Protein AF-0000000078080137 (afdb_homodimer)

Sequence (384 aa):
MMCIDHISMISELNIIVMGKFDKFDILMQTEPSKAYAYFLELCQSDSCVEEIRYMVDSGINPRQNNDEPLVKSCYGYNVDIVKYFINECGADVNAYDSIGLFNSVDNNTHTITKFLLENGVIVTDKIIYYAIRWFKSESIELFLQYGVDPYRITNILWEYLNDQRPHMFKIMQHLNKNNVDFNQSLDLFTKKMMCIDHISMISELNIIVMGKFDKFDILMQTEPSKAYAYFLELCQSDSCVEEIRYMVDSGINPRQNNDEPLVKSCYGYNVDIVKYFINECGADVNAYDSIGLFNSVDNNTHTITKFLLENGVIVTDKIIYYAIRWFKSESIELFLQYGVDPYRITNILWEYLNDQRPHMFKIMQHLNKNNVDFNQSLDLFTKK

Secondary structure (DSSP, 8-state):
-TTSHHHHHHHHHHTHHHH-HHHHHHHHHH-HHHHHHHHHHHHHTT--HHHHHHHHHTT--TTHHHHHHHHHHTTSS-HHHHHIIIIIT---TTHHHHHHHHHHHHTT-HHHHHHHHHTT----HHHHHHHHHTT-HHHHHHHHHTT--HHHHHHHHHHHHHHH-HHHHHHHHHHHHTT--HHHHHHHHHH-/-TTSHHHHHHHHHHTHHHH-HHHHHHHHHH-HHHHHHHHHHHHHTT--HHHHHHHHHTT--TTHHHHHHHHHHTTSS-HHHHHIIIIIT---TTHHHHHHHHHHHHTT-HHHHHHHHHTT----HHHHHHHHHTT-HHHHHHHHHTT--HHHHHHHHHHHHHHH-HHHHHHHHHHHHTT--HHHHHHHHHH-

Radius of gyration: 32.36 Å; Cα contacts (8 Å, |Δi|>4): 459; chains: 2; bounding box: 47×94×62 Å

Structure (mmCIF, N/CA/C/O backbone):
data_AF-0000000078080137-model_v1
#
loop_
_entity.id
_entity.type
_entity.pdbx_description
1 polymer 'Putative ankyrin repeat protein L25'
#
loop_
_atom_site.group_PDB
_atom_site.id
_atom_site.type_symbol
_atom_site.label_atom_id
_atom_site.label_alt_id
_atom_site.label_comp_id
_atom_site.label_asym_id
_atom_site.label_entity_id
_atom_site.label_seq_id
_atom_site.pdbx_PDB_ins_code
_atom_site.Cartn_x
_atom_site.Cartn_y
_atom_site.Cartn_z
_atom_site.occupancy
_atom_site.B_iso_or_equiv
_atom_site.auth_seq_id
_atom_site.auth_comp_id
_atom_site.auth_asym_id
_atom_site.auth_atom_id
_atom_site.pdbx_PDB_model_num
ATOM 1 N N . MET A 1 1 ? 24.688 -7.797 -29.562 1 20.28 1 MET A N 1
ATOM 2 C CA . MET A 1 1 ? 25.078 -8.969 -30.344 1 20.28 1 MET A CA 1
ATOM 3 C C . MET A 1 1 ? 24.188 -10.164 -30.016 1 20.28 1 MET A C 1
ATOM 5 O O . MET A 1 1 ? 24.172 -11.148 -30.75 1 20.28 1 MET A O 1
ATOM 9 N N . MET A 1 2 ? 23.547 -10.18 -28.766 1 22.62 2 MET A N 1
ATOM 10 C CA . MET A 1 2 ? 22.844 -11.32 -28.188 1 22.62 2 MET A CA 1
ATOM 11 C C . MET A 1 2 ? 21.453 -11.469 -28.797 1 22.62 2 MET A C 1
ATOM 13 O O . MET A 1 2 ? 20.656 -12.297 -28.359 1 22.62 2 MET A O 1
ATOM 17 N N . CYS A 1 3 ? 20.938 -10.477 -29.531 1 27.23 3 CYS A N 1
ATOM 18 C CA . CYS A 1 3 ? 19.625 -10.391 -30.141 1 27.23 3 CYS A CA 1
ATOM 19 C C . CYS A 1 3 ? 19.484 -11.414 -31.281 1 27.23 3 CYS A C 1
ATOM 21 O O . CYS A 1 3 ? 18.375 -11.609 -31.797 1 27.23 3 CYS A O 1
ATOM 23 N N . ILE A 1 4 ? 20.547 -11.656 -32 1 32.41 4 ILE A N 1
ATOM 24 C CA . ILE A 1 4 ? 20.547 -12.398 -33.25 1 32.41 4 ILE A CA 1
ATOM 25 C C . ILE A 1 4 ? 20.219 -13.859 -33 1 32.41 4 ILE A C 1
ATOM 27 O O . ILE A 1 4 ? 19.547 -14.508 -33.812 1 32.41 4 ILE A O 1
ATOM 31 N N . ASP A 1 5 ? 20.656 -14.391 -31.812 1 32.38 5 ASP A N 1
ATOM 32 C CA . ASP A 1 5 ? 20.609 -15.844 -31.641 1 32.38 5 ASP A CA 1
ATOM 33 C C . ASP A 1 5 ? 19.172 -16.312 -31.406 1 32.38 5 ASP A C 1
ATOM 35 O O . ASP A 1 5 ? 18.891 -17.516 -31.5 1 32.38 5 ASP A O 1
ATOM 39 N N . HIS A 1 6 ? 18.281 -15.469 -31.016 1 36.22 6 HIS A N 1
ATOM 40 C CA . HIS A 1 6 ? 16.891 -15.859 -30.844 1 36.22 6 HIS A CA 1
ATOM 41 C C . HIS A 1 6 ? 16.188 -16.016 -32.188 1 36.22 6 HIS A C 1
ATOM 43 O O . HIS A 1 6 ? 15.211 -16.766 -32.281 1 36.22 6 HIS A O 1
ATOM 49 N N . ILE A 1 7 ? 16.5 -15.141 -33.125 1 38.81 7 ILE A N 1
ATOM 50 C CA . ILE A 1 7 ? 15.891 -15.172 -34.438 1 38.81 7 ILE A CA 1
ATOM 51 C C . ILE A 1 7 ? 16.297 -16.453 -35.156 1 38.81 7 ILE A C 1
ATOM 53 O O . ILE A 1 7 ? 15.477 -17.094 -35.812 1 38.81 7 ILE A O 1
ATOM 57 N N . SER A 1 8 ? 17.609 -16.766 -35.031 1 38.09 8 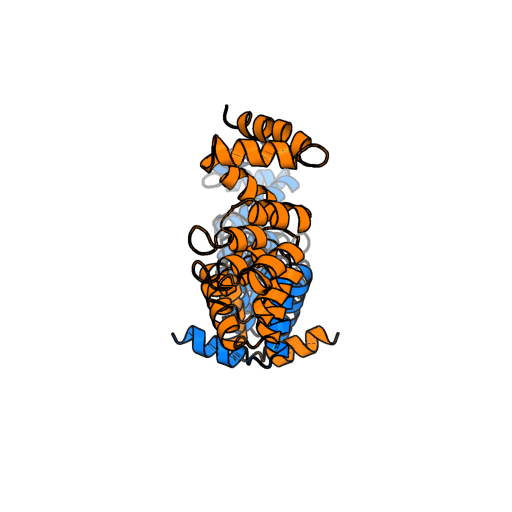SER A N 1
ATOM 58 C CA . SER A 1 8 ? 18.078 -17.953 -35.75 1 38.09 8 SER A CA 1
ATOM 59 C C . SER A 1 8 ? 17.391 -19.203 -35.219 1 38.09 8 SER A C 1
ATOM 61 O O . SER A 1 8 ? 17.094 -20.125 -36 1 38.09 8 SER A O 1
ATOM 63 N N . MET A 1 9 ? 17.125 -19.188 -33.906 1 40.62 9 MET A N 1
ATOM 64 C CA . MET A 1 9 ? 16.406 -20.328 -33.344 1 40.62 9 MET A CA 1
ATOM 65 C C . MET A 1 9 ? 14.945 -20.328 -33.781 1 40.62 9 MET A C 1
ATOM 67 O O . MET A 1 9 ? 14.383 -21.375 -34.094 1 40.62 9 MET A O 1
ATOM 71 N N . ILE A 1 10 ? 14.352 -19.094 -33.875 1 44.28 10 ILE A N 1
ATOM 72 C CA . ILE A 1 10 ? 12.961 -18.969 -34.312 1 44.28 10 ILE A CA 1
ATOM 73 C C . ILE A 1 10 ? 12.852 -19.328 -35.781 1 44.28 10 ILE A C 1
ATOM 75 O O . ILE A 1 10 ? 11.922 -20.031 -36.188 1 44.28 10 ILE A O 1
ATOM 79 N N . SER A 1 11 ? 13.797 -18.844 -36.562 1 42.16 11 SER A N 1
ATOM 80 C CA . SER A 1 11 ? 13.742 -19.172 -37.969 1 42.16 11 SER A CA 1
ATOM 81 C C . SER A 1 11 ? 13.781 -20.688 -38.188 1 42.16 11 SER A C 1
ATOM 83 O O . SER A 1 11 ? 13.023 -21.219 -39 1 42.16 11 SER A O 1
ATOM 85 N N . GLU A 1 12 ? 14.664 -21.359 -37.594 1 44.31 12 GLU A N 1
ATOM 86 C CA . GLU A 1 12 ? 14.758 -22.812 -37.688 1 44.31 12 GLU A CA 1
ATOM 87 C C . GLU A 1 12 ? 13.562 -23.484 -37.031 1 44.31 12 GLU A C 1
ATOM 89 O O . GLU A 1 12 ? 13.086 -24.531 -37.5 1 44.31 12 GLU A O 1
ATOM 94 N N . LEU A 1 13 ? 12.859 -22.812 -36.094 1 43.88 13 LEU A N 1
ATOM 95 C CA . LEU A 1 13 ? 11.695 -23.312 -35.344 1 43.88 13 LEU A CA 1
ATOM 96 C C . LEU A 1 13 ? 10.445 -23.281 -36.219 1 43.88 13 LEU A C 1
ATOM 98 O O . LEU A 1 13 ? 9.594 -24.156 -36.156 1 43.88 13 LEU A O 1
ATOM 102 N N . ASN A 1 14 ? 10.211 -22.297 -37.062 1 45.84 14 ASN A N 1
ATOM 103 C CA . ASN A 1 14 ? 9.07 -22.312 -37.969 1 45.84 14 ASN A CA 1
ATOM 104 C C . ASN A 1 14 ? 9.07 -23.562 -38.844 1 45.84 14 ASN A C 1
ATOM 106 O O . ASN A 1 14 ? 8.023 -23.984 -39.312 1 45.84 14 ASN A O 1
ATOM 110 N N . ILE A 1 15 ? 10.211 -24 -39.219 1 44.31 15 ILE A N 1
ATOM 111 C CA . ILE A 1 15 ? 10.32 -25.172 -40.094 1 44.31 15 ILE A CA 1
ATOM 112 C C . ILE A 1 15 ? 9.773 -26.406 -39.375 1 44.31 15 ILE A C 1
ATOM 114 O O . ILE A 1 15 ? 9.375 -27.375 -40.031 1 44.31 15 ILE A O 1
ATOM 118 N N . ILE A 1 16 ? 9.75 -26.516 -38.062 1 44.66 16 ILE A N 1
ATOM 119 C CA . ILE A 1 16 ? 9.469 -27.766 -37.344 1 44.66 16 ILE A CA 1
ATOM 120 C C . ILE A 1 16 ? 7.98 -28.094 -37.438 1 44.66 16 ILE A C 1
ATOM 122 O O . ILE A 1 16 ? 7.582 -29.25 -37.312 1 44.66 16 ILE A O 1
ATOM 126 N N . VAL A 1 17 ? 7.07 -27.203 -37.531 1 44.38 17 VAL A N 1
ATOM 127 C CA . VAL A 1 17 ? 5.707 -27.688 -37.312 1 44.38 17 VAL A CA 1
ATOM 128 C C . VAL A 1 17 ? 5.316 -28.672 -38.406 1 44.38 17 VAL A C 1
ATOM 130 O O . VAL A 1 17 ? 4.812 -29.766 -38.125 1 44.38 17 VAL A O 1
ATOM 133 N N . MET A 1 18 ? 5.043 -28.391 -39.531 1 44.75 18 MET A N 1
ATOM 134 C CA . MET A 1 18 ? 4.5 -29.328 -40.5 1 44.75 18 MET A CA 1
ATOM 135 C C . MET A 1 18 ? 5.516 -30.422 -40.812 1 44.75 18 MET A C 1
ATOM 137 O O . MET A 1 18 ? 5.18 -31.609 -40.812 1 44.75 18 MET A O 1
ATOM 141 N N . GLY A 1 19 ? 6.594 -30.234 -41.531 1 48.62 19 GLY A N 1
ATOM 142 C CA . GLY A 1 19 ? 7.699 -30.984 -42.125 1 48.62 19 GLY A CA 1
ATOM 143 C C . GLY A 1 19 ? 8.773 -31.359 -41.125 1 48.62 19 GLY A C 1
ATOM 144 O O . GLY A 1 19 ? 9.789 -31.938 -41.5 1 48.62 19 GLY A O 1
ATOM 145 N N . LYS A 1 20 ? 8.711 -31.078 -39.594 1 56.16 20 LYS A N 1
ATOM 146 C CA . LYS A 1 20 ? 9.477 -30.703 -38.406 1 56.16 20 LYS A CA 1
ATOM 147 C C . LYS A 1 20 ? 9.891 -31.938 -37.594 1 56.16 20 LYS A C 1
ATOM 149 O O . LYS A 1 20 ? 11.008 -32 -37.094 1 56.16 20 LYS A O 1
ATOM 154 N N . PHE A 1 21 ? 9.055 -32.906 -37.5 1 63.72 21 PHE A N 1
ATOM 155 C CA . PHE A 1 21 ? 9.406 -34.031 -36.656 1 63.72 21 PHE A CA 1
ATOM 156 C C . PHE A 1 21 ? 10.688 -34.688 -37.125 1 63.72 21 PHE A C 1
ATOM 158 O O . PHE A 1 21 ? 11.539 -35.094 -36.312 1 63.72 21 PHE A O 1
ATOM 165 N N . ASP A 1 22 ? 10.719 -34.688 -38.469 1 65.94 22 ASP A N 1
ATOM 166 C CA . ASP A 1 22 ? 11.922 -35.312 -39 1 65.94 22 ASP A CA 1
ATOM 167 C C . ASP A 1 22 ? 13.172 -34.531 -38.594 1 65.94 22 ASP A C 1
ATOM 169 O O . ASP A 1 22 ? 14.195 -35.125 -38.25 1 65.94 22 ASP A O 1
ATOM 173 N N . LYS A 1 23 ? 13.062 -33.281 -38.625 1 75.12 23 LYS A N 1
ATOM 174 C CA . LYS A 1 23 ? 14.203 -32.438 -38.281 1 75.12 23 LYS A CA 1
ATOM 175 C C . LYS A 1 23 ? 14.539 -32.531 -36.781 1 75.12 23 LYS A C 1
ATOM 177 O O . LYS A 1 23 ? 15.711 -32.531 -36.406 1 75.12 23 LYS A O 1
ATOM 182 N N . PHE A 1 24 ? 13.578 -32.75 -35.969 1 82.06 24 PHE A N 1
ATOM 183 C CA . PHE A 1 24 ? 13.844 -32.875 -34.562 1 82.06 24 PHE A CA 1
ATOM 184 C C . PHE A 1 24 ? 14.586 -34.156 -34.25 1 82.06 24 PHE A C 1
ATOM 186 O O . PHE A 1 24 ? 15.492 -34.188 -33.406 1 82.06 24 PHE A O 1
ATOM 193 N N . ASP A 1 25 ? 14.195 -35.125 -35.062 1 82.56 25 ASP A N 1
ATOM 194 C CA . ASP A 1 25 ? 14.852 -36.438 -34.875 1 82.56 25 ASP A CA 1
ATOM 195 C C . ASP A 1 25 ? 16.344 -36.344 -35.188 1 82.56 25 ASP A C 1
ATOM 197 O O . ASP A 1 25 ? 17.172 -36.906 -34.469 1 82.56 25 ASP A O 1
ATOM 201 N N . ILE A 1 26 ? 16.547 -35.625 -36.188 1 83.5 26 ILE A N 1
ATOM 202 C CA . ILE A 1 26 ? 17.938 -35.438 -36.594 1 83.5 26 ILE A CA 1
ATOM 203 C C . ILE A 1 26 ? 18.672 -34.656 -35.5 1 83.5 26 ILE A C 1
ATOM 205 O O . ILE A 1 26 ? 19.797 -35 -35.125 1 83.5 26 ILE A O 1
ATOM 209 N N . LEU A 1 27 ? 18.016 -33.625 -35.062 1 86.31 27 LEU A N 1
ATOM 210 C CA . LEU A 1 27 ? 18.609 -32.781 -34.031 1 86.31 27 LEU A CA 1
ATOM 211 C C . LEU A 1 27 ? 18.891 -33.562 -32.781 1 86.31 27 LEU A C 1
ATOM 213 O O . LEU A 1 27 ? 19.938 -33.406 -32.156 1 86.31 27 LEU A O 1
ATOM 217 N N . MET A 1 28 ? 17.969 -34.469 -32.406 1 87 28 MET A N 1
ATOM 218 C CA . MET A 1 28 ? 18.109 -35.281 -31.219 1 87 28 MET A CA 1
ATOM 219 C C . MET A 1 28 ? 19.328 -36.188 -31.297 1 87 28 MET A C 1
ATOM 221 O O . MET A 1 28 ? 20 -36.438 -30.297 1 87 28 MET A O 1
ATOM 225 N N . GLN A 1 29 ? 19.594 -36.594 -32.531 1 86.81 29 GLN A N 1
ATOM 226 C CA . GLN A 1 29 ? 20.703 -37.5 -32.719 1 86.81 29 GLN A CA 1
ATOM 227 C C . GLN A 1 29 ? 22.031 -36.781 -32.812 1 86.81 29 GLN A C 1
ATOM 229 O O . GLN A 1 29 ? 23.047 -37.25 -32.312 1 86.81 29 GLN A O 1
ATOM 234 N N . THR A 1 30 ? 22.031 -35.562 -33.375 1 89.5 30 THR A N 1
ATOM 235 C CA . THR A 1 30 ? 23.281 -34.875 -33.688 1 89.5 30 THR A CA 1
ATOM 236 C C . THR A 1 30 ? 23.656 -33.906 -32.562 1 89.5 30 THR A C 1
ATOM 238 O O . THR A 1 30 ? 24.828 -33.75 -32.25 1 89.5 30 THR A O 1
ATOM 241 N N . GLU A 1 31 ? 22.719 -33.25 -32.031 1 92.31 31 GLU A N 1
ATOM 242 C CA . GLU A 1 31 ? 22.922 -32.219 -30.984 1 92.31 31 GLU A CA 1
ATOM 243 C C . GLU A 1 31 ? 21.891 -32.344 -29.875 1 92.31 31 GLU A C 1
ATOM 245 O O . GLU A 1 31 ? 21 -31.5 -29.75 1 92.31 31 GLU A O 1
ATOM 250 N N . PRO A 1 32 ? 22.062 -33.281 -29.031 1 89.44 32 PRO A N 1
ATOM 251 C CA . PRO A 1 32 ? 21.047 -33.562 -28 1 89.44 32 PRO A CA 1
ATOM 252 C C . PRO A 1 32 ? 20.828 -32.375 -27.062 1 89.44 32 PRO A C 1
ATOM 254 O O . PRO A 1 32 ? 19.703 -32.125 -26.609 1 89.44 32 PRO A O 1
ATOM 257 N N . SER A 1 33 ? 21.891 -31.688 -26.781 1 93.06 33 SER A N 1
ATOM 258 C CA . SER A 1 33 ? 21.75 -30.547 -25.875 1 93.06 33 SER A CA 1
ATOM 259 C C . SER A 1 33 ? 20.906 -29.438 -26.5 1 93.06 33 SER A C 1
ATOM 261 O O . SER A 1 33 ? 20.062 -28.844 -25.828 1 93.06 33 SER A O 1
ATOM 263 N N . LYS A 1 34 ? 21.094 -29.188 -27.703 1 91.31 34 LYS A N 1
ATOM 264 C CA . LYS A 1 34 ? 20.297 -28.188 -28.422 1 91.31 34 LYS A CA 1
ATOM 265 C C . LYS A 1 34 ? 18.844 -28.625 -28.562 1 91.31 34 LYS A C 1
ATOM 267 O O . LYS A 1 34 ? 17.938 -27.812 -28.484 1 91.31 34 LYS A O 1
ATOM 272 N N . ALA A 1 35 ? 18.703 -29.906 -28.797 1 90.38 35 ALA A N 1
ATOM 273 C CA . ALA A 1 35 ? 17.344 -30.453 -28.906 1 90.38 35 ALA A CA 1
ATOM 274 C C . ALA A 1 35 ? 16.562 -30.266 -27.609 1 90.38 35 ALA A C 1
ATOM 276 O O . ALA A 1 35 ? 15.398 -29.875 -27.625 1 90.38 35 ALA A O 1
ATOM 277 N N . TYR A 1 36 ? 17.266 -30.469 -26.531 1 94 36 TYR A N 1
ATOM 278 C CA . TYR A 1 36 ? 16.625 -30.328 -25.234 1 94 36 TYR A CA 1
ATOM 279 C C . TYR A 1 36 ? 16.266 -28.875 -24.953 1 94 36 TYR A C 1
ATOM 281 O O . TYR A 1 36 ? 15.195 -28.562 -24.438 1 94 36 TYR A O 1
ATOM 289 N N . ALA A 1 37 ? 17.172 -28.016 -25.297 1 94 37 ALA A N 1
ATOM 290 C CA . ALA A 1 37 ? 16.906 -26.594 -25.125 1 94 37 ALA A CA 1
ATOM 291 C C . ALA A 1 37 ? 15.672 -26.172 -25.922 1 94 37 ALA A C 1
ATOM 293 O O . ALA A 1 37 ? 14.844 -25.391 -25.438 1 94 37 ALA A O 1
ATOM 294 N N . TYR A 1 38 ? 15.625 -26.656 -27.078 1 90.25 38 TYR A N 1
ATOM 295 C CA . TYR A 1 38 ? 14.477 -26.375 -27.938 1 90.25 38 TYR A CA 1
ATOM 296 C C . TYR A 1 38 ? 13.195 -26.938 -27.328 1 90.25 38 TYR A C 1
ATOM 298 O O . TYR A 1 38 ? 12.156 -26.281 -27.344 1 90.25 38 TYR A O 1
ATOM 306 N N . PHE A 1 39 ? 13.289 -28.156 -26.828 1 92.81 39 PHE A N 1
ATOM 307 C CA . PHE A 1 39 ? 12.172 -28.797 -26.141 1 92.81 39 PHE A CA 1
ATOM 308 C C . PHE A 1 39 ? 11.672 -27.953 -24.984 1 92.81 39 PHE A C 1
ATOM 310 O O . PHE A 1 39 ? 10.469 -27.703 -24.875 1 92.81 39 PHE A O 1
ATOM 317 N N . LEU A 1 40 ? 12.562 -27.406 -24.203 1 95.75 40 LEU A N 1
ATOM 318 C CA . LEU A 1 40 ? 12.195 -26.578 -23.062 1 95.75 40 LEU A CA 1
ATOM 319 C C . LEU A 1 40 ? 11.508 -25.297 -23.516 1 95.75 40 LEU A C 1
ATOM 321 O O . LEU A 1 40 ? 1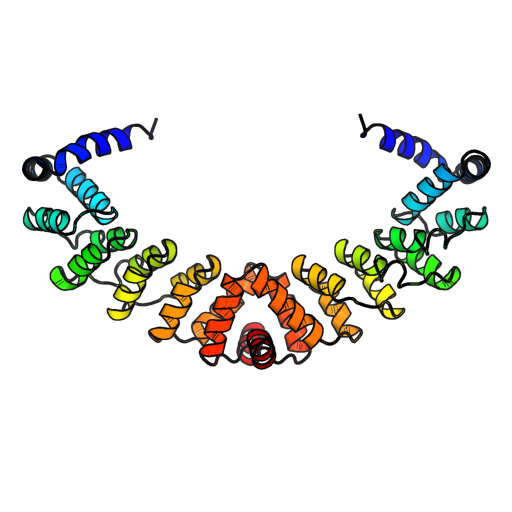0.578 -24.828 -22.875 1 95.75 40 LEU A O 1
ATOM 325 N N . GLU A 1 41 ? 11.977 -24.719 -24.562 1 93.88 41 GLU A N 1
ATOM 326 C CA . GLU A 1 41 ? 11.359 -23.531 -25.125 1 93.88 41 GLU A CA 1
ATOM 327 C C . GLU A 1 41 ? 9.914 -23.797 -25.547 1 93.88 41 GLU A C 1
ATOM 329 O O . GLU A 1 41 ? 9.031 -22.969 -25.312 1 93.88 41 GLU A O 1
ATOM 334 N N . LEU A 1 42 ? 9.711 -24.922 -26.141 1 91.75 42 LEU A N 1
ATOM 335 C CA . LEU A 1 42 ? 8.375 -25.297 -26.594 1 91.75 42 LEU A CA 1
ATOM 336 C C . LEU A 1 42 ? 7.449 -25.531 -25.391 1 91.75 42 LEU A C 1
ATOM 338 O O . LEU A 1 42 ? 6.258 -25.219 -25.453 1 91.75 42 LEU A O 1
ATOM 342 N N . CYS A 1 43 ? 7.992 -26.094 -24.328 1 95 43 CYS A N 1
ATOM 343 C CA . CYS A 1 43 ? 7.219 -26.328 -23.109 1 95 43 CYS A CA 1
ATOM 344 C C . CYS A 1 43 ? 6.656 -25.016 -22.578 1 95 43 CYS A C 1
ATOM 346 O O . CYS A 1 43 ? 5.555 -24.984 -22.016 1 95 43 CYS A O 1
ATOM 348 N N . GLN A 1 44 ? 7.375 -23.984 -22.719 1 94.62 44 GLN A N 1
ATOM 349 C CA . GLN A 1 44 ? 7 -22.688 -22.156 1 94.62 44 GLN A CA 1
ATOM 350 C C . GLN A 1 44 ? 6.137 -21.891 -23.125 1 94.62 44 GLN A C 1
ATOM 352 O O . GLN A 1 44 ? 5.445 -20.953 -22.734 1 94.62 44 GLN A O 1
ATOM 357 N N . SER A 1 45 ? 6.164 -22.328 -24.328 1 88.38 45 SER A N 1
ATOM 358 C CA . SER A 1 45 ? 5.457 -21.609 -25.375 1 88.38 45 SER A CA 1
ATOM 359 C C . SER A 1 45 ? 4.016 -22.078 -25.5 1 88.38 45 SER A C 1
ATOM 361 O O . SER A 1 45 ? 3.564 -22.938 -24.734 1 88.38 45 SER A O 1
ATOM 363 N N . ASP A 1 46 ? 3.238 -21.391 -26.328 1 82.31 46 ASP A N 1
ATOM 364 C CA . ASP A 1 46 ? 1.863 -21.797 -26.594 1 82.31 46 ASP A CA 1
ATOM 365 C C . ASP A 1 46 ? 1.815 -22.922 -27.625 1 82.31 46 ASP A C 1
ATOM 367 O O . ASP A 1 46 ? 0.987 -22.906 -28.547 1 82.31 46 ASP A O 1
ATOM 371 N N . SER A 1 47 ? 2.697 -23.891 -27.406 1 79.31 47 SER A N 1
ATOM 372 C CA . SER A 1 47 ? 2.766 -25.031 -28.328 1 79.31 47 SER A CA 1
ATOM 373 C C . SER A 1 47 ? 1.674 -26.047 -28.031 1 79.31 47 SER A C 1
ATOM 375 O O . SER A 1 47 ? 1.054 -26.016 -26.953 1 79.31 47 SER A O 1
ATOM 377 N N . CYS A 1 48 ? 1.425 -26.828 -29.062 1 85.44 48 CYS A N 1
ATOM 378 C CA . CYS A 1 48 ? 0.461 -27.906 -28.922 1 85.44 48 CYS A CA 1
ATOM 379 C C . CYS A 1 48 ? 1.054 -29.062 -28.125 1 85.44 48 CYS A C 1
ATOM 381 O O . CYS A 1 48 ? 2.225 -29.406 -28.297 1 85.44 48 CYS A O 1
ATOM 383 N N . VAL A 1 49 ? 0.206 -29.625 -27.219 1 94.19 49 VAL A N 1
ATOM 384 C CA . VAL A 1 49 ? 0.658 -30.703 -26.344 1 94.19 49 VAL A CA 1
ATOM 385 C C . VAL A 1 49 ? 1.115 -31.891 -27.188 1 94.19 49 VAL A C 1
ATOM 387 O O . VAL A 1 49 ? 2.029 -32.625 -26.797 1 94.19 49 VAL A O 1
ATOM 390 N N . GLU A 1 50 ? 0.575 -31.984 -28.406 1 91.75 50 GLU A N 1
ATOM 391 C CA . GLU A 1 50 ? 0.935 -33.094 -29.281 1 91.75 50 GLU A CA 1
ATOM 392 C C . GLU A 1 50 ? 2.385 -33 -29.734 1 91.75 50 GLU A C 1
ATOM 394 O O . GLU A 1 50 ? 3.059 -34 -29.922 1 91.75 50 GLU A O 1
ATOM 399 N N . GLU A 1 51 ? 2.848 -31.828 -29.875 1 89.5 51 GLU A N 1
ATOM 400 C CA . GLU A 1 51 ? 4.254 -31.625 -30.219 1 89.5 51 GLU A CA 1
ATOM 401 C C . GLU A 1 51 ? 5.172 -32.062 -29.094 1 89.5 51 GLU A C 1
ATOM 403 O O . GLU A 1 51 ? 6.199 -32.688 -29.312 1 89.5 51 GLU A O 1
ATOM 408 N N . ILE A 1 52 ? 4.801 -31.812 -27.938 1 94.69 52 ILE A N 1
ATOM 409 C CA . ILE A 1 52 ? 5.555 -32.188 -26.75 1 94.69 52 ILE A CA 1
ATOM 410 C C . ILE A 1 52 ? 5.582 -33.719 -26.625 1 94.69 52 ILE A C 1
ATOM 412 O O . ILE A 1 52 ? 6.645 -34.312 -26.422 1 94.69 52 ILE A O 1
ATOM 416 N N . ARG A 1 53 ? 4.398 -34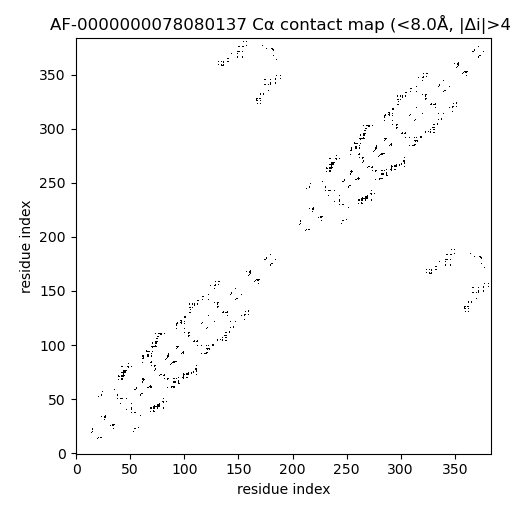.281 -26.859 1 94.81 53 ARG A N 1
ATOM 417 C CA . ARG A 1 53 ? 4.281 -35.719 -26.797 1 94.81 53 ARG A CA 1
ATOM 418 C C . ARG A 1 53 ? 5.195 -36.406 -27.812 1 94.81 53 ARG A C 1
ATOM 420 O O . ARG A 1 53 ? 5.852 -37.375 -27.516 1 94.81 53 ARG A O 1
ATOM 427 N N . TYR A 1 54 ? 5.156 -35.844 -28.906 1 89.94 54 TYR A N 1
ATOM 428 C CA . TYR A 1 54 ? 5.988 -36.375 -29.969 1 89.94 54 TYR A CA 1
ATOM 429 C C . TYR A 1 54 ? 7.461 -36.375 -29.578 1 89.94 54 TYR A C 1
ATOM 431 O O . TYR A 1 54 ? 8.164 -37.375 -29.781 1 89.94 54 TYR A O 1
ATOM 439 N N . MET A 1 55 ? 7.895 -35.312 -29.031 1 92.44 55 MET A N 1
ATOM 440 C CA . MET A 1 55 ? 9.297 -35.188 -28.672 1 92.44 55 MET A CA 1
ATOM 441 C C . MET A 1 55 ? 9.672 -36.125 -27.547 1 92.44 55 MET A C 1
ATOM 443 O O . MET A 1 55 ? 10.758 -36.719 -27.547 1 92.44 55 MET A O 1
ATOM 447 N N . VAL A 1 56 ? 8.758 -36.375 -26.656 1 95.19 56 VAL A N 1
ATOM 448 C CA . VAL A 1 56 ? 8.969 -37.312 -25.578 1 95.19 56 VAL A CA 1
ATOM 449 C C . VAL A 1 56 ? 9.016 -38.75 -26.156 1 95.19 56 VAL A C 1
ATOM 451 O O . VAL A 1 56 ? 9.898 -39.531 -25.812 1 95.19 56 VAL A O 1
ATOM 454 N N . ASP A 1 57 ? 8.109 -38.969 -27.109 1 92.25 57 ASP A N 1
ATOM 455 C CA . ASP A 1 57 ? 8.055 -40.281 -27.734 1 92.25 57 ASP A CA 1
ATOM 456 C C . ASP A 1 57 ? 9.312 -40.562 -28.562 1 92.25 57 ASP A C 1
ATOM 458 O O . ASP A 1 57 ? 9.719 -41.719 -28.734 1 92.25 57 ASP A O 1
ATOM 462 N N . SER A 1 58 ? 9.914 -39.469 -28.953 1 88.19 58 SER A N 1
ATOM 463 C CA . SER A 1 58 ? 11.117 -39.562 -29.781 1 88.19 58 SER A CA 1
ATOM 464 C C . SER A 1 58 ? 12.359 -39.75 -28.922 1 88.19 58 SER A C 1
ATOM 466 O O . SER A 1 58 ? 13.461 -39.938 -29.453 1 88.19 58 SER A O 1
ATOM 468 N N . GLY A 1 59 ? 12.18 -39.594 -27.625 1 91.69 59 GLY A N 1
ATOM 469 C CA . GLY A 1 59 ? 13.305 -40 -26.797 1 91.69 59 GLY A CA 1
ATOM 470 C C . GLY A 1 59 ? 13.664 -39 -25.719 1 91.69 59 GLY A C 1
ATOM 471 O O . GLY A 1 59 ? 14.531 -39.25 -24.891 1 91.69 59 GLY A O 1
ATOM 472 N N . ILE A 1 60 ? 13.039 -37.875 -25.734 1 94.94 60 ILE A N 1
ATOM 473 C CA . ILE A 1 60 ? 13.336 -36.875 -24.703 1 94.94 60 ILE A CA 1
ATOM 474 C C . ILE A 1 60 ? 12.789 -37.375 -23.359 1 94.94 60 ILE A C 1
ATOM 476 O O . ILE A 1 60 ? 11.656 -37.844 -23.281 1 94.94 60 ILE A O 1
ATOM 480 N N . ASN A 1 61 ? 13.664 -37.281 -22.312 1 96.19 61 ASN A N 1
ATOM 481 C CA . ASN A 1 61 ? 13.211 -37.594 -20.969 1 96.19 61 ASN A CA 1
ATOM 482 C C . ASN A 1 61 ? 12.359 -36.438 -20.391 1 96.19 61 ASN A C 1
ATOM 484 O O . ASN A 1 61 ? 12.875 -35.375 -20.109 1 96.19 61 ASN A O 1
ATOM 488 N N . PRO A 1 62 ? 11.117 -36.625 -20.172 1 97.62 62 PRO A N 1
ATOM 489 C CA . PRO A 1 62 ? 10.242 -35.531 -19.734 1 97.62 62 PRO A CA 1
ATOM 490 C C . PRO A 1 62 ? 10.477 -35.156 -18.281 1 97.62 62 PRO A C 1
ATOM 492 O O . PRO A 1 62 ? 9.984 -34.125 -17.828 1 97.62 62 PRO A O 1
ATOM 495 N N . ARG A 1 63 ? 11.25 -35.938 -17.531 1 98.31 63 ARG A N 1
ATOM 496 C CA . ARG A 1 63 ? 11.5 -35.656 -16.109 1 98.31 63 ARG A CA 1
ATOM 497 C C . ARG A 1 63 ? 12.961 -35.312 -15.875 1 98.31 63 ARG A C 1
ATOM 499 O O . ARG A 1 63 ? 13.461 -35.438 -14.758 1 98.31 63 ARG A O 1
ATOM 506 N N . GLN A 1 64 ? 13.586 -34.906 -16.922 1 96.5 64 GLN A N 1
ATOM 507 C CA . GLN A 1 64 ? 15 -34.594 -16.859 1 96.5 64 GLN A CA 1
ATOM 508 C C . GLN A 1 64 ? 15.25 -33.406 -15.938 1 96.5 64 GLN A C 1
ATOM 510 O O . GLN A 1 64 ? 14.398 -32.5 -15.828 1 96.5 64 GLN A O 1
ATOM 515 N N . ASN A 1 65 ? 16.453 -33.375 -15.195 1 97.44 65 ASN A N 1
ATOM 516 C CA . ASN A 1 65 ? 16.906 -32.25 -14.375 1 97.44 65 ASN A CA 1
ATOM 517 C C . ASN A 1 65 ? 15.859 -31.875 -13.32 1 97.44 65 ASN A C 1
ATOM 519 O O . ASN A 1 65 ? 15.477 -30.703 -13.219 1 97.44 65 ASN A O 1
ATOM 523 N N . ASN A 1 66 ? 15.406 -32.906 -12.625 1 97.94 66 ASN A N 1
ATOM 524 C CA . ASN A 1 66 ? 14.469 -32.688 -11.523 1 97.94 66 ASN A CA 1
ATOM 525 C C . ASN A 1 66 ? 13.164 -32.062 -12.008 1 97.94 66 ASN A C 1
ATOM 527 O O . ASN A 1 66 ? 12.734 -31.047 -11.484 1 97.94 66 ASN A O 1
ATOM 531 N N . ASP A 1 67 ? 12.602 -32.656 -13.148 1 98.44 67 ASP A N 1
ATOM 532 C CA . ASP A 1 67 ? 11.312 -32.281 -13.711 1 98.44 67 ASP A CA 1
ATOM 533 C C . ASP A 1 67 ? 11.352 -30.844 -14.258 1 98.44 67 ASP A C 1
ATOM 535 O O . ASP A 1 67 ? 10.367 -30.109 -14.156 1 98.44 67 ASP A O 1
ATOM 539 N N . GLU A 1 68 ? 12.43 -30.375 -14.789 1 98.19 68 GLU A N 1
ATOM 540 C CA . GLU A 1 68 ? 12.617 -29.062 -15.383 1 98.19 68 GLU A CA 1
ATOM 541 C C . GLU A 1 68 ? 11.562 -28.781 -16.453 1 98.19 68 GLU A C 1
ATOM 543 O O . GLU A 1 68 ? 11.078 -27.656 -16.578 1 98.19 68 GLU A O 1
ATOM 548 N N . PRO A 1 69 ? 11.195 -29.75 -17.297 1 97.81 69 PRO A N 1
ATOM 549 C CA . PRO A 1 69 ? 10.164 -29.484 -18.297 1 97.81 69 PRO A CA 1
ATOM 550 C C . PRO A 1 69 ? 8.836 -29.047 -17.688 1 97.81 69 PRO A C 1
ATOM 552 O O . PRO A 1 69 ? 8.195 -28.109 -18.203 1 97.81 69 PRO A O 1
ATOM 555 N N . LEU A 1 70 ? 8.461 -29.672 -16.594 1 98.5 70 LEU A N 1
ATOM 556 C CA . LEU A 1 70 ? 7.25 -29.234 -15.898 1 98.5 70 LEU A CA 1
ATOM 557 C C . LEU A 1 70 ? 7.383 -27.797 -15.422 1 98.5 70 LEU A C 1
ATOM 559 O O . LEU A 1 70 ? 6.477 -26.984 -15.633 1 98.5 70 LEU A O 1
ATOM 563 N N . VAL A 1 71 ? 8.531 -27.516 -14.82 1 98.38 71 VAL A N 1
ATOM 564 C CA . VAL A 1 71 ? 8.781 -26.188 -14.273 1 98.38 71 VAL A CA 1
ATOM 565 C C . VAL A 1 71 ? 8.672 -25.141 -15.375 1 98.38 71 VAL A C 1
ATOM 567 O O . VAL A 1 71 ? 8 -24.125 -15.211 1 98.38 71 VAL A O 1
ATOM 570 N N . LYS A 1 72 ? 9.266 -25.375 -16.484 1 97.12 72 LYS A N 1
ATOM 571 C CA . LYS A 1 72 ? 9.227 -24.484 -17.641 1 97.12 72 LYS A CA 1
ATOM 572 C C . LYS A 1 72 ? 7.805 -24.328 -18.172 1 97.12 72 LYS A C 1
ATOM 574 O O . LYS A 1 72 ? 7.383 -23.234 -18.531 1 97.12 72 LYS A O 1
ATOM 579 N N . SER A 1 73 ? 7.102 -25.406 -18.219 1 97.81 73 SER A N 1
ATOM 580 C CA . SER A 1 73 ? 5.734 -25.375 -18.719 1 97.81 73 SER A CA 1
ATOM 581 C C . SER A 1 73 ? 4.836 -24.516 -17.844 1 97.81 73 SER A C 1
ATOM 583 O O . SER A 1 73 ? 3.902 -23.875 -18.328 1 97.81 73 SER A O 1
ATOM 585 N N . CYS A 1 74 ? 5.176 -24.406 -16.562 1 98.25 74 CYS A N 1
ATOM 586 C CA . CYS A 1 74 ? 4.379 -23.625 -15.617 1 98.25 74 CYS A CA 1
ATOM 587 C C . CYS A 1 74 ? 4.574 -22.125 -15.852 1 98.25 74 CYS A C 1
ATOM 589 O O . CYS A 1 74 ? 3.783 -21.312 -15.375 1 98.25 74 CYS A O 1
ATOM 591 N N . TYR A 1 75 ? 5.555 -21.75 -16.594 1 95.38 75 TYR A N 1
ATOM 592 C CA . TYR A 1 75 ? 5.766 -20.359 -16.984 1 95.38 75 TYR A CA 1
ATOM 593 C C . TYR A 1 75 ? 4.926 -20 -18.203 1 95.38 75 TYR A C 1
ATOM 595 O O . TYR A 1 75 ? 4.723 -18.828 -18.516 1 95.38 75 TYR A O 1
ATOM 603 N N . GLY A 1 76 ? 4.508 -21.047 -18.859 1 92.69 76 GLY A N 1
ATOM 604 C CA . GLY A 1 76 ? 3.697 -20.844 -20.047 1 92.69 76 GLY A CA 1
ATOM 605 C C . GLY A 1 76 ? 2.219 -20.688 -19.734 1 92.69 76 GLY A C 1
ATOM 606 O O . GLY A 1 76 ? 1.839 -20.438 -18.594 1 92.69 76 GLY A O 1
ATOM 607 N N . TYR A 1 77 ? 1.414 -20.828 -20.828 1 93.94 77 TYR A N 1
ATOM 608 C CA . TYR A 1 77 ? -0.015 -20.562 -20.688 1 93.94 77 TYR A CA 1
ATOM 609 C C . TYR A 1 77 ? -0.829 -21.812 -21.031 1 93.94 77 TYR A C 1
ATOM 611 O O . TYR A 1 77 ? -2.051 -21.828 -20.859 1 93.94 77 TYR A O 1
ATOM 619 N N . ASN A 1 78 ? -0.124 -22.781 -21.438 1 95.31 78 ASN A N 1
ATOM 620 C CA . ASN A 1 78 ? -0.836 -23.984 -21.891 1 95.31 78 ASN A CA 1
ATOM 621 C C . ASN A 1 78 ? -0.958 -25 -20.766 1 95.31 78 ASN A C 1
ATOM 623 O O . ASN A 1 78 ? -0.036 -25.797 -20.531 1 95.31 78 ASN A O 1
ATOM 627 N N . VAL A 1 79 ? -2.129 -25.141 -20.188 1 97.5 79 VAL A N 1
ATOM 628 C CA . VAL A 1 79 ? -2.342 -26 -19.047 1 97.5 79 VAL A CA 1
ATOM 629 C C . VAL A 1 79 ? -2.291 -27.469 -19.484 1 97.5 79 VAL A C 1
ATOM 631 O O . VAL A 1 79 ? -1.971 -28.344 -18.688 1 97.5 79 VAL A O 1
ATOM 634 N N . ASP A 1 80 ? -2.523 -27.734 -20.75 1 97.62 80 ASP A N 1
ATOM 635 C CA . ASP A 1 80 ? -2.527 -29.109 -21.234 1 97.62 80 ASP A CA 1
ATOM 636 C C . ASP A 1 80 ? -1.127 -29.719 -21.188 1 97.62 80 ASP A C 1
ATOM 638 O O . ASP A 1 80 ? -0.972 -30.906 -20.938 1 97.62 80 ASP A O 1
ATOM 642 N N . ILE A 1 81 ? -0.172 -28.906 -21.406 1 97.75 81 ILE A N 1
ATOM 643 C CA . ILE A 1 81 ? 1.204 -29.375 -21.328 1 97.75 81 ILE A CA 1
ATOM 644 C C . ILE A 1 81 ? 1.544 -29.703 -19.875 1 97.75 81 ILE A C 1
ATOM 646 O O . ILE A 1 81 ? 2.15 -30.734 -19.594 1 97.75 81 ILE A O 1
ATOM 650 N N . VAL A 1 82 ? 1.132 -28.906 -18.953 1 98.56 82 VAL A N 1
ATOM 651 C CA . VAL A 1 82 ? 1.35 -29.141 -17.531 1 98.56 82 VAL A CA 1
ATOM 652 C C . VAL A 1 82 ? 0.652 -30.438 -17.094 1 98.56 82 VAL A C 1
ATOM 654 O O . VAL A 1 82 ? 1.254 -31.281 -16.438 1 98.56 82 VAL A O 1
ATOM 657 N N . LYS A 1 83 ? -0.558 -30.594 -17.562 1 98.56 83 LYS A N 1
ATOM 658 C CA . LYS A 1 83 ? -1.317 -31.797 -17.266 1 98.56 83 LYS A CA 1
ATOM 659 C C . LYS A 1 83 ? -0.595 -33.031 -17.781 1 98.56 83 LYS A C 1
ATOM 661 O O . LYS A 1 83 ? -0.544 -34.062 -17.109 1 98.56 83 LYS A O 1
ATOM 666 N N . TYR A 1 84 ? -0.092 -32.938 -18.922 1 98.12 84 TYR A N 1
ATOM 667 C CA . TYR A 1 84 ? 0.628 -34.062 -19.531 1 98.12 84 TYR A CA 1
ATOM 668 C C . TYR A 1 84 ? 1.798 -34.5 -18.656 1 98.12 84 TYR A C 1
ATOM 670 O O . TYR A 1 84 ? 1.946 -35.688 -18.344 1 98.12 84 TYR A O 1
ATOM 678 N N . PHE A 1 85 ? 2.557 -33.531 -18.188 1 98.44 85 PHE A N 1
ATOM 679 C CA . PHE A 1 85 ? 3.754 -33.844 -17.422 1 98.44 85 PHE A CA 1
ATOM 680 C C . PHE A 1 85 ? 3.383 -34.469 -16.078 1 98.44 85 PHE A C 1
ATOM 682 O O . PHE A 1 85 ? 4.023 -35.406 -15.609 1 98.44 85 PHE A O 1
ATOM 689 N N . ILE A 1 86 ? 2.266 -34 -15.477 1 98.69 86 ILE A N 1
ATOM 690 C CA . ILE A 1 86 ? 1.896 -34.469 -14.141 1 98.69 86 ILE A CA 1
ATOM 691 C C . ILE A 1 86 ? 1.13 -35.781 -14.242 1 98.69 86 ILE A C 1
ATOM 693 O O . ILE A 1 86 ? 1.497 -36.75 -13.609 1 98.69 86 ILE A O 1
ATOM 697 N N . ASN A 1 87 ? 0.179 -35.75 -15.164 1 98.38 87 ASN A N 1
ATOM 698 C CA . ASN A 1 87 ? -0.755 -36.875 -15.203 1 98.38 87 ASN A CA 1
ATOM 699 C C . ASN A 1 87 ? -0.172 -38.062 -15.953 1 98.38 87 ASN A C 1
ATOM 701 O O . ASN A 1 87 ? -0.446 -39.219 -15.617 1 98.38 87 ASN A O 1
ATOM 705 N N . GLU A 1 88 ? 0.54 -37.812 -16.953 1 98.12 88 GLU A N 1
ATOM 706 C CA . GLU A 1 88 ? 0.97 -38.906 -17.828 1 98.12 88 GLU A CA 1
ATOM 707 C C . GLU A 1 88 ? 2.447 -39.219 -17.625 1 98.12 88 GLU A C 1
ATOM 709 O O . GLU A 1 88 ? 2.859 -40.375 -17.734 1 98.12 88 GLU A O 1
ATOM 714 N N . CYS A 1 89 ? 3.275 -38.25 -17.25 1 98.31 89 CYS A N 1
ATOM 715 C CA . CYS A 1 89 ? 4.711 -38.5 -17.172 1 98.31 89 CYS A CA 1
ATOM 716 C C . CYS A 1 89 ? 5.152 -38.688 -15.727 1 98.31 89 CYS A C 1
ATOM 718 O O . CYS A 1 89 ? 6.297 -39.062 -15.469 1 98.31 89 CYS A O 1
ATOM 720 N N . GLY A 1 90 ? 4.309 -38.344 -14.781 1 98.38 90 GLY A N 1
ATOM 721 C CA . GLY A 1 90 ? 4.598 -38.562 -13.375 1 98.38 90 GLY A CA 1
ATOM 722 C C . GLY A 1 90 ? 5.488 -37.5 -12.758 1 98.38 90 GLY A C 1
ATOM 723 O O . GLY A 1 90 ? 6.215 -37.781 -11.797 1 98.38 90 GLY A O 1
ATOM 724 N N . ALA A 1 91 ? 5.496 -36.344 -13.281 1 98.56 91 ALA A N 1
ATOM 725 C CA . ALA A 1 91 ? 6.336 -35.25 -12.773 1 98.56 91 ALA A CA 1
ATOM 726 C C . ALA A 1 91 ? 5.926 -34.875 -11.359 1 98.56 91 ALA A C 1
ATOM 728 O O . ALA A 1 91 ? 4.75 -34.969 -10.992 1 98.56 91 ALA A O 1
ATOM 729 N N . ASP A 1 92 ? 6.902 -34.438 -10.555 1 98.69 92 ASP A N 1
ATOM 730 C CA . ASP A 1 92 ? 6.68 -33.969 -9.188 1 98.69 92 ASP A CA 1
ATOM 731 C C . ASP A 1 92 ? 6.258 -32.5 -9.18 1 98.69 92 ASP A C 1
ATOM 733 O O . ASP A 1 92 ? 7.055 -31.609 -9.5 1 98.69 92 ASP A O 1
ATOM 737 N N . VAL A 1 93 ? 5.078 -32.25 -8.766 1 98.62 93 VAL A N 1
ATOM 738 C CA . VAL A 1 93 ? 4.535 -30.891 -8.781 1 98.62 93 VAL A CA 1
ATOM 739 C C . VAL A 1 93 ? 5.352 -29.984 -7.848 1 98.62 93 VAL A C 1
ATOM 741 O O . VAL A 1 93 ? 5.305 -28.766 -7.953 1 98.62 93 VAL A O 1
ATOM 744 N N . ASN A 1 94 ? 6.18 -30.547 -6.922 1 98.75 94 ASN A N 1
ATOM 745 C CA . ASN A 1 94 ? 6.941 -29.781 -5.938 1 98.75 94 ASN A CA 1
ATOM 746 C C . ASN A 1 94 ? 8.422 -29.703 -6.309 1 98.75 94 ASN A C 1
ATOM 748 O O . ASN A 1 94 ? 9.258 -29.391 -5.465 1 98.75 94 ASN A O 1
ATOM 752 N N . ALA A 1 95 ? 8.68 -30.031 -7.59 1 98.25 95 ALA A N 1
ATOM 753 C CA . ALA A 1 95 ? 10.062 -29.922 -8.047 1 98.25 95 ALA A CA 1
ATOM 754 C C . ALA A 1 95 ? 10.633 -28.531 -7.75 1 98.25 95 ALA A C 1
ATOM 756 O O . ALA A 1 95 ? 9.938 -27.516 -7.895 1 98.25 95 ALA A O 1
ATOM 757 N N . TYR A 1 96 ? 11.914 -28.438 -7.289 1 97.75 96 TYR A N 1
ATOM 758 C CA . TYR A 1 96 ? 12.625 -27.203 -6.957 1 97.75 96 TYR A CA 1
ATOM 759 C C . TYR A 1 96 ? 11.82 -26.359 -5.977 1 97.75 96 TYR A C 1
ATOM 761 O O . TYR A 1 96 ? 11.602 -25.172 -6.207 1 97.75 96 TYR A O 1
ATOM 769 N N . ASP A 1 97 ? 11.297 -26.984 -4.984 1 97.94 97 ASP A N 1
ATOM 770 C CA . ASP A 1 97 ? 10.578 -26.281 -3.924 1 97.94 97 ASP A CA 1
ATOM 771 C C . ASP A 1 97 ? 9.359 -25.547 -4.477 1 97.94 97 ASP A C 1
ATOM 773 O O . ASP A 1 97 ? 9.195 -24.344 -4.246 1 97.94 97 ASP A O 1
ATOM 777 N N . SER A 1 98 ? 8.602 -26.234 -5.398 1 98.56 98 SER A N 1
ATOM 778 C CA . SER A 1 98 ? 7.328 -25.781 -5.941 1 98.56 98 SER A CA 1
ATOM 779 C C . SER A 1 98 ? 7.512 -24.578 -6.844 1 98.56 98 SER A C 1
ATOM 781 O O . SER A 1 98 ? 6.633 -23.719 -6.922 1 98.56 98 SER A O 1
ATOM 783 N N . ILE A 1 99 ? 8.617 -24.453 -7.508 1 98.31 99 ILE A N 1
ATOM 784 C CA . ILE A 1 99 ? 8.914 -23.281 -8.328 1 98.31 99 ILE A CA 1
ATOM 785 C C . ILE A 1 99 ? 7.902 -23.188 -9.469 1 98.31 99 ILE A C 1
ATOM 787 O O . ILE A 1 99 ? 7.621 -22.094 -9.961 1 98.31 99 ILE A O 1
ATOM 791 N N . GLY A 1 100 ? 7.352 -24.328 -9.938 1 98.56 100 GLY A N 1
ATOM 792 C CA . GLY A 1 100 ? 6.277 -24.281 -10.914 1 98.56 100 GLY A CA 1
ATOM 793 C C . GLY A 1 100 ? 5.102 -23.422 -10.477 1 98.56 100 GLY A C 1
ATOM 794 O O . GLY A 1 100 ? 4.547 -22.672 -11.273 1 98.56 100 GLY A O 1
ATOM 795 N N . LEU A 1 101 ? 4.758 -23.469 -9.203 1 98.88 101 LEU A N 1
ATOM 796 C CA . LEU A 1 101 ? 3.699 -22.625 -8.672 1 98.88 101 LEU A CA 1
ATOM 797 C C . LEU A 1 101 ? 4.117 -21.156 -8.688 1 98.88 101 LEU A C 1
ATOM 799 O O . LEU A 1 101 ? 3.332 -20.281 -9.07 1 98.88 101 LEU A O 1
ATOM 803 N N . PHE A 1 102 ? 5.309 -20.922 -8.25 1 98.75 102 PHE A N 1
ATOM 804 C CA . PHE A 1 102 ? 5.836 -19.562 -8.289 1 98.75 102 PHE A CA 1
ATOM 805 C C . PHE A 1 102 ? 5.695 -18.984 -9.688 1 98.75 102 PHE A C 1
ATOM 807 O O . PHE A 1 102 ? 5.223 -17.844 -9.844 1 98.75 102 PHE A O 1
ATOM 814 N N . ASN A 1 103 ? 6.078 -19.75 -10.68 1 98.38 103 ASN A N 1
ATOM 815 C CA . ASN A 1 103 ? 6.035 -19.297 -12.07 1 98.38 103 ASN A CA 1
ATOM 816 C C . ASN A 1 103 ? 4.609 -18.984 -12.508 1 98.38 103 ASN A C 1
ATOM 818 O O . ASN A 1 103 ? 4.363 -17.969 -13.148 1 98.38 103 ASN A O 1
ATOM 822 N N . SER A 1 104 ? 3.715 -19.891 -12.195 1 98.5 104 SER A N 1
ATOM 823 C CA . SER A 1 104 ? 2.33 -19.703 -12.609 1 98.5 104 SER A CA 1
ATOM 824 C C . SER A 1 104 ? 1.718 -18.484 -11.93 1 98.5 104 SER A C 1
ATOM 826 O O . SER A 1 104 ? 0.954 -17.734 -12.547 1 98.5 104 SER A O 1
ATOM 828 N N . VAL A 1 105 ? 2.033 -18.188 -10.648 1 98.69 105 VAL A N 1
ATOM 829 C CA . VAL A 1 105 ? 1.561 -17.016 -9.906 1 98.69 105 VAL A CA 1
ATOM 830 C C . VAL A 1 105 ? 2.129 -15.742 -10.523 1 98.69 105 VAL A C 1
ATOM 832 O O . VAL A 1 105 ? 1.395 -14.781 -10.758 1 98.69 105 VAL A O 1
ATOM 835 N N . ASP A 1 106 ? 3.375 -15.797 -10.812 1 97.75 106 ASP A N 1
ATOM 836 C CA . ASP A 1 106 ? 4.051 -14.648 -11.398 1 97.75 106 ASP A CA 1
ATOM 837 C C . ASP A 1 106 ? 3.416 -14.266 -12.734 1 97.75 106 ASP A C 1
ATOM 839 O O . ASP A 1 106 ? 3.174 -13.086 -13 1 97.75 106 ASP A O 1
ATOM 843 N N . ASN A 1 107 ? 3.049 -15.281 -13.477 1 95.69 107 ASN A N 1
ATOM 844 C CA . ASN A 1 107 ? 2.547 -15.047 -14.82 1 95.69 107 ASN A CA 1
ATOM 845 C C . ASN A 1 107 ? 1.032 -14.867 -14.836 1 95.69 107 ASN A C 1
ATOM 847 O O . ASN A 1 107 ? 0.432 -14.688 -15.898 1 95.69 107 ASN A O 1
ATOM 851 N N . ASN A 1 108 ? 0.399 -15.039 -13.766 1 97.25 108 ASN A N 1
ATOM 852 C CA . ASN A 1 108 ? -1.046 -14.883 -13.633 1 97.25 108 ASN A CA 1
ATOM 853 C C . ASN A 1 108 ? -1.799 -15.922 -14.461 1 97.25 108 ASN A C 1
ATOM 855 O O . ASN A 1 108 ? -2.805 -15.602 -15.102 1 97.25 108 ASN A O 1
ATOM 859 N N . THR A 1 109 ? -1.199 -17.094 -14.602 1 97 109 THR A N 1
ATOM 860 C CA . THR A 1 109 ? -1.922 -18.188 -15.242 1 97 109 THR A CA 1
ATOM 861 C C . THR A 1 109 ? -2.732 -18.969 -14.211 1 97 109 THR A C 1
ATOM 863 O O . THR A 1 109 ? -2.318 -20.047 -13.773 1 97 109 THR A O 1
ATOM 866 N N . HIS A 1 110 ? -3.896 -18.547 -13.984 1 98.31 110 HIS A N 1
ATOM 867 C CA . HIS A 1 110 ? -4.703 -19.031 -12.867 1 98.31 110 HIS A CA 1
ATOM 868 C C . HIS A 1 110 ? -5.152 -20.469 -13.094 1 98.31 110 HIS A C 1
ATOM 870 O O . HIS A 1 110 ? -5.281 -21.25 -12.141 1 98.31 110 HIS A O 1
ATOM 876 N N . THR A 1 111 ? -5.324 -20.828 -14.328 1 98.25 111 THR A N 1
ATOM 877 C CA . THR A 1 111 ? -5.715 -22.203 -14.633 1 98.25 111 THR A CA 1
ATOM 878 C C . THR A 1 111 ? -4.617 -23.172 -14.234 1 98.25 111 THR A C 1
ATOM 880 O O . THR A 1 111 ? -4.895 -24.234 -13.664 1 98.25 111 THR A O 1
ATOM 883 N N . ILE A 1 112 ? -3.398 -22.812 -14.508 1 98.56 112 ILE A N 1
ATOM 884 C CA . ILE A 1 112 ? -2.271 -23.656 -14.133 1 98.56 112 ILE A CA 1
ATOM 885 C C . ILE A 1 112 ? -2.105 -23.656 -12.617 1 98.56 112 ILE A C 1
ATOM 887 O O . ILE A 1 112 ? -1.921 -24.703 -12 1 98.56 112 ILE A O 1
ATOM 891 N N . THR A 1 113 ? -2.197 -22.438 -11.992 1 98.88 113 THR A N 1
ATOM 892 C CA . THR A 1 113 ? -2.119 -22.328 -10.547 1 98.88 113 THR A CA 1
ATOM 893 C C . THR A 1 113 ? -3.145 -23.234 -9.875 1 98.88 113 THR A C 1
ATOM 895 O O . THR A 1 113 ? -2.801 -24.031 -8.984 1 98.88 113 THR A O 1
ATOM 898 N N . LYS A 1 114 ? -4.34 -23.188 -10.352 1 98.81 114 LYS A N 1
ATOM 899 C CA . LYS A 1 114 ? -5.422 -24 -9.805 1 98.81 114 LYS A CA 1
ATOM 900 C C . LYS A 1 114 ? -5.113 -25.484 -9.953 1 98.81 114 LYS A C 1
ATOM 902 O O . LYS A 1 114 ? -5.281 -26.266 -9.008 1 98.81 114 LYS A O 1
ATOM 907 N N . PHE A 1 115 ? -4.688 -25.891 -11.094 1 98.81 115 PHE A N 1
ATOM 908 C CA . PHE A 1 115 ? -4.395 -27.297 -11.352 1 98.81 115 PHE A CA 1
ATOM 909 C C . PHE A 1 115 ? -3.293 -27.812 -10.43 1 98.81 115 PHE A C 1
ATOM 911 O O . PHE A 1 115 ? -3.379 -28.922 -9.906 1 98.81 115 PHE A O 1
ATOM 918 N N . LEU A 1 116 ? -2.221 -26.984 -10.258 1 98.88 116 LEU A N 1
ATOM 919 C CA . LEU A 1 116 ? -1.136 -27.359 -9.359 1 98.88 116 LEU A CA 1
ATOM 920 C C . LEU A 1 116 ? -1.648 -27.531 -7.93 1 98.88 116 LEU A C 1
ATOM 922 O O . LEU A 1 116 ? -1.278 -28.484 -7.246 1 98.88 116 LEU A O 1
ATOM 926 N N . LEU A 1 117 ? -2.496 -26.688 -7.508 1 98.88 117 LEU A N 1
ATOM 927 C CA . LEU A 1 117 ? -3.082 -26.766 -6.176 1 98.88 117 LEU A CA 1
ATOM 928 C C . LEU A 1 117 ? -3.92 -28.031 -6.035 1 98.88 117 LEU A C 1
ATOM 930 O O . LEU A 1 117 ? -3.832 -28.734 -5.023 1 98.88 117 LEU A O 1
ATOM 934 N N . GLU A 1 118 ? -4.711 -28.344 -7.055 1 98.5 118 GLU A N 1
ATOM 935 C CA . GLU A 1 118 ? -5.527 -29.547 -7.066 1 98.5 118 GLU A CA 1
ATOM 936 C C . GLU A 1 118 ? -4.668 -30.797 -6.941 1 98.5 118 GLU A C 1
ATOM 938 O O . GLU A 1 118 ? -5.133 -31.828 -6.461 1 98.5 118 GLU A O 1
ATOM 943 N N . ASN A 1 119 ? -3.443 -30.672 -7.352 1 98.31 119 ASN A N 1
ATOM 944 C CA . ASN A 1 119 ? -2.549 -31.812 -7.348 1 98.31 119 ASN A CA 1
ATOM 945 C C . ASN A 1 119 ? -1.581 -31.781 -6.172 1 98.31 119 ASN A C 1
ATOM 947 O O . ASN A 1 119 ? -0.548 -32.438 -6.184 1 98.31 119 ASN A O 1
ATOM 951 N N . GLY A 1 120 ? -1.794 -30.922 -5.223 1 98.06 120 GLY A N 1
ATOM 952 C CA . GLY A 1 120 ? -1.142 -31 -3.926 1 98.06 120 GLY A CA 1
ATOM 953 C C . GLY A 1 120 ? 0.17 -30.234 -3.875 1 98.06 120 GLY A C 1
ATOM 954 O O . GLY A 1 120 ? 1.049 -30.562 -3.07 1 98.06 120 GLY A O 1
ATOM 955 N N . VAL A 1 121 ? 0.309 -29.312 -4.781 1 98.81 121 VAL A N 1
ATOM 956 C CA . VAL A 1 121 ? 1.526 -28.5 -4.719 1 98.81 121 VAL A CA 1
ATOM 957 C C . VAL A 1 121 ? 1.616 -27.797 -3.365 1 98.81 121 VAL A C 1
ATOM 959 O O . VAL A 1 121 ? 0.603 -27.359 -2.82 1 98.81 121 VAL A O 1
ATOM 962 N N . ILE A 1 122 ? 2.82 -27.703 -2.84 1 98.75 122 ILE A N 1
ATOM 963 C CA . ILE A 1 122 ? 3.057 -27.047 -1.56 1 98.75 122 ILE A CA 1
ATOM 964 C C . ILE A 1 122 ? 3.201 -25.547 -1.772 1 98.75 122 ILE A C 1
ATOM 966 O O . ILE A 1 122 ? 4.008 -25.094 -2.596 1 98.75 122 ILE A O 1
ATOM 970 N N . VAL A 1 123 ? 2.369 -24.766 -1.096 1 98.88 123 VAL A N 1
ATOM 971 C CA . VAL A 1 123 ? 2.457 -23.297 -1.133 1 98.88 123 VAL A CA 1
ATOM 972 C C . VAL A 1 123 ? 3.428 -22.812 -0.06 1 98.88 123 VAL A C 1
ATOM 974 O O . VAL A 1 123 ? 3.088 -22.781 1.125 1 98.88 123 VAL A O 1
ATOM 977 N N . THR A 1 124 ? 4.594 -22.344 -0.44 1 98.69 124 THR A N 1
ATOM 978 C CA . THR A 1 124 ? 5.609 -21.922 0.523 1 98.69 124 THR A CA 1
ATOM 979 C C . THR A 1 124 ? 5.395 -20.469 0.949 1 98.69 124 THR A C 1
ATOM 981 O O . THR A 1 124 ? 4.676 -19.734 0.282 1 98.69 124 THR A O 1
ATOM 984 N N . ASP A 1 125 ? 6.059 -20.094 2.061 1 98.62 125 ASP A N 1
ATOM 985 C CA . ASP A 1 125 ? 5.977 -18.703 2.52 1 98.62 125 ASP A CA 1
ATOM 986 C C . ASP A 1 125 ? 6.547 -17.75 1.478 1 98.62 125 ASP A C 1
ATOM 988 O O . ASP A 1 125 ? 6.035 -16.641 1.304 1 98.62 125 ASP A O 1
ATOM 992 N N . LYS A 1 126 ? 7.562 -18.25 0.858 1 98.5 126 LYS A N 1
ATOM 993 C CA . LYS A 1 126 ? 8.18 -17.438 -0.192 1 98.5 126 LYS A CA 1
ATOM 994 C C . LYS A 1 126 ? 7.18 -17.141 -1.308 1 98.5 126 LYS A C 1
ATOM 996 O O . LYS A 1 126 ? 7.098 -16 -1.782 1 98.5 126 LYS A O 1
ATOM 1001 N N . ILE A 1 127 ? 6.43 -18.109 -1.74 1 98.88 127 ILE A N 1
ATOM 1002 C CA . ILE A 1 127 ? 5.445 -17.953 -2.805 1 98.88 127 ILE A CA 1
ATOM 1003 C C . ILE A 1 127 ? 4.34 -17 -2.346 1 98.88 127 ILE A C 1
ATOM 1005 O O . ILE A 1 127 ? 3.922 -16.109 -3.094 1 98.88 127 ILE A O 1
ATOM 1009 N N . ILE A 1 128 ? 3.912 -17.094 -1.086 1 98.88 128 ILE A N 1
ATOM 1010 C CA . ILE A 1 128 ? 2.891 -16.219 -0.531 1 98.88 128 ILE A CA 1
ATOM 1011 C C . ILE A 1 128 ? 3.41 -14.781 -0.498 1 98.88 128 ILE A C 1
ATOM 1013 O O . ILE A 1 128 ? 2.703 -13.852 -0.886 1 98.88 128 ILE A O 1
ATOM 1017 N N . TYR A 1 129 ? 4.652 -14.578 -0.037 1 98.81 129 TYR A N 1
ATOM 1018 C CA . TYR A 1 129 ? 5.254 -13.25 0.048 1 98.81 129 TYR A CA 1
ATOM 1019 C C . TYR A 1 129 ? 5.238 -12.562 -1.309 1 98.81 129 TYR A C 1
ATOM 1021 O O . TYR A 1 129 ? 4.801 -11.414 -1.421 1 98.81 129 TYR A O 1
ATOM 1029 N N . TYR A 1 130 ? 5.629 -13.297 -2.32 1 98.56 130 TYR A N 1
ATOM 1030 C CA . TYR A 1 130 ? 5.707 -12.68 -3.641 1 98.56 130 TYR A CA 1
ATOM 1031 C C . TYR A 1 130 ? 4.316 -12.461 -4.223 1 98.56 130 TYR A C 1
ATOM 1033 O O . TYR A 1 130 ? 4.082 -11.492 -4.945 1 98.56 130 TYR A O 1
ATOM 1041 N N . ALA A 1 131 ? 3.383 -13.406 -3.928 1 98.81 131 ALA A N 1
ATOM 1042 C CA . ALA A 1 131 ? 2.002 -13.195 -4.348 1 98.81 131 ALA A CA 1
ATOM 1043 C C . ALA A 1 131 ? 1.446 -11.898 -3.771 1 98.81 131 ALA A C 1
ATOM 1045 O O . ALA A 1 131 ? 0.753 -11.148 -4.465 1 98.81 131 ALA A O 1
ATOM 1046 N N . ILE A 1 132 ? 1.792 -11.555 -2.504 1 98.75 132 ILE A N 1
ATOM 1047 C CA . ILE A 1 132 ? 1.362 -10.32 -1.85 1 98.75 132 ILE A CA 1
ATOM 1048 C C . ILE A 1 132 ? 2.096 -9.133 -2.461 1 98.75 132 ILE A C 1
ATOM 1050 O O . ILE A 1 132 ? 1.468 -8.148 -2.873 1 98.75 132 ILE A O 1
ATOM 1054 N N . ARG A 1 133 ? 3.398 -9.281 -2.557 1 97.88 133 ARG A N 1
ATOM 1055 C CA . ARG A 1 133 ? 4.258 -8.211 -3.051 1 97.88 133 ARG A CA 1
ATOM 1056 C C . ARG A 1 133 ? 3.852 -7.793 -4.461 1 97.88 133 ARG A C 1
ATOM 1058 O O . ARG A 1 133 ? 3.877 -6.609 -4.793 1 97.88 133 ARG A O 1
ATOM 1065 N N . TRP A 1 134 ? 3.426 -8.766 -5.242 1 97.38 134 TRP A N 1
ATOM 1066 C CA . TRP A 1 134 ? 3.109 -8.508 -6.645 1 97.38 134 TRP A CA 1
ATOM 1067 C C . TRP A 1 134 ? 1.608 -8.312 -6.836 1 97.38 134 TRP A C 1
ATOM 1069 O O . TRP A 1 134 ? 1.122 -8.266 -7.969 1 97.38 134 TRP A O 1
ATOM 1079 N N . PHE A 1 135 ? 0.839 -8.305 -5.785 1 96.31 135 PHE A N 1
ATOM 1080 C CA . PHE A 1 135 ? -0.578 -7.957 -5.789 1 96.31 135 PHE A CA 1
ATOM 1081 C C . PHE A 1 135 ? -1.386 -8.992 -6.562 1 96.31 135 PHE A C 1
ATOM 1083 O O . PHE A 1 135 ? -2.238 -8.641 -7.379 1 96.31 135 PHE A O 1
ATOM 1090 N N . LYS A 1 136 ? -1.019 -10.234 -6.359 1 98.19 136 LYS A N 1
ATOM 1091 C CA . LYS A 1 136 ? -1.703 -11.344 -7.023 1 98.19 136 LYS A CA 1
ATOM 1092 C C . LYS A 1 136 ? -2.928 -11.781 -6.23 1 98.19 136 LYS A C 1
ATOM 1094 O O . LYS A 1 136 ? -2.973 -12.906 -5.723 1 98.19 136 LYS A O 1
ATOM 1099 N N . SER A 1 137 ? -3.934 -10.977 -6.215 1 98.38 137 SER A N 1
ATOM 1100 C CA . SER A 1 137 ? -5.098 -11.203 -5.363 1 98.38 137 SER A CA 1
ATOM 1101 C C . SER A 1 137 ? -5.844 -12.469 -5.77 1 98.38 137 SER A C 1
ATOM 1103 O O . SER A 1 137 ? -6.367 -13.188 -4.914 1 98.38 137 SER A O 1
ATOM 1105 N N . GLU A 1 138 ? -5.914 -12.797 -7.043 1 98.5 138 GLU A N 1
ATOM 1106 C CA . GLU A 1 138 ? -6.586 -14.008 -7.5 1 98.5 138 GLU A CA 1
ATOM 1107 C C . GLU A 1 138 ? -5.859 -15.258 -7.016 1 98.5 138 GLU A C 1
ATOM 1109 O O . GLU A 1 138 ? -6.496 -16.234 -6.621 1 98.5 138 GLU A O 1
ATOM 1114 N N . SER A 1 139 ? -4.559 -15.203 -7.121 1 98.81 139 SER A N 1
ATOM 1115 C CA . SER A 1 139 ? -3.781 -16.328 -6.621 1 98.81 139 SER A CA 1
ATOM 1116 C C . SER A 1 139 ? -3.994 -16.531 -5.125 1 98.81 139 SER A C 1
ATOM 1118 O O . SER A 1 139 ? -4.129 -17.672 -4.656 1 98.81 139 SER A O 1
ATOM 1120 N N . ILE A 1 140 ? -4.043 -15.414 -4.336 1 98.88 140 ILE A N 1
ATOM 1121 C CA . ILE A 1 140 ? -4.285 -15.492 -2.898 1 98.88 140 ILE A CA 1
ATOM 1122 C C . ILE A 1 140 ? -5.652 -16.125 -2.639 1 98.88 140 ILE A C 1
ATOM 1124 O O . ILE A 1 140 ? -5.793 -16.969 -1.755 1 98.88 140 ILE A O 1
ATOM 1128 N N . GLU A 1 141 ? -6.586 -15.727 -3.4 1 98.81 141 GLU A N 1
ATOM 1129 C CA . GLU A 1 141 ? -7.91 -16.328 -3.277 1 98.81 141 GLU A CA 1
ATOM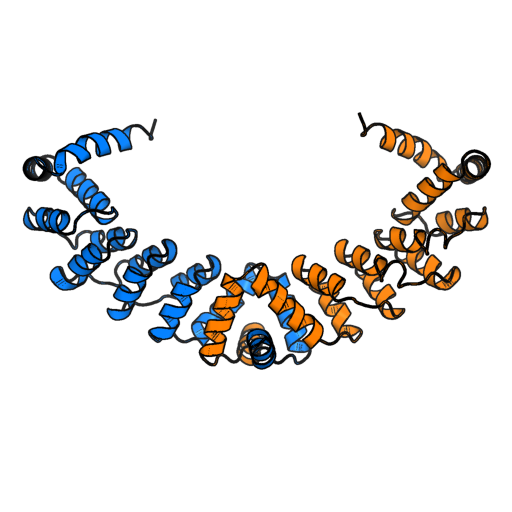 1130 C C . GLU A 1 141 ? -7.859 -17.828 -3.514 1 98.81 141 GLU A C 1
ATOM 1132 O O . GLU A 1 141 ? -8.469 -18.609 -2.766 1 98.81 141 GLU A O 1
ATOM 1137 N N . LEU A 1 142 ? -7.168 -18.266 -4.543 1 98.88 142 LEU A N 1
ATOM 1138 C CA . LEU A 1 142 ? -7.023 -19.688 -4.844 1 98.88 142 LEU A CA 1
ATOM 1139 C C . LEU A 1 142 ? -6.336 -20.406 -3.695 1 98.88 142 LEU A C 1
ATOM 1141 O O . LEU A 1 142 ? -6.75 -21.516 -3.312 1 98.88 142 LEU A O 1
ATOM 1145 N N . PHE A 1 143 ? -5.211 -19.781 -3.139 1 98.94 143 PHE A N 1
ATOM 1146 C CA . PHE A 1 143 ? -4.535 -20.391 -1.993 1 98.94 143 PHE A CA 1
ATOM 1147 C C . PHE A 1 143 ? -5.523 -20.672 -0.871 1 98.94 143 PHE A C 1
ATOM 1149 O O . PHE A 1 143 ? -5.531 -21.766 -0.313 1 98.94 143 PHE A O 1
ATOM 1156 N N . LEU A 1 144 ? -6.383 -19.734 -0.604 1 98.88 144 LEU A N 1
ATOM 1157 C CA . LEU A 1 144 ? -7.359 -19.859 0.469 1 98.88 144 LEU A CA 1
ATOM 1158 C C . LEU A 1 144 ? -8.383 -20.953 0.146 1 98.88 144 LEU A C 1
ATOM 1160 O O . LEU A 1 144 ? -8.703 -21.781 0.999 1 98.88 144 LEU A O 1
ATOM 1164 N N . GLN A 1 145 ? -8.859 -20.984 -1.047 1 98.5 145 GLN A N 1
ATOM 1165 C CA . GLN A 1 145 ? -9.844 -21.953 -1.489 1 98.5 145 GLN A CA 1
ATOM 1166 C C . GLN A 1 145 ? -9.297 -23.375 -1.356 1 98.5 145 GLN A C 1
ATOM 1168 O O . GLN A 1 145 ? -10.062 -24.312 -1.118 1 98.5 145 GLN A O 1
ATOM 1173 N N . TYR A 1 146 ? -8.008 -23.516 -1.468 1 98.31 146 TYR A N 1
ATOM 1174 C CA . TYR A 1 146 ? -7.426 -24.859 -1.466 1 98.31 146 TYR A CA 1
ATOM 1175 C C . TYR A 1 146 ? -6.711 -25.141 -0.149 1 98.31 146 TYR A C 1
ATOM 1177 O O . TYR A 1 146 ? -5.797 -25.969 -0.098 1 98.31 146 TYR A O 1
ATOM 1185 N N . GLY A 1 147 ? -6.988 -24.391 0.876 1 98.12 147 GLY A N 1
ATOM 1186 C CA . GLY A 1 147 ? -6.746 -24.844 2.234 1 98.12 147 GLY A CA 1
ATOM 1187 C C . GLY A 1 147 ? -5.555 -24.172 2.889 1 98.12 147 GLY A C 1
ATOM 1188 O O . GLY A 1 147 ? -5.164 -24.531 4 1 98.12 147 GLY A O 1
ATOM 1189 N N . VAL A 1 148 ? -4.922 -23.266 2.217 1 98.81 148 VAL A N 1
ATOM 1190 C CA . VAL A 1 148 ? -3.846 -22.547 2.891 1 98.81 148 VAL A CA 1
ATOM 1191 C C . VAL A 1 148 ? -4.406 -21.797 4.094 1 98.81 148 VAL A C 1
ATOM 1193 O O . VAL A 1 148 ? -5.461 -21.156 4 1 98.81 148 VAL A O 1
ATOM 1196 N N . ASP A 1 149 ? -3.709 -21.797 5.215 1 98.75 149 ASP A N 1
ATOM 1197 C CA . ASP A 1 149 ? -4.113 -21.125 6.449 1 98.75 149 ASP A CA 1
ATOM 1198 C C . ASP A 1 149 ? -4.164 -19.609 6.262 1 98.75 149 ASP A C 1
ATOM 1200 O O . ASP A 1 149 ? -3.141 -18.969 5.98 1 98.75 149 ASP A O 1
ATOM 1204 N N . PRO A 1 150 ? -5.355 -19.062 6.422 1 98.81 150 PRO A N 1
ATOM 1205 C CA . PRO A 1 150 ? -5.453 -17.609 6.211 1 98.81 150 PRO A CA 1
ATOM 1206 C C . PRO A 1 150 ? -4.559 -16.812 7.156 1 98.81 150 PRO A C 1
ATOM 1208 O O . PRO A 1 150 ? -4.066 -15.742 6.793 1 98.81 150 PRO A O 1
ATOM 1211 N N . TYR A 1 151 ? -4.285 -17.266 8.336 1 98.88 151 TYR A N 1
ATOM 1212 C CA . TYR A 1 151 ? -3.436 -16.547 9.281 1 98.88 151 TYR A CA 1
ATOM 1213 C C . TYR A 1 151 ? -1.973 -16.609 8.852 1 98.88 151 TYR A C 1
ATOM 1215 O O . TYR A 1 151 ? -1.199 -15.688 9.133 1 98.88 151 TYR A O 1
ATOM 1223 N N . ARG A 1 152 ? -1.626 -17.734 8.195 1 98.75 152 ARG A N 1
ATOM 1224 C CA . ARG A 1 152 ? -0.292 -17.797 7.605 1 98.75 152 ARG A CA 1
ATOM 1225 C C . ARG A 1 152 ? -0.104 -16.688 6.57 1 98.75 152 ARG A C 1
ATOM 1227 O O . ARG A 1 152 ? 0.898 -15.977 6.598 1 98.75 152 ARG A O 1
ATOM 1234 N N . ILE A 1 153 ? -1.093 -16.5 5.695 1 98.94 153 ILE A N 1
ATOM 1235 C CA . ILE A 1 153 ? -1.062 -15.453 4.676 1 98.94 153 ILE A CA 1
ATOM 1236 C C . ILE A 1 153 ? -1.076 -14.086 5.34 1 98.94 153 ILE A C 1
ATOM 1238 O O . ILE A 1 153 ? -0.317 -13.188 4.957 1 98.94 153 ILE A O 1
ATOM 1242 N N . THR A 1 154 ? -1.871 -13.914 6.379 1 98.88 154 THR A N 1
ATOM 1243 C CA . THR A 1 154 ? -2.016 -12.633 7.066 1 98.88 154 THR A CA 1
ATOM 1244 C C . THR A 1 154 ? -0.706 -12.234 7.742 1 98.88 154 THR A C 1
ATOM 1246 O O . THR A 1 154 ? -0.314 -11.062 7.699 1 98.88 154 THR A O 1
ATOM 1249 N N . ASN A 1 155 ? -0.053 -13.172 8.406 1 98.81 155 ASN A N 1
ATOM 1250 C CA . ASN A 1 155 ? 1.234 -12.883 9.031 1 98.81 155 ASN A CA 1
ATOM 1251 C C . ASN A 1 155 ? 2.254 -12.391 8.008 1 98.81 155 ASN A C 1
ATOM 1253 O O . ASN A 1 155 ? 3.002 -11.445 8.281 1 98.81 155 ASN A O 1
ATOM 1257 N N . ILE A 1 156 ? 2.26 -12.992 6.871 1 98.88 156 ILE A N 1
ATOM 1258 C CA . ILE A 1 156 ? 3.189 -12.594 5.82 1 98.88 156 ILE A CA 1
ATOM 1259 C C . ILE A 1 156 ? 2.785 -11.227 5.262 1 98.88 156 ILE A C 1
ATOM 1261 O O . ILE A 1 156 ? 3.645 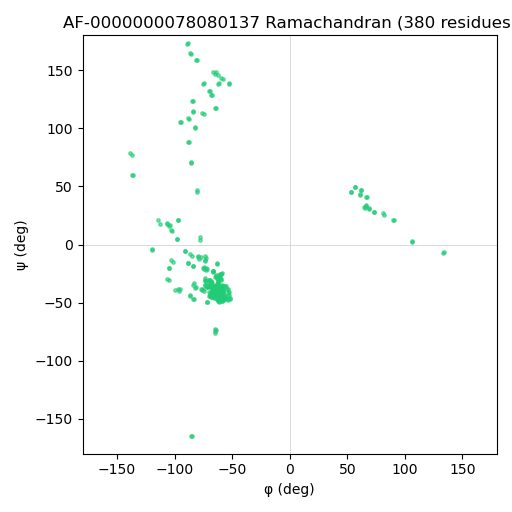-10.406 4.926 1 98.88 156 ILE A O 1
ATOM 1265 N N . LEU A 1 157 ? 1.473 -10.922 5.156 1 98.81 157 LEU A N 1
ATOM 1266 C CA . LEU A 1 157 ? 0.984 -9.609 4.758 1 98.81 157 LEU A CA 1
ATOM 1267 C C . LEU A 1 157 ? 1.502 -8.531 5.703 1 98.81 157 LEU A C 1
ATOM 1269 O O . LEU A 1 157 ? 1.998 -7.492 5.258 1 98.81 157 LEU A O 1
ATOM 1273 N N . TRP A 1 158 ? 1.396 -8.781 7.047 1 98.62 158 TRP A N 1
ATOM 1274 C CA . TRP A 1 158 ? 1.895 -7.816 8.023 1 98.62 158 TRP A CA 1
ATOM 1275 C C . TRP A 1 158 ? 3.396 -7.613 7.867 1 98.62 158 TRP A C 1
ATOM 1277 O O . TRP A 1 158 ? 3.889 -6.484 7.965 1 98.62 158 TRP A O 1
ATOM 1287 N N . GLU A 1 159 ? 4.105 -8.727 7.641 1 98.5 159 GLU A N 1
ATOM 1288 C CA . GLU A 1 159 ? 5.543 -8.625 7.406 1 98.5 159 GLU A CA 1
ATOM 1289 C C . GLU A 1 159 ? 5.848 -7.746 6.199 1 98.5 159 GLU A C 1
ATOM 1291 O O . GLU A 1 159 ? 6.727 -6.883 6.262 1 98.5 159 GLU A O 1
ATOM 1296 N N . TYR A 1 160 ? 5.152 -7.953 5.16 1 98.56 160 TYR A N 1
ATOM 1297 C CA . TYR A 1 160 ? 5.34 -7.168 3.945 1 98.56 160 TYR A CA 1
ATOM 1298 C C . TYR A 1 160 ? 5.059 -5.691 4.199 1 98.56 160 TYR A C 1
ATOM 1300 O O . TYR A 1 160 ? 5.855 -4.828 3.832 1 98.56 160 TYR A O 1
ATOM 1308 N N . LEU A 1 161 ? 3.924 -5.379 4.832 1 98 161 LEU A N 1
ATOM 1309 C CA . LEU A 1 161 ? 3.553 -3.994 5.105 1 98 161 LEU A CA 1
ATOM 1310 C C . LEU A 1 161 ? 4.578 -3.326 6.016 1 98 161 LEU A C 1
ATOM 1312 O O . LEU A 1 161 ? 5.004 -2.197 5.758 1 98 161 LEU A O 1
ATOM 1316 N N . ASN A 1 162 ? 4.996 -4.027 7.078 1 98.12 162 ASN A N 1
ATOM 1317 C CA . ASN A 1 162 ? 5.973 -3.488 8.023 1 98.12 162 ASN A CA 1
ATOM 1318 C C . ASN A 1 162 ? 7.297 -3.162 7.336 1 98.12 162 ASN A C 1
ATOM 1320 O O . ASN A 1 162 ? 7.93 -2.152 7.648 1 98.12 162 ASN A O 1
ATOM 1324 N N . ASP A 1 163 ? 7.672 -4.012 6.41 1 97.75 163 ASP A N 1
ATOM 1325 C CA . ASP A 1 163 ? 8.984 -3.893 5.793 1 97.75 163 ASP A CA 1
ATOM 1326 C C . ASP A 1 163 ? 8.953 -2.938 4.602 1 97.75 163 ASP A C 1
ATOM 1328 O O . ASP A 1 163 ? 9.875 -2.145 4.402 1 97.75 163 ASP A O 1
ATOM 1332 N N . GLN A 1 164 ? 7.926 -3.061 3.762 1 97.06 164 GLN A N 1
ATOM 1333 C CA . GLN A 1 164 ? 7.945 -2.406 2.457 1 97.06 164 GLN A CA 1
ATOM 1334 C C . GLN A 1 164 ? 7.035 -1.183 2.441 1 97.06 164 GLN A C 1
ATOM 1336 O O . GLN A 1 164 ? 7.172 -0.311 1.581 1 97.06 164 GLN A O 1
ATOM 1341 N N . ARG A 1 165 ? 6.133 -1.117 3.338 1 96.25 165 ARG A N 1
ATOM 1342 C CA . ARG A 1 165 ? 5.191 -0.007 3.457 1 96.25 165 ARG A CA 1
ATOM 1343 C C . ARG A 1 165 ? 5.02 0.411 4.914 1 96.25 165 ARG A C 1
ATOM 1345 O O . ARG A 1 165 ? 3.9 0.431 5.43 1 96.25 165 ARG A O 1
ATOM 1352 N N . PRO A 1 166 ? 6.098 0.798 5.5 1 97.25 166 PRO A N 1
ATOM 1353 C CA . PRO A 1 166 ? 6.082 0.982 6.953 1 97.25 166 PRO A CA 1
ATOM 1354 C C . PRO A 1 166 ? 5.109 2.068 7.398 1 97.25 166 PRO A C 1
ATOM 1356 O O . PRO A 1 166 ? 4.531 1.979 8.484 1 97.25 166 PRO A O 1
ATOM 1359 N N . HIS A 1 167 ? 4.867 3.109 6.629 1 96.75 167 HIS A N 1
ATOM 1360 C CA . HIS A 1 167 ? 3.953 4.168 7.043 1 96.75 167 HIS A CA 1
ATOM 1361 C C . HIS A 1 167 ? 2.504 3.695 7 1 96.75 167 HIS A C 1
ATOM 1363 O O . HIS A 1 167 ? 1.693 4.09 7.844 1 96.75 167 HIS A O 1
ATOM 1369 N N . MET A 1 168 ? 2.211 2.871 6.016 1 96.94 168 MET A N 1
ATOM 1370 C CA . MET A 1 168 ? 0.883 2.266 5.988 1 96.94 168 MET A CA 1
ATOM 1371 C C . MET A 1 168 ? 0.679 1.352 7.191 1 96.94 168 MET A C 1
ATOM 1373 O O . MET A 1 168 ? -0.376 1.383 7.828 1 96.94 168 MET A O 1
ATOM 1377 N N . PHE A 1 169 ? 1.721 0.612 7.445 1 98.56 169 PHE A N 1
ATOM 1378 C CA . PHE A 1 169 ? 1.689 -0.267 8.609 1 98.56 169 PHE A CA 1
ATOM 1379 C C . PHE A 1 169 ? 1.472 0.533 9.883 1 98.56 169 PHE A C 1
ATOM 1381 O O . PHE A 1 169 ? 0.655 0.156 10.727 1 98.56 169 PHE A O 1
ATOM 1388 N N . LYS A 1 170 ? 2.117 1.623 10.07 1 98.56 170 LYS A N 1
ATOM 1389 C CA . LYS A 1 170 ? 2.004 2.482 11.242 1 98.56 170 LYS A CA 1
ATOM 1390 C C . LYS A 1 170 ? 0.606 3.084 11.352 1 98.56 170 LYS A C 1
ATOM 1392 O O . LYS A 1 170 ? 0.056 3.193 12.453 1 98.56 170 LYS A O 1
ATOM 1397 N N . ILE A 1 171 ? 0.056 3.539 10.211 1 98.62 171 ILE A N 1
ATOM 1398 C CA . ILE A 1 171 ? -1.301 4.074 10.227 1 98.62 171 ILE A CA 1
ATOM 1399 C C . ILE A 1 171 ? -2.266 3.02 10.766 1 98.62 171 ILE A C 1
ATOM 1401 O O . ILE A 1 171 ? -3.084 3.307 11.641 1 98.62 171 ILE A O 1
ATOM 1405 N N . MET A 1 172 ? -2.15 1.754 10.32 1 98.62 172 MET A N 1
ATOM 1406 C CA . MET A 1 172 ? -3.016 0.676 10.789 1 98.62 172 MET A CA 1
ATOM 1407 C C . MET A 1 172 ? -2.795 0.41 12.273 1 98.62 172 MET A C 1
ATOM 1409 O O . MET A 1 172 ? -3.75 0.164 13.016 1 98.62 172 MET A O 1
ATOM 1413 N N . GLN A 1 173 ? -1.563 0.489 12.656 1 98.69 173 GLN A N 1
ATOM 1414 C CA . GLN A 1 173 ? -1.261 0.306 14.07 1 98.69 173 GLN A CA 1
ATOM 1415 C C . GLN A 1 173 ? -1.927 1.386 14.914 1 98.69 173 GLN A C 1
ATOM 1417 O O . GLN A 1 173 ? -2.488 1.094 15.977 1 98.69 173 GLN A O 1
ATOM 1422 N N . HIS A 1 174 ? -1.826 2.668 14.469 1 98.69 174 HIS A N 1
ATOM 1423 C CA . HIS A 1 174 ? -2.455 3.768 15.188 1 98.69 174 HIS A CA 1
ATOM 1424 C C . HIS A 1 174 ? -3.961 3.562 15.305 1 98.69 174 HIS A C 1
ATOM 1426 O O . HIS A 1 174 ? -4.543 3.781 16.375 1 98.69 174 HIS A O 1
ATOM 1432 N N . LEU A 1 175 ? -4.566 3.145 14.242 1 98.81 175 LEU A N 1
ATOM 1433 C CA . LEU A 1 175 ? -6.008 2.92 14.242 1 98.81 175 LEU A CA 1
ATOM 1434 C C . LEU A 1 175 ? -6.379 1.775 15.18 1 98.81 175 LEU A C 1
ATOM 1436 O O . LEU A 1 175 ? -7.359 1.867 15.922 1 98.81 175 LEU A O 1
ATOM 1440 N N . ASN A 1 176 ? -5.566 0.694 15.125 1 98.81 176 ASN A N 1
ATOM 1441 C CA . ASN A 1 176 ? -5.781 -0.435 16.016 1 98.81 176 ASN A CA 1
ATOM 1442 C C . ASN A 1 176 ? -5.668 -0.016 17.484 1 98.81 176 ASN A C 1
ATOM 1444 O O . ASN A 1 176 ? -6.496 -0.403 18.312 1 98.81 176 ASN A O 1
ATOM 1448 N N . LYS A 1 177 ? -4.676 0.757 17.797 1 98.19 177 LYS A N 1
ATOM 1449 C CA . LYS A 1 177 ? -4.449 1.25 19.141 1 98.19 177 LYS A CA 1
ATOM 1450 C C . LYS A 1 177 ? -5.617 2.109 19.625 1 98.19 177 LYS A C 1
ATOM 1452 O O . LYS A 1 177 ? -5.84 2.26 20.828 1 98.19 177 LYS A O 1
ATOM 1457 N N . ASN A 1 178 ? -6.309 2.703 18.672 1 98.62 178 ASN A N 1
ATOM 1458 C CA . ASN A 1 178 ? -7.473 3.523 19 1 98.62 178 ASN A CA 1
ATOM 1459 C C . ASN A 1 178 ? -8.773 2.732 18.859 1 98.62 178 ASN A C 1
ATOM 1461 O O . ASN A 1 178 ? -9.828 3.309 18.578 1 98.62 178 ASN A O 1
ATOM 1465 N N . ASN A 1 179 ? -8.742 1.396 18.891 1 98.12 179 ASN A N 1
ATOM 1466 C CA . ASN A 1 179 ? -9.828 0.444 19.094 1 98.12 179 ASN A CA 1
ATOM 1467 C C . ASN A 1 179 ? -10.734 0.344 17.875 1 98.12 179 ASN A C 1
ATOM 1469 O O . ASN A 1 179 ? -11.945 0.152 18 1 98.12 179 ASN A O 1
ATOM 1473 N N . VAL A 1 180 ? -10.18 0.6 16.734 1 98.81 180 VAL A N 1
ATOM 1474 C CA . VAL A 1 180 ? -10.93 0.331 15.508 1 98.81 180 VAL A CA 1
ATOM 1475 C C . VAL A 1 180 ? -11.109 -1.175 15.336 1 98.81 180 VAL A C 1
ATOM 1477 O O . VAL A 1 180 ? -10.156 -1.94 15.469 1 98.81 180 VAL A O 1
ATOM 1480 N N . ASP A 1 181 ? -12.297 -1.641 15.117 1 98.88 181 ASP A N 1
ATOM 1481 C CA . ASP A 1 181 ? -12.586 -2.99 14.641 1 98.88 181 ASP A CA 1
ATOM 1482 C C . ASP A 1 181 ? -12.438 -3.082 13.125 1 98.88 181 ASP A C 1
ATOM 1484 O O . ASP A 1 181 ? -13.344 -2.682 12.383 1 98.88 181 ASP A O 1
ATOM 1488 N N . PHE A 1 182 ? -11.352 -3.6 12.672 1 98.81 182 PHE A N 1
ATOM 1489 C CA . PHE A 1 182 ? -11.055 -3.594 11.242 1 98.81 182 PHE A CA 1
ATOM 1490 C C . PHE A 1 182 ? -12.047 -4.473 10.484 1 98.81 182 PHE A C 1
ATOM 1492 O O . PHE A 1 182 ? -12.43 -4.148 9.359 1 98.81 182 PHE A O 1
ATOM 1499 N N . ASN A 1 183 ? -12.438 -5.633 11.016 1 98.81 183 ASN A N 1
ATOM 1500 C CA . ASN A 1 183 ? -13.367 -6.531 10.344 1 98.81 183 ASN A CA 1
ATOM 1501 C C . ASN A 1 183 ? -14.734 -5.879 10.141 1 98.81 183 ASN A C 1
ATOM 1503 O O . ASN A 1 183 ? -15.258 -5.867 9.023 1 98.81 183 ASN A O 1
ATOM 1507 N N . GLN A 1 184 ? -15.203 -5.309 11.227 1 98.44 184 GLN A N 1
ATOM 1508 C CA . GLN A 1 184 ? -16.5 -4.637 11.133 1 98.44 184 GLN A CA 1
ATOM 1509 C C . GLN A 1 184 ? -16.438 -3.461 10.164 1 98.44 184 GLN A C 1
ATOM 1511 O O . GLN A 1 184 ? -17.344 -3.262 9.359 1 98.44 184 GLN A O 1
ATOM 1516 N N . SER A 1 185 ? -15.406 -2.615 10.281 1 98.62 185 SER A N 1
ATOM 1517 C CA . SER A 1 185 ? -15.273 -1.442 9.422 1 98.62 185 SER A CA 1
ATOM 1518 C C . SER A 1 185 ? -15.172 -1.842 7.957 1 98.62 185 SER A C 1
ATOM 1520 O O . SER A 1 185 ? -15.758 -1.189 7.09 1 98.62 185 SER A O 1
ATOM 1522 N N . LEU A 1 186 ? -14.406 -2.941 7.645 1 98.62 186 LEU A N 1
ATOM 1523 C CA . LEU A 1 186 ? -14.258 -3.426 6.277 1 98.62 186 LEU A CA 1
ATOM 1524 C C . LEU A 1 186 ? -15.586 -3.959 5.742 1 98.62 186 LEU A C 1
ATOM 1526 O O . LEU A 1 186 ? -15.953 -3.688 4.594 1 98.62 186 LEU A O 1
ATOM 1530 N N . ASP A 1 187 ? -16.328 -4.719 6.52 1 98.38 187 ASP A N 1
ATOM 1531 C CA . ASP A 1 187 ? -17.625 -5.238 6.129 1 98.38 187 ASP A CA 1
ATOM 1532 C C . ASP A 1 187 ? -18.594 -4.102 5.805 1 98.38 187 ASP A C 1
ATOM 1534 O O . ASP A 1 187 ? -19.312 -4.16 4.805 1 98.38 187 ASP A O 1
ATOM 1538 N N . LEU A 1 188 ? -18.625 -3.119 6.684 1 97.81 188 LEU A N 1
ATOM 1539 C CA . LEU A 1 188 ? -19.5 -1.978 6.484 1 97.81 188 LEU A CA 1
ATOM 1540 C C . LEU A 1 188 ? -19.141 -1.227 5.207 1 97.81 188 LEU A C 1
ATOM 1542 O O . LEU A 1 188 ? -20.031 -0.795 4.465 1 97.81 188 LEU A O 1
ATOM 1546 N N . PHE A 1 189 ? -17.844 -1.072 4.941 1 98.19 189 PHE A N 1
ATOM 1547 C CA . PHE A 1 189 ? -17.391 -0.371 3.748 1 98.19 189 PHE A CA 1
ATOM 1548 C C . PHE A 1 189 ? -17.781 -1.138 2.49 1 98.19 189 PHE A C 1
ATOM 1550 O O . PHE A 1 189 ? -18.188 -0.538 1.49 1 98.19 189 PHE A O 1
ATOM 1557 N N . THR A 1 190 ? -17.641 -2.438 2.516 1 95.88 190 THR A N 1
ATOM 1558 C CA . THR A 1 190 ? -17.844 -3.271 1.338 1 95.88 190 THR A CA 1
ATOM 1559 C C . THR A 1 190 ? -19.344 -3.426 1.044 1 95.88 190 THR A C 1
ATOM 1561 O O . THR A 1 190 ? -19.719 -3.748 -0.082 1 95.88 190 THR A O 1
ATOM 1564 N N . LYS A 1 191 ? -20.281 -3.201 2.031 1 90.94 191 LYS A N 1
ATOM 1565 C CA . LYS A 1 191 ? -21.719 -3.301 1.834 1 90.94 191 LYS A CA 1
ATOM 1566 C C . LYS A 1 191 ? -22.266 -2.049 1.156 1 90.94 191 LYS A C 1
ATOM 1568 O O . LYS A 1 191 ? -23.375 -2.066 0.616 1 90.94 191 LYS A O 1
ATOM 1573 N N . LYS A 1 192 ? -21.484 -1.091 1.052 1 74.44 192 LYS A N 1
ATOM 1574 C CA . LYS A 1 192 ? -21.953 0.138 0.42 1 74.44 192 LYS A CA 1
ATOM 1575 C C . LYS A 1 192 ? -21.875 0.04 -1.102 1 74.44 192 LYS A C 1
ATOM 1577 O O . LYS A 1 192 ? -20.984 -0.624 -1.64 1 74.44 192 LYS A O 1
ATOM 1582 N N . MET B 1 1 ? 13.125 31.453 -19.203 1 20.02 1 MET B N 1
ATOM 1583 C CA . MET B 1 1 ? 13.25 32.875 -18.953 1 20.02 1 MET B CA 1
ATOM 1584 C C . MET B 1 1 ? 12.797 33.219 -17.547 1 20.02 1 MET B C 1
ATOM 1586 O O . MET B 1 1 ? 13.055 34.344 -17.062 1 20.02 1 MET B O 1
ATOM 1590 N N . MET B 1 2 ? 11.875 32.406 -16.891 1 21.97 2 MET B N 1
ATOM 1591 C CA . MET B 1 2 ? 11.141 32.688 -15.656 1 21.97 2 MET B CA 1
ATOM 1592 C C . MET B 1 2 ? 12.031 32.5 -14.438 1 21.97 2 MET B C 1
ATOM 1594 O O . MET B 1 2 ? 11.555 32.531 -13.297 1 21.97 2 MET B O 1
ATOM 1598 N N . CYS B 1 3 ? 13.219 31.938 -14.555 1 27.19 3 CYS B N 1
ATOM 1599 C CA . CYS B 1 3 ? 14.188 31.625 -13.5 1 27.19 3 CYS B CA 1
ATOM 1600 C C . CYS B 1 3 ? 14.766 32.906 -12.906 1 27.19 3 CYS B C 1
ATOM 1602 O O . CYS B 1 3 ? 15.523 32.844 -11.938 1 27.19 3 CYS B O 1
ATOM 1604 N N . ILE B 1 4 ? 14.898 33.938 -13.688 1 32.53 4 ILE B N 1
ATOM 1605 C CA . ILE B 1 4 ? 15.664 35.156 -13.383 1 32.53 4 ILE B CA 1
ATOM 1606 C C . ILE B 1 4 ? 14.977 35.938 -12.266 1 32.53 4 ILE B C 1
ATOM 1608 O O . ILE B 1 4 ? 15.641 36.531 -11.422 1 32.53 4 ILE B O 1
ATOM 1612 N N . ASP B 1 5 ? 13.602 35.938 -12.242 1 32.16 5 ASP B N 1
ATOM 1613 C CA . ASP B 1 5 ? 12.898 36.875 -11.391 1 32.16 5 ASP B CA 1
ATOM 1614 C C . ASP B 1 5 ? 13 36.5 -9.922 1 32.16 5 ASP B C 1
ATOM 1616 O O . ASP B 1 5 ? 12.656 37.281 -9.039 1 32.16 5 ASP B O 1
ATOM 1620 N N . HIS B 1 6 ? 13.312 35.281 -9.609 1 36.28 6 HIS B N 1
ATOM 1621 C CA . HIS B 1 6 ? 13.477 34.875 -8.219 1 36.28 6 HIS B CA 1
ATOM 1622 C C . HIS B 1 6 ? 14.789 35.406 -7.641 1 36.28 6 HIS B C 1
ATOM 1624 O O . HIS B 1 6 ? 14.914 35.562 -6.426 1 36.28 6 HIS B O 1
ATOM 1630 N N . ILE B 1 7 ? 15.82 35.375 -8.422 1 38.81 7 ILE B N 1
ATOM 1631 C CA . ILE B 1 7 ? 17.141 35.875 -8 1 38.81 7 ILE B CA 1
ATOM 1632 C C . ILE B 1 7 ? 17.062 37.344 -7.688 1 38.81 7 ILE B C 1
ATOM 1634 O O . ILE B 1 7 ? 17.625 37.812 -6.688 1 38.81 7 ILE B O 1
ATOM 1638 N N . SER B 1 8 ? 16.375 38.094 -8.602 1 38.47 8 SER B N 1
ATOM 1639 C CA . SER B 1 8 ? 16.312 39.531 -8.383 1 38.47 8 SER B CA 1
ATOM 1640 C C . SER B 1 8 ? 15.594 39.844 -7.082 1 38.47 8 SER B C 1
ATOM 1642 O O . SER B 1 8 ? 15.969 40.781 -6.379 1 38.47 8 SER B O 1
ATOM 1644 N N . MET B 1 9 ? 14.578 39 -6.781 1 40.84 9 MET B N 1
ATOM 1645 C CA . MET B 1 9 ? 13.875 39.219 -5.52 1 40.84 9 MET B CA 1
ATOM 1646 C C . MET B 1 9 ? 14.75 38.812 -4.336 1 40.84 9 MET B C 1
ATOM 1648 O O . MET B 1 9 ? 14.781 39.5 -3.318 1 40.84 9 MET B O 1
ATOM 1652 N N . ILE B 1 10 ? 15.547 37.75 -4.504 1 44.34 10 ILE B N 1
ATOM 1653 C CA . ILE B 1 10 ? 16.453 37.281 -3.461 1 44.34 10 ILE B CA 1
ATOM 1654 C C . ILE B 1 10 ? 17.578 38.281 -3.271 1 44.34 10 ILE B C 1
ATOM 1656 O O . ILE B 1 10 ? 17.953 38.625 -2.141 1 44.34 10 ILE B O 1
ATOM 1660 N N . SER B 1 11 ? 18.125 38.781 -4.367 1 42.41 11 SER B N 1
ATOM 1661 C CA . SER B 1 11 ? 19.188 39.75 -4.219 1 42.41 11 SER B CA 1
ATOM 1662 C C . SER B 1 11 ? 18.719 40.969 -3.424 1 42.41 11 SER B C 1
ATOM 1664 O O . SER B 1 11 ? 19.438 41.469 -2.543 1 42.41 11 SER B O 1
ATOM 1666 N N . GLU B 1 12 ? 17.625 41.531 -3.748 1 43.88 12 GLU B N 1
ATOM 1667 C CA . GLU B 1 12 ? 17.062 42.656 -3.018 1 43.88 12 GLU B CA 1
ATOM 1668 C C . GLU B 1 12 ? 16.625 42.25 -1.613 1 43.88 12 GLU B C 1
ATOM 1670 O O . GLU B 1 12 ? 16.75 43.031 -0.667 1 43.88 12 GLU B O 1
ATOM 1675 N N . LEU B 1 13 ? 16.344 40.969 -1.335 1 43.75 13 LEU B N 1
ATOM 1676 C CA . LEU B 1 13 ? 15.93 40.406 -0.049 1 43.75 13 LEU B CA 1
ATOM 1677 C C . LEU B 1 13 ? 17.109 40.281 0.898 1 43.75 13 LEU B C 1
ATOM 1679 O O . LEU B 1 13 ? 16.984 40.5 2.104 1 43.75 13 LEU B O 1
ATOM 1683 N N . ASN B 1 14 ? 18.297 39.906 0.503 1 45.97 14 ASN B N 1
ATOM 1684 C CA . ASN B 1 14 ? 19.469 39.906 1.383 1 45.97 14 ASN B CA 1
ATOM 1685 C C . ASN B 1 14 ? 19.703 41.281 2.002 1 45.97 14 ASN B C 1
ATOM 1687 O O . ASN B 1 14 ? 20.266 41.406 3.086 1 45.97 14 ASN B O 1
ATOM 1691 N N . ILE B 1 15 ? 19.438 42.312 1.287 1 44.22 15 ILE B N 1
ATOM 1692 C CA . ILE B 1 15 ? 19.672 43.656 1.777 1 44.22 15 ILE B CA 1
ATOM 1693 C C . ILE B 1 15 ? 18.75 43.938 2.961 1 44.22 15 ILE B C 1
ATOM 1695 O O . ILE B 1 15 ? 19.047 44.812 3.797 1 44.22 15 ILE B O 1
ATOM 1699 N N . ILE B 1 16 ? 17.562 43.344 3.121 1 45.12 16 ILE B N 1
ATOM 1700 C CA . ILE B 1 16 ? 16.578 43.781 4.109 1 45.12 16 ILE B CA 1
ATOM 1701 C C . ILE B 1 16 ? 17.031 43.375 5.508 1 45.12 16 ILE B C 1
ATOM 1703 O O . ILE B 1 16 ? 16.594 43.969 6.504 1 45.12 16 ILE B O 1
ATOM 1707 N N . VAL B 1 17 ? 17.75 42.375 5.77 1 44.72 17 VAL B N 1
ATOM 1708 C CA . VAL B 1 17 ? 17.875 41.969 7.172 1 44.72 17 VAL B CA 1
ATOM 1709 C C . VAL B 1 17 ? 18.578 43.094 7.961 1 44.72 17 VAL B C 1
ATOM 1711 O O . VAL B 1 17 ? 18.109 43.469 9.031 1 44.72 17 VAL B O 1
ATOM 1714 N N . MET B 1 18 ? 19.734 43.375 7.918 1 44.22 18 MET B N 1
ATOM 1715 C CA . MET B 1 18 ? 20.406 44.281 8.836 1 44.22 18 MET B CA 1
ATOM 1716 C C . MET B 1 18 ? 19.875 45.688 8.688 1 44.22 18 MET B C 1
ATOM 1718 O O . MET B 1 18 ? 19.547 46.344 9.688 1 44.22 18 MET B O 1
ATOM 1722 N N . GLY B 1 19 ? 20.172 46.531 7.703 1 48.59 19 GLY B N 1
ATOM 1723 C CA . GLY B 1 19 ? 20 47.906 7.254 1 48.59 19 GLY B CA 1
ATOM 1724 C C . GLY B 1 19 ? 18.625 48.156 6.668 1 48.59 19 GLY B C 1
ATOM 1725 O O . GLY B 1 19 ? 18.344 49.25 6.156 1 48.59 19 GLY B O 1
ATOM 1726 N N . LYS B 1 20 ? 17.438 47.156 6.652 1 56 20 LYS B N 1
ATOM 1727 C CA . LYS B 1 20 ? 16.344 46.594 5.848 1 56 20 LYS B CA 1
ATOM 1728 C C . LYS B 1 20 ? 15.016 47.25 6.195 1 56 20 LYS B C 1
ATOM 1730 O O . LYS B 1 20 ? 14.195 47.5 5.312 1 56 20 LYS B O 1
ATOM 1735 N N . PHE B 1 21 ? 14.758 47.531 7.395 1 63.94 21 PHE B N 1
ATOM 1736 C CA . PHE B 1 21 ? 13.438 48.031 7.746 1 63.94 21 PHE B CA 1
ATOM 1737 C C . PHE B 1 21 ? 13.133 49.312 6.992 1 63.94 21 PHE B C 1
ATOM 1739 O O . PHE B 1 21 ? 12 49.531 6.535 1 63.94 21 PHE B O 1
ATOM 1746 N N . ASP B 1 22 ? 14.227 50.031 6.871 1 65.75 22 ASP B N 1
ATOM 1747 C CA . ASP B 1 22 ? 14 51.281 6.16 1 65.75 22 ASP B CA 1
ATOM 1748 C C . ASP B 1 22 ? 13.578 51.031 4.715 1 65.75 22 ASP B C 1
ATOM 1750 O O . ASP B 1 22 ? 12.688 51.688 4.191 1 65.75 22 ASP B O 1
ATOM 1754 N N . LYS B 1 23 ? 14.148 50.062 4.121 1 75.25 23 LYS B N 1
ATOM 1755 C CA . LYS B 1 23 ? 13.852 49.75 2.729 1 75.25 23 LYS B CA 1
ATOM 1756 C C . LYS B 1 23 ? 12.445 49.188 2.586 1 75.25 23 LYS B C 1
ATOM 1758 O O . LYS B 1 23 ? 11.742 49.469 1.619 1 75.25 23 LYS B O 1
ATOM 1763 N N . PHE B 1 24 ? 11.969 48.469 3.551 1 82.06 24 PHE B N 1
ATOM 1764 C CA . PHE B 1 24 ? 10.625 47.906 3.48 1 82.06 24 PHE B CA 1
ATOM 1765 C C . PHE B 1 24 ? 9.578 49.031 3.568 1 82.06 24 PHE B C 1
ATOM 1767 O O . PHE B 1 24 ? 8.562 48.969 2.871 1 82.06 24 PHE B O 1
ATOM 1774 N N . ASP B 1 25 ? 9.977 50 4.367 1 82.44 25 ASP B N 1
ATOM 1775 C CA . ASP B 1 25 ? 9.039 51.125 4.516 1 82.44 25 ASP B CA 1
ATOM 1776 C C . ASP B 1 25 ? 8.859 51.844 3.195 1 82.44 25 ASP B C 1
ATOM 1778 O O . ASP B 1 25 ? 7.742 52.25 2.844 1 82.44 25 ASP B O 1
ATOM 1782 N N . ILE B 1 26 ? 9.93 51.969 2.582 1 83.38 26 ILE B N 1
ATOM 1783 C CA . ILE B 1 26 ? 9.883 52.625 1.282 1 83.38 26 ILE B CA 1
ATOM 1784 C C . ILE B 1 26 ? 9.078 51.75 0.302 1 83.38 26 ILE B C 1
ATOM 1786 O O . ILE B 1 26 ? 8.234 52.281 -0.431 1 83.38 26 ILE B O 1
ATOM 1790 N N . LEU B 1 27 ? 9.359 50.531 0.342 1 86.12 27 LEU B N 1
ATOM 1791 C CA . LEU B 1 27 ? 8.664 49.594 -0.542 1 86.12 27 LEU B CA 1
ATOM 1792 C C . LEU B 1 27 ? 7.16 49.625 -0.276 1 86.12 27 LEU B C 1
ATOM 1794 O O . LEU B 1 27 ? 6.359 49.594 -1.214 1 86.12 27 LEU B O 1
ATOM 1798 N N . MET B 1 28 ? 6.773 49.688 0.979 1 86.69 28 MET B N 1
ATOM 1799 C CA . MET B 1 28 ? 5.371 49.688 1.382 1 86.69 28 MET B CA 1
ATOM 1800 C C . MET B 1 28 ? 4.652 50.906 0.821 1 86.69 28 MET B C 1
ATOM 1802 O O . MET B 1 28 ? 3.48 50.812 0.451 1 86.69 28 MET B O 1
ATOM 1806 N N . GLN B 1 29 ? 5.43 51.938 0.741 1 86.38 29 GLN B N 1
ATOM 1807 C CA . GLN B 1 29 ? 4.84 53.219 0.285 1 86.38 29 GLN B CA 1
ATOM 1808 C C . GLN B 1 29 ? 4.801 53.281 -1.239 1 86.38 29 GLN B C 1
ATOM 1810 O O . GLN B 1 29 ? 3.84 53.781 -1.818 1 86.38 29 GLN B O 1
ATOM 1815 N N . THR B 1 30 ? 5.781 52.719 -1.918 1 89 30 THR B N 1
ATOM 1816 C CA . THR B 1 30 ? 5.93 52.906 -3.357 1 89 30 THR B CA 1
ATOM 1817 C C . THR B 1 30 ? 5.277 51.75 -4.121 1 89 30 THR B C 1
ATOM 1819 O O . THR B 1 30 ? 4.672 51.969 -5.176 1 89 30 THR B O 1
ATOM 1822 N N . GLU B 1 31 ? 5.387 50.562 -3.637 1 91.94 31 GLU B N 1
ATOM 1823 C CA . GLU B 1 31 ? 4.871 49.375 -4.289 1 91.94 31 GLU B CA 1
ATOM 1824 C C . GLU B 1 31 ? 4.223 48.438 -3.279 1 91.94 31 GLU B C 1
ATOM 1826 O O . GLU B 1 31 ? 4.766 47.344 -2.986 1 91.94 31 GLU B O 1
ATOM 1831 N N . PRO B 1 32 ? 3.064 48.719 -2.879 1 89.25 32 PRO B N 1
ATOM 1832 C CA . PRO B 1 32 ? 2.428 47.938 -1.811 1 89.25 32 PRO B CA 1
ATOM 1833 C C . PRO B 1 32 ? 2.193 46.5 -2.197 1 89.25 32 PRO B C 1
ATOM 1835 O O . PRO B 1 32 ? 2.297 45.594 -1.352 1 89.25 32 PRO B O 1
ATOM 1838 N N . SER B 1 33 ? 1.895 46.281 -3.445 1 92.69 33 SER B N 1
ATOM 1839 C CA . SER B 1 33 ? 1.664 44.906 -3.885 1 92.69 33 SER B CA 1
ATOM 1840 C C . SER B 1 33 ? 2.939 44.062 -3.793 1 92.69 33 SER B C 1
ATOM 1842 O O . SER B 1 33 ? 2.902 42.906 -3.373 1 92.69 33 SER B O 1
ATOM 1844 N N . LYS B 1 34 ? 4.004 44.625 -4.176 1 91.38 34 LYS B N 1
ATOM 1845 C CA . LYS B 1 34 ? 5.293 43.938 -4.094 1 91.38 34 LYS B CA 1
ATOM 1846 C C . LYS B 1 34 ? 5.711 43.719 -2.641 1 91.38 34 LYS B C 1
ATOM 1848 O O . LYS B 1 34 ? 6.293 42.688 -2.301 1 91.38 34 LYS B O 1
ATOM 1853 N N . ALA B 1 35 ? 5.43 44.688 -1.843 1 90 35 ALA B N 1
ATOM 1854 C CA . ALA B 1 35 ? 5.746 44.594 -0.421 1 90 35 ALA B CA 1
ATOM 1855 C C . ALA B 1 35 ? 4.992 43.438 0.22 1 90 35 ALA B C 1
ATOM 1857 O O . ALA B 1 35 ? 5.57 42.656 0.989 1 90 35 ALA B O 1
ATOM 1858 N N . TYR B 1 36 ? 3.75 43.312 -0.189 1 93.75 36 TYR B N 1
ATOM 1859 C CA . TYR B 1 36 ? 2.934 42.219 0.36 1 93.75 36 TYR B CA 1
ATOM 1860 C C . TYR B 1 36 ? 3.438 40.875 -0.106 1 93.75 36 TYR B C 1
ATOM 1862 O O . TYR B 1 36 ?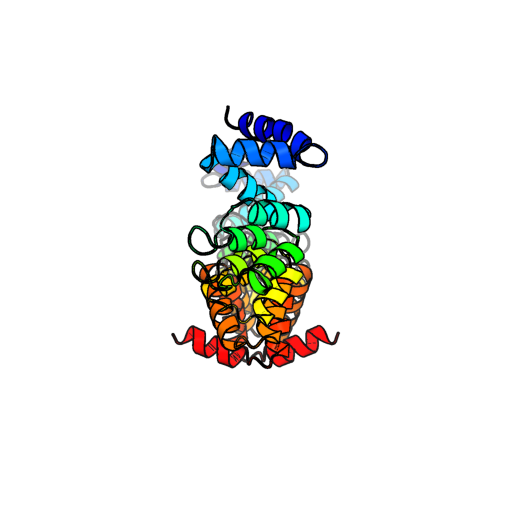 3.484 39.906 0.675 1 93.75 36 TYR B O 1
ATOM 1870 N N . ALA B 1 37 ? 3.777 40.812 -1.328 1 93.94 37 ALA B N 1
ATOM 1871 C CA . ALA B 1 37 ? 4.328 39.562 -1.851 1 93.94 37 ALA B CA 1
ATOM 1872 C C . ALA B 1 37 ? 5.59 39.156 -1.094 1 93.94 37 ALA B C 1
ATOM 1874 O O . ALA B 1 37 ? 5.789 37.969 -0.79 1 93.94 37 ALA B O 1
ATOM 1875 N N . TYR B 1 38 ? 6.371 40.125 -0.874 1 90.12 38 TYR B N 1
ATOM 1876 C CA . TYR B 1 38 ? 7.594 39.875 -0.112 1 90.12 38 TYR B CA 1
ATOM 1877 C C . TYR B 1 38 ? 7.27 39.406 1.305 1 90.12 38 TYR B C 1
ATOM 1879 O O . TYR B 1 38 ? 7.906 38.5 1.826 1 90.12 38 TYR B O 1
ATOM 1887 N N . PHE B 1 39 ? 6.293 40.062 1.902 1 92.75 39 PHE B N 1
ATOM 1888 C CA . PHE B 1 39 ? 5.824 39.719 3.234 1 92.75 39 PHE B CA 1
ATOM 1889 C C . PHE B 1 39 ? 5.379 38.25 3.273 1 92.75 39 PHE B C 1
ATOM 1891 O O . PHE B 1 39 ? 5.781 37.5 4.16 1 92.75 39 PHE B O 1
ATOM 1898 N N . LEU B 1 40 ? 4.641 37.812 2.295 1 95.69 40 LEU B N 1
ATOM 1899 C CA . LEU B 1 40 ? 4.152 36.438 2.236 1 95.69 40 LEU B CA 1
ATOM 1900 C C . LEU B 1 40 ? 5.312 35.469 2.098 1 95.69 40 LEU B C 1
ATOM 1902 O O . LEU B 1 40 ? 5.277 34.375 2.672 1 95.69 40 LEU B O 1
ATOM 1906 N N . GLU B 1 41 ? 6.289 35.781 1.329 1 93.88 41 GLU B N 1
ATOM 1907 C CA . GLU B 1 41 ? 7.473 34.938 1.178 1 93.88 41 GLU B CA 1
ATOM 1908 C C . GLU B 1 41 ? 8.188 34.781 2.512 1 93.88 41 GLU B C 1
ATOM 1910 O O . GLU B 1 41 ? 8.641 33.656 2.832 1 93.88 41 GLU B O 1
ATOM 1915 N N . LEU B 1 42 ? 8.281 35.844 3.242 1 91.75 42 LEU B N 1
ATOM 1916 C CA . LEU B 1 42 ? 8.945 35.781 4.539 1 91.75 42 LEU B CA 1
ATOM 1917 C C . LEU B 1 42 ? 8.156 34.906 5.516 1 91.75 42 LEU B C 1
ATOM 1919 O O . LEU B 1 42 ? 8.734 34.219 6.352 1 91.75 42 LEU B O 1
ATOM 1923 N N . CYS B 1 43 ? 6.832 34.969 5.43 1 94.94 43 CYS B N 1
ATOM 1924 C CA . CYS B 1 43 ? 5.969 34.156 6.281 1 94.94 43 CYS B CA 1
ATOM 1925 C C . CYS B 1 43 ? 6.258 32.688 6.09 1 94.94 43 CYS B C 1
ATOM 1927 O O . CYS B 1 43 ? 6.176 31.906 7.039 1 94.94 43 CYS B O 1
ATOM 1929 N N . GLN B 1 44 ? 6.574 32.312 4.93 1 94.62 44 GLN B N 1
ATOM 1930 C CA . GLN B 1 44 ? 6.777 30.906 4.59 1 94.62 44 GLN B CA 1
ATOM 1931 C C . GLN B 1 44 ? 8.227 30.484 4.832 1 94.62 44 GLN B C 1
ATOM 1933 O O . GLN B 1 44 ? 8.523 29.297 4.941 1 94.62 44 GLN B O 1
ATOM 1938 N N . SER B 1 45 ? 9.031 31.453 4.957 1 88.31 45 SER B N 1
ATOM 1939 C CA . SER B 1 45 ? 10.453 31.188 5.094 1 88.31 45 SER B CA 1
ATOM 1940 C C . SER B 1 45 ? 10.844 31 6.559 1 88.31 45 SER B C 1
ATOM 1942 O O . SER B 1 45 ? 9.984 31.031 7.441 1 88.31 45 SER B O 1
ATOM 1944 N N . ASP B 1 46 ? 12.094 30.594 6.781 1 82.19 46 ASP B N 1
ATOM 1945 C CA . ASP B 1 46 ? 12.602 30.453 8.141 1 82.19 46 ASP B CA 1
ATOM 1946 C C . ASP B 1 46 ? 13.016 31.812 8.711 1 82.19 46 ASP B C 1
ATOM 1948 O O . ASP B 1 46 ? 14.086 31.922 9.32 1 82.19 46 ASP B O 1
ATOM 1952 N N . SER B 1 47 ? 12.125 32.781 8.516 1 78.94 47 SER B N 1
ATOM 1953 C CA . SER B 1 47 ? 12.391 34.125 9 1 78.94 47 SER B CA 1
ATOM 1954 C C . SER B 1 47 ? 12.07 34.25 10.484 1 78.94 47 SER B C 1
ATOM 1956 O O . SER B 1 47 ? 11.398 33.406 11.055 1 78.94 47 SER B O 1
ATOM 1958 N N . CYS B 1 48 ? 12.703 35.281 11.047 1 85.38 48 CYS B N 1
ATOM 1959 C CA . CYS B 1 48 ? 12.445 35.594 12.445 1 85.38 48 CYS B CA 1
ATOM 1960 C C . CYS B 1 48 ? 11.086 36.25 12.617 1 85.38 48 CYS B C 1
ATOM 1962 O O . CYS B 1 48 ? 10.695 37.094 11.805 1 85.38 48 CYS B O 1
ATOM 1964 N N . VAL B 1 49 ? 10.375 35.844 13.672 1 94.06 49 VAL B N 1
ATOM 1965 C CA . VAL B 1 49 ? 9.031 36.344 13.922 1 94.06 49 VAL B CA 1
ATOM 1966 C C . VAL B 1 49 ? 9.078 37.844 14.117 1 94.06 49 VAL B C 1
ATOM 1968 O O . VAL B 1 49 ? 8.133 38.562 13.766 1 94.06 49 VAL B O 1
ATOM 1971 N N . GLU B 1 50 ? 10.258 38.344 14.547 1 91.69 50 GLU B N 1
ATOM 1972 C CA . GLU B 1 50 ? 10.398 39.781 14.781 1 91.69 50 GLU B CA 1
ATOM 1973 C C . GLU B 1 50 ? 10.344 40.562 13.477 1 91.69 50 GLU B C 1
ATOM 1975 O O . GLU B 1 50 ? 9.844 41.688 13.438 1 91.69 50 GLU B O 1
ATOM 1980 N N . GLU B 1 51 ? 10.805 39.969 12.461 1 89.44 51 GLU B N 1
ATOM 1981 C CA . GLU B 1 51 ? 10.711 40.625 11.148 1 89.44 51 GLU B CA 1
ATOM 1982 C C . GLU B 1 51 ? 9.266 40.719 10.688 1 89.44 51 GLU B C 1
ATOM 1984 O O . GLU B 1 51 ? 8.844 41.75 10.141 1 89.44 51 GLU B O 1
ATOM 1989 N N . ILE B 1 52 ? 8.523 39.75 10.93 1 94.56 52 ILE B N 1
ATOM 1990 C CA . ILE B 1 52 ? 7.105 39.719 10.578 1 94.56 52 ILE B CA 1
ATOM 1991 C C . ILE B 1 52 ? 6.348 40.781 11.375 1 94.56 52 ILE B C 1
ATOM 1993 O O . ILE B 1 52 ? 5.574 41.531 10.812 1 94.56 52 ILE B O 1
ATOM 1997 N N . ARG B 1 53 ? 6.707 40.812 12.656 1 94.75 53 ARG B N 1
ATOM 1998 C CA . ARG B 1 53 ? 6.078 41.781 13.539 1 94.75 53 ARG B CA 1
ATOM 1999 C C . ARG B 1 53 ? 6.348 43.219 13.062 1 94.75 53 ARG B C 1
ATOM 2001 O O . ARG B 1 53 ? 5.449 44.062 13.062 1 94.75 53 ARG B O 1
ATOM 2008 N N . TYR B 1 54 ? 7.52 43.375 12.711 1 89.94 54 TYR B N 1
ATOM 2009 C CA . TYR B 1 54 ? 7.91 44.688 12.234 1 89.94 54 TYR B CA 1
ATOM 2010 C C . TYR B 1 54 ? 7.086 45.094 11.023 1 89.94 54 TYR B C 1
ATOM 2012 O O . TYR B 1 54 ? 6.598 46.219 10.945 1 89.94 54 TYR B O 1
ATOM 2020 N N . MET B 1 55 ? 6.922 44.219 10.133 1 92.44 55 MET B N 1
ATOM 2021 C CA . MET B 1 55 ? 6.207 44.5 8.898 1 92.44 55 MET B CA 1
ATOM 2022 C C . MET B 1 55 ? 4.73 44.75 9.172 1 92.44 55 MET B C 1
ATOM 2024 O O . MET B 1 55 ? 4.125 45.656 8.57 1 92.44 55 MET B O 1
ATOM 2028 N N . VAL B 1 56 ? 4.188 44.062 10.109 1 95.12 56 VAL B N 1
ATOM 2029 C CA . VAL B 1 56 ? 2.805 44.281 10.516 1 95.12 56 VAL B CA 1
ATOM 2030 C C . VAL B 1 56 ? 2.67 45.656 11.203 1 95.12 56 VAL B C 1
ATOM 2032 O O . VAL B 1 56 ? 1.76 46.406 10.891 1 95.12 56 VAL B O 1
ATOM 2035 N N . ASP B 1 57 ? 3.668 45.969 12.039 1 92.25 57 ASP B N 1
ATOM 2036 C CA . ASP B 1 57 ? 3.66 47.219 12.742 1 92.25 57 ASP B CA 1
ATOM 2037 C C . ASP B 1 57 ? 3.83 48.406 11.773 1 92.25 57 ASP B C 1
ATOM 2039 O O . ASP B 1 57 ? 3.357 49.5 12.031 1 92.25 57 ASP B O 1
ATOM 2043 N N . SER B 1 58 ? 4.41 48.062 10.656 1 88.25 58 SER B N 1
ATOM 2044 C CA . SER B 1 58 ? 4.664 49.094 9.648 1 88.25 58 SER B CA 1
ATOM 2045 C C . SER B 1 58 ? 3.447 49.281 8.75 1 88.25 58 SER B C 1
ATOM 2047 O O . SER B 1 58 ? 3.453 50.156 7.875 1 88.25 58 SER B O 1
ATOM 2049 N N . GLY B 1 59 ? 2.477 48.406 8.914 1 91.81 59 GLY B N 1
ATOM 2050 C CA . GLY B 1 59 ? 1.237 48.75 8.234 1 91.81 59 GLY B CA 1
ATOM 2051 C C . GLY B 1 59 ? 0.64 47.562 7.461 1 91.81 59 GLY B C 1
ATOM 2052 O O . GLY B 1 59 ? -0.467 47.688 6.93 1 91.81 59 GLY B O 1
ATOM 2053 N N . ILE B 1 60 ? 1.354 46.5 7.387 1 94.94 60 ILE B N 1
ATOM 2054 C CA . ILE B 1 60 ? 0.795 45.344 6.676 1 94.94 60 ILE B CA 1
ATOM 2055 C C . ILE B 1 60 ? -0.363 44.75 7.477 1 94.94 60 ILE B C 1
ATOM 2057 O O . ILE B 1 60 ? -0.255 44.562 8.695 1 94.94 60 ILE B O 1
ATOM 2061 N N . ASN B 1 61 ? -1.491 44.5 6.75 1 96.19 61 ASN B N 1
ATOM 2062 C CA . ASN B 1 61 ? -2.607 43.781 7.375 1 96.19 61 ASN B CA 1
ATOM 2063 C C . ASN B 1 61 ? -2.32 42.312 7.523 1 96.19 61 ASN B C 1
ATOM 2065 O O . ASN B 1 61 ? -2.275 41.562 6.527 1 96.19 61 ASN B O 1
ATOM 2069 N N . PRO B 1 62 ? -2.166 41.781 8.672 1 97.62 62 PRO B N 1
ATOM 2070 C CA . PRO B 1 62 ? -1.783 40.406 8.867 1 97.62 62 PRO B CA 1
ATOM 2071 C C . PRO B 1 62 ? -2.918 39.438 8.547 1 97.62 62 PRO B C 1
ATOM 2073 O O . PRO B 1 62 ? -2.693 38.219 8.445 1 97.62 62 PRO B O 1
ATOM 2076 N N . ARG B 1 63 ? -4.148 39.906 8.359 1 98.31 63 ARG B N 1
ATOM 2077 C CA . ARG B 1 63 ? -5.309 39.062 8.102 1 98.31 63 ARG B CA 1
ATOM 2078 C C . ARG B 1 63 ? -5.84 39.281 6.691 1 98.31 63 ARG B C 1
ATOM 2080 O O . ARG B 1 63 ? -7.004 39 6.41 1 98.31 63 ARG B O 1
ATOM 2087 N N . GLN B 1 64 ? -5.012 39.844 5.898 1 96.5 64 GLN B N 1
ATOM 2088 C CA . GLN B 1 64 ? -5.402 40.156 4.531 1 96.5 64 GLN B CA 1
ATOM 2089 C C . GLN B 1 64 ? -5.746 38.906 3.746 1 96.5 64 GLN B C 1
ATOM 2091 O O . GLN B 1 64 ? -5.176 37.844 3.99 1 96.5 64 GLN B O 1
ATOM 2096 N N . ASN B 1 65 ? -6.758 39 2.777 1 97.44 65 ASN B N 1
ATOM 2097 C CA . ASN B 1 65 ? -7.125 37.938 1.853 1 97.44 65 ASN B CA 1
ATOM 2098 C C . ASN B 1 65 ? -7.508 36.656 2.594 1 97.44 65 ASN B C 1
ATOM 2100 O O . ASN B 1 65 ? -6.969 35.562 2.311 1 97.44 65 ASN B O 1
ATOM 2104 N N . ASN B 1 66 ? -8.375 36.844 3.572 1 97.88 66 ASN B N 1
ATOM 2105 C CA . ASN B 1 66 ? -8.898 35.688 4.332 1 97.88 66 ASN B CA 1
ATOM 2106 C C . ASN B 1 66 ? -7.789 34.938 5.059 1 97.88 66 ASN B C 1
ATOM 2108 O O . ASN B 1 66 ? -7.656 33.719 4.906 1 97.88 66 ASN B O 1
ATOM 2112 N N . ASP B 1 67 ? -6.891 35.75 5.777 1 98.44 67 ASP B N 1
ATOM 2113 C CA . ASP B 1 67 ? -5.816 35.219 6.621 1 98.44 67 ASP B CA 1
ATOM 2114 C C . ASP B 1 67 ? -4.773 34.5 5.789 1 98.44 67 ASP B C 1
ATOM 2116 O O . ASP B 1 67 ? -4.219 33.469 6.227 1 98.44 67 ASP B O 1
ATOM 2120 N N . GLU B 1 68 ? -4.488 34.875 4.594 1 98.12 68 GLU B N 1
ATOM 2121 C CA . GLU B 1 68 ? -3.49 34.312 3.695 1 98.12 68 GLU B CA 1
ATOM 2122 C C . GLU B 1 68 ? -2.121 34.25 4.363 1 98.12 68 GLU B C 1
ATOM 2124 O O . GLU B 1 68 ? -1.375 33.281 4.168 1 98.12 68 GLU B O 1
ATOM 2129 N N . PRO B 1 69 ? -1.696 35.25 5.129 1 97.75 69 PRO B N 1
ATOM 2130 C CA . PRO B 1 69 ? -0.393 35.156 5.793 1 97.75 69 PRO B CA 1
ATOM 2131 C C . PRO B 1 69 ? -0.281 33.938 6.715 1 97.75 69 PRO B C 1
ATOM 2133 O O . PRO B 1 69 ? 0.75 33.281 6.727 1 97.75 69 PRO B O 1
ATOM 2136 N N . LEU B 1 70 ? -1.351 33.656 7.43 1 98.5 70 LEU B N 1
ATOM 2137 C CA . LEU B 1 70 ? -1.347 32.438 8.266 1 98.5 70 LEU B CA 1
ATOM 2138 C C . LEU B 1 70 ? -1.18 31.203 7.414 1 98.5 70 LEU B C 1
ATOM 2140 O O . LEU B 1 70 ? -0.362 30.328 7.73 1 98.5 70 LEU B O 1
ATOM 2144 N N . VAL B 1 71 ? -1.944 31.156 6.344 1 98.31 71 VAL B N 1
ATOM 2145 C CA . VAL B 1 71 ? -1.927 30 5.453 1 98.31 71 VAL B CA 1
ATOM 2146 C C . VAL B 1 71 ? -0.513 29.781 4.922 1 98.31 71 VAL B C 1
ATOM 2148 O O . VAL B 1 71 ? 0.003 28.656 4.953 1 98.31 71 VAL B O 1
ATOM 2151 N N . LYS B 1 72 ? 0.122 30.797 4.473 1 97.12 72 LYS B N 1
ATOM 2152 C CA . LYS B 1 72 ? 1.484 30.734 3.955 1 97.12 72 LYS B CA 1
ATOM 2153 C C . LYS B 1 72 ? 2.469 30.312 5.043 1 97.12 72 LYS B C 1
ATOM 2155 O O . LYS B 1 72 ? 3.385 29.531 4.785 1 97.12 72 LYS B O 1
ATOM 2160 N N . SER B 1 73 ? 2.281 30.828 6.203 1 97.81 73 SER B N 1
ATOM 2161 C CA . SER B 1 73 ? 3.176 30.5 7.305 1 97.81 73 SER B CA 1
ATOM 2162 C C . SER B 1 73 ? 3.096 29.016 7.66 1 97.81 73 SER B C 1
ATOM 2164 O O . SER B 1 73 ? 4.09 28.422 8.078 1 97.81 73 SER B O 1
ATOM 2166 N N . CYS B 1 74 ? 1.953 28.406 7.395 1 98.25 74 CYS B N 1
ATOM 2167 C CA . CYS B 1 74 ? 1.756 26.984 7.711 1 98.25 74 CYS B CA 1
ATOM 2168 C C . CYS B 1 74 ? 2.518 26.094 6.734 1 98.25 74 CYS B C 1
ATOM 2170 O O . CYS B 1 74 ? 2.719 24.922 6.996 1 98.25 74 CYS B O 1
ATOM 2172 N N . TYR B 1 75 ? 2.973 26.625 5.668 1 95.44 75 TYR B N 1
ATOM 2173 C CA . TYR B 1 75 ? 3.822 25.906 4.723 1 95.44 75 TYR B CA 1
ATOM 2174 C C . TYR B 1 75 ? 5.281 25.953 5.168 1 95.44 75 TYR B C 1
ATOM 2176 O O . TYR B 1 75 ? 6.098 25.156 4.695 1 95.44 75 TYR B O 1
ATOM 2184 N N . GLY B 1 76 ? 5.527 26.891 6.02 1 92.88 76 GLY B N 1
ATOM 2185 C CA . GLY B 1 76 ? 6.887 27.031 6.52 1 92.88 76 GLY B CA 1
ATOM 2186 C C . GLY B 1 76 ? 7.188 26.125 7.703 1 92.88 76 GLY B C 1
ATOM 2187 O O . GLY B 1 76 ? 6.453 25.172 7.965 1 92.88 76 GLY B O 1
ATOM 2188 N N . TYR B 1 77 ? 8.312 26.469 8.391 1 94.06 77 TYR B N 1
ATOM 2189 C CA . TYR B 1 77 ? 8.781 25.609 9.469 1 94.06 77 TYR B CA 1
ATOM 2190 C C . TYR B 1 77 ? 8.805 26.359 10.797 1 94.06 77 TYR B C 1
ATOM 2192 O O . TYR B 1 77 ? 9.055 25.75 11.844 1 94.06 77 TYR B O 1
ATOM 2200 N N . ASN B 1 78 ? 8.508 27.594 10.695 1 95.25 78 ASN B N 1
ATOM 2201 C CA . ASN B 1 78 ? 8.617 28.391 11.906 1 95.25 78 ASN B CA 1
ATOM 2202 C C . ASN B 1 78 ? 7.273 28.5 12.625 1 95.25 78 ASN B C 1
ATOM 2204 O O . ASN B 1 78 ? 6.438 29.328 12.281 1 95.25 78 ASN B O 1
ATOM 2208 N N . VAL B 1 79 ? 7.133 27.781 13.719 1 97.44 79 VAL B N 1
ATOM 2209 C CA . VAL B 1 79 ? 5.863 27.719 14.438 1 97.44 79 VAL B CA 1
ATOM 2210 C C . VAL B 1 79 ? 5.594 29.047 15.148 1 97.44 79 VAL B C 1
ATOM 2212 O O . VAL B 1 79 ? 4.441 29.406 15.398 1 97.44 79 VAL B O 1
ATOM 2215 N N . ASP B 1 80 ? 6.629 29.828 15.391 1 97.62 80 ASP B N 1
ATOM 2216 C CA . ASP B 1 80 ? 6.457 31.094 16.094 1 97.62 80 ASP B CA 1
ATOM 2217 C C . ASP B 1 80 ? 5.691 32.094 15.242 1 97.62 80 ASP B C 1
ATOM 2219 O O . ASP B 1 80 ? 4.926 32.906 15.766 1 97.62 80 ASP B O 1
ATOM 2223 N N . ILE B 1 81 ? 5.91 32.031 13.992 1 97.69 81 ILE B N 1
ATOM 2224 C CA . ILE B 1 81 ? 5.176 32.906 13.086 1 97.69 81 ILE B CA 1
ATOM 2225 C C . ILE B 1 81 ? 3.701 32.531 13.07 1 97.69 81 ILE B C 1
ATOM 2227 O O . ILE B 1 81 ? 2.822 33.375 13.133 1 97.69 81 ILE B O 1
ATOM 2231 N N . VAL B 1 82 ? 3.398 31.266 13.062 1 98.56 82 VAL B N 1
ATOM 2232 C CA . VAL B 1 82 ? 2.027 30.766 13.094 1 98.56 82 VAL B CA 1
ATOM 2233 C C . VAL B 1 82 ? 1.354 31.188 14.398 1 98.56 82 VAL B C 1
ATOM 2235 O O . VAL B 1 82 ? 0.236 31.703 14.383 1 98.56 82 VAL B O 1
ATOM 2238 N N . LYS B 1 83 ? 2.074 31.047 15.469 1 98.5 83 LYS B N 1
ATOM 2239 C CA . LYS B 1 83 ? 1.566 31.453 16.781 1 98.5 83 LYS B CA 1
ATOM 2240 C C . LYS B 1 83 ? 1.238 32.938 16.797 1 98.5 83 LYS B C 1
ATOM 2242 O O . LYS B 1 83 ? 0.213 33.344 17.344 1 98.5 83 LYS B O 1
ATOM 2247 N N . TYR B 1 84 ? 2.078 33.688 16.25 1 98.12 84 TYR B N 1
ATOM 2248 C CA . TYR B 1 84 ? 1.872 35.156 16.188 1 98.12 84 TYR B CA 1
ATOM 2249 C C . TYR B 1 84 ? 0.563 35.469 15.492 1 98.12 84 TYR B C 1
ATOM 2251 O O . TYR B 1 84 ? -0.249 36.25 16.016 1 98.12 84 TYR B O 1
ATOM 2259 N N . PHE B 1 85 ? 0.325 34.844 14.367 1 98.38 85 PHE B N 1
ATOM 2260 C CA . PHE B 1 85 ? -0.858 35.188 13.586 1 98.38 85 PHE B CA 1
ATOM 2261 C C . PHE B 1 85 ? -2.127 34.75 14.305 1 98.38 85 PHE B C 1
ATOM 2263 O O . PHE B 1 85 ? -3.129 35.469 14.297 1 98.38 85 PHE B O 1
ATOM 2270 N N . ILE B 1 86 ? -2.064 33.594 15.039 1 98.69 86 ILE B N 1
ATOM 2271 C CA . ILE B 1 86 ? -3.262 33.062 15.68 1 98.69 86 ILE B CA 1
ATOM 2272 C C . ILE B 1 86 ? -3.479 33.781 17.016 1 98.69 86 ILE B C 1
ATOM 2274 O O . ILE B 1 86 ? -4.559 34.312 17.281 1 98.69 86 ILE B O 1
ATOM 2278 N N . ASN B 1 87 ? -2.391 33.875 17.766 1 98.38 87 ASN B N 1
ATOM 2279 C CA . ASN B 1 87 ? -2.521 34.312 19.141 1 98.38 87 ASN B CA 1
ATOM 2280 C C . ASN B 1 87 ? -2.584 35.844 19.234 1 98.38 87 ASN B C 1
ATOM 2282 O O . ASN B 1 87 ? -3.268 36.375 20.109 1 98.38 87 ASN B O 1
ATOM 2286 N N . GLU B 1 88 ? -1.868 36.469 18.438 1 98.12 88 GLU B N 1
ATOM 2287 C CA . GLU B 1 88 ? -1.737 37.938 18.594 1 98.12 88 GLU B CA 1
ATOM 2288 C C . GLU B 1 88 ? -2.539 38.688 17.531 1 98.12 88 GLU B C 1
ATOM 2290 O O . GLU B 1 88 ? -3.074 39.75 17.797 1 98.12 88 GLU B O 1
ATOM 2295 N N . CYS B 1 89 ? -2.711 38.125 16.344 1 98.25 89 CYS B N 1
ATOM 2296 C CA . CYS B 1 89 ? -3.357 38.844 15.258 1 98.25 89 CYS B CA 1
ATOM 2297 C C . CYS B 1 89 ? -4.801 38.406 15.086 1 98.25 89 CYS B C 1
ATOM 2299 O O . CYS B 1 89 ? -5.562 39 14.336 1 98.25 89 CYS B O 1
ATOM 2301 N N . GLY B 1 90 ? -5.176 37.281 15.68 1 98.38 90 GLY B N 1
ATOM 2302 C CA . GLY B 1 90 ? -6.555 36.812 15.648 1 98.38 90 GLY B CA 1
ATOM 2303 C C . GLY B 1 90 ? -6.918 36.094 14.375 1 98.38 90 GLY B C 1
ATOM 2304 O O . GLY B 1 90 ? -8.078 36.062 13.969 1 98.38 90 GLY B O 1
ATOM 2305 N N . ALA B 1 91 ? -5.984 35.5 13.719 1 98.56 91 ALA B N 1
ATOM 2306 C CA . ALA B 1 91 ? -6.23 34.812 12.469 1 98.56 91 ALA B CA 1
ATOM 2307 C C . ALA B 1 91 ? -7.117 33.594 12.695 1 98.56 91 ALA B C 1
ATOM 2309 O O . ALA B 1 91 ? -7.074 32.969 13.766 1 98.56 91 ALA B O 1
ATOM 2310 N N . ASP B 1 92 ? -7.934 33.25 11.688 1 98.69 92 ASP B N 1
ATOM 2311 C CA . ASP B 1 92 ? -8.805 32.094 11.711 1 98.69 92 ASP B CA 1
ATOM 2312 C C . ASP B 1 92 ? -8.055 30.828 11.281 1 98.69 92 ASP B C 1
ATOM 2314 O O . ASP B 1 92 ? -7.684 30.688 10.117 1 98.69 92 ASP B O 1
ATOM 2318 N N . VAL B 1 93 ? -7.895 29.922 12.172 1 98.62 93 VAL B N 1
ATOM 2319 C CA . VAL B 1 93 ? -7.129 28.703 11.898 1 98.62 93 VAL B CA 1
ATOM 2320 C C . VAL B 1 93 ? -7.809 27.906 10.797 1 98.62 93 VAL B C 1
ATOM 2322 O O . VAL B 1 93 ? -7.184 27.047 10.164 1 98.62 93 VAL B O 1
ATOM 2325 N N . ASN B 1 94 ? -9.102 28.156 10.461 1 98.75 94 ASN B N 1
ATOM 2326 C CA . ASN B 1 94 ? -9.859 27.391 9.477 1 98.75 94 ASN B CA 1
ATOM 2327 C C . ASN B 1 94 ? -10.008 28.156 8.164 1 98.75 94 ASN B C 1
ATOM 2329 O O . ASN B 1 94 ? -10.867 27.844 7.348 1 98.75 94 ASN B O 1
ATOM 2333 N N . ALA B 1 95 ? -9.156 29.188 8.023 1 98.25 95 ALA B N 1
ATOM 2334 C CA . ALA B 1 95 ? -9.18 29.938 6.773 1 98.25 95 ALA B CA 1
ATOM 2335 C C . ALA B 1 95 ? -9.039 29.016 5.574 1 98.25 95 ALA B C 1
ATOM 2337 O O . ALA B 1 95 ? -8.258 28.047 5.605 1 98.25 95 ALA B O 1
ATOM 2338 N N . TYR B 1 96 ? -9.812 29.234 4.477 1 97.75 96 TYR B N 1
ATOM 2339 C CA . TYR B 1 96 ? -9.812 28.453 3.238 1 97.75 96 TYR B CA 1
ATOM 2340 C C . TYR B 1 96 ? -10.008 26.969 3.523 1 97.75 96 TYR B C 1
ATOM 2342 O O . TYR B 1 96 ? -9.234 26.141 3.055 1 97.75 96 TYR B O 1
ATOM 2350 N N . ASP B 1 97 ? -10.93 26.688 4.367 1 97.88 97 ASP B N 1
ATOM 2351 C CA . ASP B 1 97 ? -11.281 25.297 4.672 1 97.88 97 ASP B CA 1
ATOM 2352 C C . ASP B 1 97 ? -10.094 24.547 5.262 1 97.88 97 ASP B C 1
ATOM 2354 O O . ASP B 1 97 ? -9.727 23.469 4.77 1 97.88 97 ASP B O 1
ATOM 2358 N N . SER B 1 98 ? -9.359 25.234 6.211 1 98.56 98 SER B N 1
ATOM 2359 C CA . SER B 1 98 ? -8.281 24.656 7.012 1 98.56 98 SER B CA 1
ATOM 2360 C C . SER B 1 98 ? -7.07 24.328 6.148 1 98.56 98 SER B C 1
ATOM 2362 O O . SER B 1 98 ? -6.344 23.359 6.426 1 98.56 98 SER B O 1
ATOM 2364 N N . ILE B 1 99 ? -6.832 25.062 5.109 1 98.31 99 ILE B N 1
ATOM 2365 C CA . ILE B 1 99 ? -5.742 24.781 4.184 1 98.31 99 ILE B CA 1
ATOM 2366 C C . ILE B 1 99 ? -4.406 24.875 4.91 1 98.31 99 ILE B C 1
ATOM 2368 O O . ILE B 1 99 ? -3.434 24.219 4.527 1 98.31 99 ILE B O 1
ATOM 2372 N N . GLY B 1 100 ? -4.309 25.719 5.953 1 98.56 100 GLY B N 1
ATOM 2373 C CA . GLY B 1 100 ? -3.109 25.766 6.773 1 98.56 100 GLY B CA 1
ATOM 2374 C C . GLY B 1 100 ? -2.727 24.406 7.336 1 98.56 100 GLY B C 1
ATOM 2375 O O . GLY B 1 100 ? -1.548 24.047 7.348 1 98.56 100 GLY B O 1
ATOM 2376 N N . LEU B 1 101 ? -3.707 23.609 7.73 1 98.88 101 LEU B N 1
ATOM 2377 C CA . LEU B 1 101 ? -3.445 22.25 8.203 1 98.88 101 LEU B CA 1
ATOM 2378 C C . LEU B 1 101 ? -2.955 21.359 7.066 1 98.88 101 LEU B C 1
ATOM 2380 O O . LEU B 1 101 ? -2.002 20.594 7.238 1 98.88 101 LEU B O 1
ATOM 2384 N N . PHE B 1 102 ? -3.625 21.469 5.973 1 98.81 102 PHE B N 1
ATOM 2385 C CA . PHE B 1 102 ? -3.193 20.719 4.801 1 98.81 102 PHE B CA 1
ATOM 2386 C C . PHE B 1 102 ? -1.719 20.969 4.508 1 98.81 102 PHE B C 1
ATOM 2388 O O . PHE B 1 102 ? -0.953 20.031 4.297 1 98.81 102 PHE B O 1
ATOM 2395 N N . ASN B 1 103 ? -1.333 22.234 4.539 1 98.38 103 ASN B N 1
ATOM 2396 C CA . ASN B 1 103 ? 0.043 22.609 4.242 1 98.38 103 ASN B CA 1
ATOM 2397 C C . ASN B 1 103 ? 1.022 22.016 5.25 1 98.38 103 ASN B C 1
ATOM 2399 O O . ASN B 1 103 ? 2.076 21.5 4.867 1 98.38 103 ASN B O 1
ATOM 2403 N N . SER B 1 104 ? 0.667 22.141 6.496 1 98.5 104 SER B N 1
ATOM 2404 C CA . SER B 1 104 ? 1.562 21.641 7.531 1 98.5 104 SER B CA 1
ATOM 2405 C C . SER B 1 104 ? 1.705 20.125 7.445 1 98.5 104 SER B C 1
ATOM 2407 O O . SER B 1 104 ? 2.793 19.578 7.66 1 98.5 104 SER B O 1
ATOM 2409 N N . VAL B 1 105 ? 0.654 19.359 7.105 1 98.69 105 VAL B N 1
ATOM 2410 C CA . VAL B 1 105 ? 0.677 17.906 6.934 1 98.69 105 VAL B CA 1
ATOM 2411 C C . VAL B 1 105 ? 1.549 17.547 5.734 1 98.69 105 VAL B C 1
ATOM 2413 O O . VAL B 1 105 ? 2.4 16.656 5.824 1 98.69 105 VAL B O 1
ATOM 2416 N N . ASP B 1 106 ? 1.346 18.266 4.688 1 97.81 106 ASP B N 1
ATOM 2417 C CA . ASP B 1 106 ? 2.107 18.016 3.467 1 97.81 106 ASP B CA 1
ATOM 2418 C C . ASP B 1 106 ? 3.605 18.188 3.709 1 97.81 106 ASP B C 1
ATOM 2420 O O . ASP B 1 106 ? 4.41 17.375 3.268 1 97.81 106 ASP B O 1
ATOM 2424 N N . ASN B 1 107 ? 3.914 19.172 4.504 1 95.69 107 ASN B N 1
ATOM 2425 C CA . ASN B 1 107 ? 5.316 19.516 4.715 1 95.69 107 ASN B CA 1
ATOM 2426 C C . ASN B 1 107 ? 5.906 18.766 5.898 1 95.69 107 ASN B C 1
ATOM 2428 O O . ASN B 1 107 ? 7.078 18.938 6.242 1 95.69 107 ASN B O 1
ATOM 2432 N N . ASN B 1 108 ? 5.148 18.047 6.598 1 97.19 108 ASN B N 1
ATOM 2433 C CA . ASN B 1 108 ? 5.582 17.25 7.742 1 97.19 108 ASN B CA 1
ATOM 2434 C C . ASN B 1 108 ? 6.098 18.125 8.875 1 97.19 108 ASN B C 1
ATOM 2436 O O . ASN B 1 108 ? 7.109 17.812 9.5 1 97.19 108 ASN B O 1
ATOM 2440 N N . THR B 1 109 ? 5.52 19.312 8.992 1 97 109 THR B N 1
ATOM 2441 C CA . THR B 1 109 ? 5.832 20.141 10.148 1 97 109 THR B CA 1
ATOM 2442 C C . THR B 1 109 ? 4.906 19.828 11.312 1 97 109 THR B C 1
ATOM 2444 O O . THR B 1 109 ? 3.943 20.547 11.57 1 97 109 THR B O 1
ATOM 2447 N N . HIS B 1 110 ? 5.277 18.906 12.086 1 98.31 110 HIS B N 1
ATOM 2448 C CA . HIS B 1 110 ? 4.402 18.328 13.094 1 98.31 110 HIS B CA 1
ATOM 2449 C C . HIS B 1 110 ? 4.133 19.312 14.227 1 98.31 110 HIS B C 1
ATOM 2451 O O . HIS B 1 110 ? 3.047 19.312 14.805 1 98.31 110 HIS B O 1
ATOM 2457 N N . THR B 1 111 ? 5.086 20.156 14.477 1 98.19 111 THR B N 1
ATOM 2458 C CA . THR B 1 111 ? 4.891 21.156 15.523 1 98.19 111 THR B CA 1
ATOM 2459 C C . THR B 1 111 ? 3.773 22.125 15.141 1 98.19 111 THR B C 1
ATOM 2461 O O . THR B 1 111 ? 2.939 22.469 15.977 1 98.19 111 THR B O 1
ATOM 2464 N N . ILE B 1 112 ? 3.75 22.516 13.906 1 98.56 112 ILE B N 1
ATOM 2465 C CA . ILE B 1 112 ? 2.699 23.406 13.438 1 98.56 112 ILE B CA 1
ATOM 2466 C C . ILE B 1 112 ? 1.368 22.656 13.391 1 98.56 112 ILE B C 1
ATOM 2468 O O . ILE B 1 112 ? 0.344 23.188 13.836 1 98.56 112 ILE B O 1
ATOM 2472 N N . THR B 1 113 ? 1.389 21.406 12.859 1 98.88 113 THR B N 1
ATOM 2473 C CA . THR B 1 113 ? 0.187 20.578 12.828 1 98.88 113 THR B CA 1
ATOM 2474 C C . THR B 1 113 ? -0.421 20.453 14.219 1 98.88 113 THR B C 1
ATOM 2476 O O . THR B 1 113 ? -1.615 20.703 14.406 1 98.88 113 THR B O 1
ATOM 2479 N N . LYS B 1 114 ? 0.405 20.156 15.172 1 98.81 114 LYS B N 1
ATOM 2480 C CA . LYS B 1 114 ? -0.042 20.016 16.547 1 98.81 114 LYS B CA 1
ATOM 2481 C C . LYS B 1 114 ? -0.651 21.312 17.078 1 98.81 114 LYS B C 1
ATOM 2483 O O . LYS B 1 114 ? -1.72 21.297 17.688 1 98.81 114 LYS B O 1
ATOM 2488 N N . PHE B 1 115 ? -0 22.406 16.859 1 98.81 115 PHE B N 1
ATOM 2489 C CA . PHE B 1 115 ? -0.472 23.688 17.344 1 98.81 115 PHE B CA 1
ATOM 2490 C C . PHE B 1 115 ? -1.831 24.031 16.75 1 98.81 115 PHE B C 1
ATOM 2492 O O . PHE B 1 115 ? -2.717 24.531 17.453 1 98.81 115 PHE B O 1
ATOM 2499 N N . LEU B 1 116 ? -1.987 23.797 15.422 1 98.88 116 LEU B N 1
ATOM 2500 C CA . LEU B 1 116 ? -3.266 24.047 14.766 1 98.88 116 LEU B CA 1
ATOM 2501 C C . LEU B 1 116 ? -4.371 23.203 15.383 1 98.88 116 LEU B C 1
ATOM 2503 O O . LEU B 1 116 ? -5.473 23.688 15.633 1 98.88 116 LEU B O 1
ATOM 2507 N N . LEU B 1 117 ? -4.082 21.984 15.672 1 98.88 117 LEU B N 1
ATOM 2508 C CA . LEU B 1 117 ? -5.047 21.094 16.297 1 98.88 117 LEU B CA 1
ATOM 2509 C C . LEU B 1 117 ? -5.422 21.594 17.688 1 98.88 117 LEU B C 1
ATOM 2511 O O . LEU B 1 117 ? -6.598 21.594 18.062 1 98.88 117 LEU B O 1
ATOM 2515 N N . GLU B 1 118 ? -4.434 22.016 18.453 1 98.56 118 GLU B N 1
ATOM 2516 C CA . GLU B 1 118 ? -4.66 22.562 19.797 1 98.56 118 GLU B CA 1
ATOM 2517 C C . GLU B 1 118 ? -5.582 23.781 19.75 1 98.56 118 GLU B C 1
ATOM 2519 O O . GLU B 1 118 ? -6.27 24.078 20.719 1 98.56 118 GLU B O 1
ATOM 2524 N N . ASN B 1 119 ? -5.586 24.406 18.609 1 98.31 119 ASN B N 1
ATOM 2525 C CA . ASN B 1 119 ? -6.371 25.641 18.469 1 98.31 119 ASN B CA 1
ATOM 2526 C C . ASN B 1 119 ? -7.672 25.375 17.703 1 98.31 119 ASN B C 1
ATOM 2528 O O . ASN B 1 119 ? -8.289 26.312 17.203 1 98.31 119 ASN B O 1
ATOM 2532 N N . GLY B 1 120 ? -8.039 24.156 17.5 1 98.06 120 GLY B N 1
ATOM 2533 C CA . GLY B 1 120 ? -9.383 23.797 17.078 1 98.06 120 GLY B CA 1
ATOM 2534 C C . GLY B 1 120 ? -9.547 23.766 15.562 1 98.06 120 GLY B C 1
ATOM 2535 O O . GLY B 1 120 ? -10.648 23.953 15.055 1 98.06 120 GLY B O 1
ATOM 2536 N N . VAL B 1 121 ? -8.438 23.625 14.891 1 98.81 121 VAL B N 1
ATOM 2537 C CA . VAL B 1 121 ? -8.555 23.531 13.438 1 98.81 121 VAL B CA 1
ATOM 2538 C C . VAL B 1 121 ? -9.43 22.328 13.078 1 98.81 121 VAL B C 1
ATOM 2540 O O . VAL B 1 121 ? -9.367 21.281 13.727 1 98.81 121 VAL B O 1
ATOM 2543 N N . ILE B 1 122 ? -10.219 22.484 12.039 1 98.75 122 ILE B N 1
ATOM 2544 C CA . ILE B 1 122 ? -11.094 21.422 11.57 1 98.75 122 ILE B CA 1
ATOM 2545 C C . ILE B 1 122 ? -10.32 20.5 10.633 1 98.75 122 ILE B C 1
ATOM 2547 O O . ILE B 1 122 ? -9.711 20.953 9.664 1 98.75 122 ILE B O 1
ATOM 2551 N N . VAL B 1 123 ? -10.289 19.203 10.961 1 98.88 123 VAL B N 1
ATOM 2552 C CA . VAL B 1 123 ? -9.672 18.203 10.109 1 98.88 123 VAL B CA 1
ATOM 2553 C C . VAL B 1 123 ? -10.695 17.672 9.094 1 98.88 123 VAL B C 1
ATOM 2555 O O . VAL B 1 123 ? -11.562 16.875 9.445 1 98.88 123 VAL B O 1
ATOM 2558 N N . THR B 1 124 ? -10.555 18.016 7.832 1 98.69 124 THR B N 1
ATOM 2559 C CA . THR B 1 124 ? -11.531 17.641 6.816 1 98.69 124 THR B CA 1
ATOM 2560 C C . THR B 1 124 ? -11.211 16.25 6.25 1 98.69 124 THR B C 1
ATOM 2562 O O . THR B 1 124 ? -10.094 15.758 6.418 1 98.69 124 THR B O 1
ATOM 2565 N N . ASP B 1 125 ? -12.203 15.664 5.551 1 98.62 125 ASP B N 1
ATOM 2566 C CA . ASP B 1 125 ? -11.977 14.367 4.91 1 98.62 125 ASP B CA 1
ATOM 2567 C C . ASP B 1 125 ? -10.875 14.469 3.85 1 98.62 125 ASP B C 1
ATOM 2569 O O . ASP B 1 125 ? -10.094 13.531 3.674 1 98.62 125 ASP B O 1
ATOM 2573 N N . LYS B 1 126 ? -10.906 15.602 3.221 1 98.5 126 LYS B N 1
ATOM 2574 C CA . LYS B 1 126 ? -9.875 15.836 2.207 1 98.5 126 LYS B CA 1
ATOM 2575 C C . LYS B 1 126 ? -8.477 15.781 2.816 1 98.5 126 LYS B C 1
ATOM 2577 O O . LYS B 1 126 ? -7.574 15.172 2.252 1 98.5 126 LYS B O 1
ATOM 2582 N N . ILE B 1 127 ? -8.289 16.406 3.939 1 98.88 127 ILE B N 1
ATOM 2583 C CA . ILE B 1 127 ? -6.992 16.438 4.613 1 98.88 127 ILE B CA 1
ATOM 2584 C C . ILE B 1 127 ? -6.617 15.031 5.07 1 98.88 127 ILE B C 1
ATOM 2586 O O . ILE B 1 127 ? -5.473 14.602 4.902 1 98.88 127 ILE B O 1
ATOM 2590 N N . ILE B 1 128 ? -7.574 14.242 5.566 1 98.88 128 ILE B N 1
ATOM 2591 C CA . ILE B 1 128 ? -7.332 12.867 5.992 1 98.88 128 ILE B CA 1
ATOM 2592 C C . ILE B 1 128 ? -6.922 12.023 4.789 1 98.88 128 ILE B C 1
ATOM 2594 O O . ILE B 1 128 ? -5.969 11.25 4.863 1 98.88 128 ILE B O 1
ATOM 2598 N N . TYR B 1 129 ? -7.637 12.164 3.664 1 98.81 129 TYR B N 1
ATOM 2599 C CA . TYR B 1 129 ? -7.348 11.406 2.453 1 98.81 129 TYR B CA 1
ATOM 2600 C C . TYR B 1 129 ? -5.906 11.617 2.01 1 98.81 129 TYR B C 1
ATOM 2602 O O . TYR B 1 129 ? -5.18 10.648 1.761 1 98.81 129 TYR B O 1
ATOM 2610 N N . TYR B 1 130 ? -5.492 12.859 2.01 1 98.56 130 TYR B N 1
ATOM 2611 C CA . TYR B 1 130 ? -4.145 13.148 1.532 1 98.56 130 TYR B CA 1
ATOM 2612 C C . TYR B 1 130 ? -3.102 12.711 2.555 1 98.56 130 TYR B C 1
ATOM 2614 O O . TYR B 1 130 ? -2.004 12.289 2.188 1 98.56 130 TYR B O 1
ATOM 2622 N N . ALA B 1 131 ? -3.449 12.852 3.852 1 98.75 131 ALA B N 1
ATOM 2623 C CA . ALA B 1 131 ? -2.545 12.336 4.875 1 98.75 131 ALA B CA 1
ATOM 2624 C C . ALA B 1 131 ? -2.297 10.844 4.688 1 98.75 131 ALA B C 1
ATOM 2626 O O . ALA B 1 131 ? -1.165 10.367 4.82 1 98.75 131 ALA B O 1
ATOM 2627 N N . ILE B 1 132 ? -3.316 10.062 4.305 1 98.75 132 ILE B N 1
ATOM 2628 C CA . ILE B 1 132 ? -3.205 8.625 4.051 1 98.75 132 ILE B CA 1
ATOM 2629 C C . ILE B 1 132 ? -2.428 8.391 2.756 1 98.75 132 ILE B C 1
ATOM 2631 O O . ILE B 1 132 ? -1.461 7.625 2.736 1 98.75 132 ILE B O 1
ATOM 2635 N N . ARG B 1 133 ? -2.85 9.109 1.731 1 97.88 133 ARG B N 1
ATOM 2636 C CA . ARG B 1 133 ? -2.262 8.953 0.405 1 97.88 1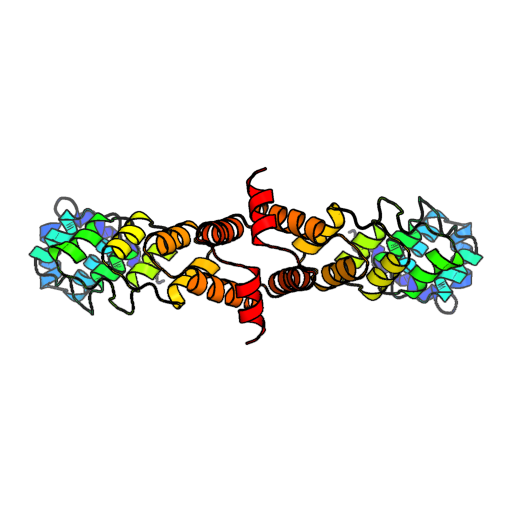33 ARG B CA 1
ATOM 2637 C C . ARG B 1 133 ? -0.762 9.219 0.435 1 97.88 133 ARG B C 1
ATOM 2639 O O . ARG B 1 133 ? 0.01 8.539 -0.246 1 97.88 133 ARG B O 1
ATOM 2646 N N . TRP B 1 134 ? -0.373 10.164 1.262 1 97.31 134 TRP B N 1
ATOM 2647 C CA . TRP B 1 134 ? 1.024 10.586 1.302 1 97.31 134 TRP B CA 1
ATOM 2648 C C . TRP B 1 134 ? 1.764 9.906 2.449 1 97.31 134 TRP B C 1
ATOM 2650 O O . TRP B 1 134 ? 2.898 10.273 2.766 1 97.31 134 TRP B O 1
ATOM 2660 N N . PHE B 1 135 ? 1.131 9.016 3.156 1 96.25 135 PHE B N 1
ATOM 2661 C CA . PHE B 1 135 ? 1.745 8.164 4.168 1 96.25 135 PHE B CA 1
ATOM 2662 C C . PHE B 1 135 ? 2.227 8.992 5.355 1 96.25 135 PHE B C 1
ATOM 2664 O O . PHE B 1 135 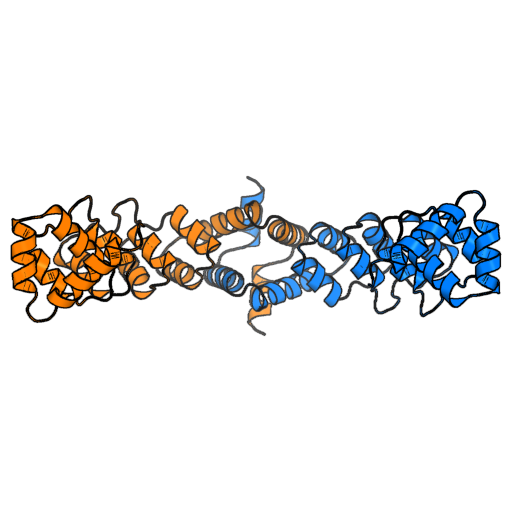? 3.346 8.797 5.836 1 96.25 135 PHE B O 1
ATOM 2671 N N . LYS B 1 136 ? 1.406 9.953 5.715 1 98.12 136 LYS B N 1
ATOM 2672 C CA . LYS B 1 136 ? 1.728 10.828 6.84 1 98.12 136 LYS B CA 1
ATOM 2673 C C . LYS B 1 136 ? 1.278 10.211 8.164 1 98.12 136 LYS B C 1
ATOM 2675 O O . LYS B 1 136 ? 0.39 10.742 8.828 1 98.12 136 LYS B O 1
ATOM 2680 N N . SER B 1 137 ? 1.937 9.188 8.578 1 98.38 137 SER B N 1
ATOM 2681 C CA . SER B 1 137 ? 1.511 8.398 9.734 1 98.38 137 SER B CA 1
ATOM 2682 C C . SER B 1 137 ? 1.564 9.227 11.016 1 98.38 137 SER B C 1
ATOM 2684 O O . SER B 1 137 ? 0.715 9.078 11.891 1 98.38 137 SER B O 1
ATOM 2686 N N . GLU B 1 138 ? 2.527 10.117 11.164 1 98.5 138 GLU B N 1
ATOM 2687 C CA . GLU B 1 138 ? 2.623 10.961 12.352 1 98.5 138 GLU B CA 1
ATOM 2688 C C . GLU B 1 138 ? 1.446 11.93 12.438 1 98.5 138 GLU B C 1
ATOM 2690 O O . GLU B 1 138 ? 0.91 12.172 13.523 1 98.5 138 GLU B O 1
ATOM 2695 N N . SER B 1 139 ? 1.122 12.492 11.305 1 98.81 139 SER B N 1
ATOM 2696 C CA . SER B 1 139 ? -0.035 13.383 11.281 1 98.81 139 SER B CA 1
ATOM 2697 C C . SER B 1 139 ? -1.31 12.633 11.664 1 98.81 139 SER B C 1
ATOM 2699 O O . SER B 1 139 ? -2.137 13.156 12.414 1 98.81 139 SER B O 1
ATOM 2701 N N . ILE B 1 140 ? -1.482 11.375 11.164 1 98.88 140 ILE B N 1
ATOM 2702 C CA . ILE B 1 140 ? -2.645 10.562 11.5 1 98.88 140 ILE B CA 1
ATOM 2703 C C . ILE B 1 140 ? -2.676 10.312 13.008 1 98.88 140 ILE B C 1
ATOM 2705 O O . ILE B 1 140 ? -3.732 10.398 13.633 1 98.88 140 ILE B O 1
ATOM 2709 N N . GLU B 1 141 ? -1.557 10.031 13.531 1 98.81 141 GLU B N 1
ATOM 2710 C CA . GLU B 1 141 ? -1.47 9.844 14.977 1 98.81 141 GLU B CA 1
ATOM 2711 C C . GLU B 1 141 ? -1.926 11.094 15.727 1 98.81 141 GLU B C 1
ATOM 2713 O O . GLU B 1 141 ? -2.68 11.008 16.703 1 98.81 141 GLU B O 1
ATOM 2718 N N . LEU B 1 142 ? -1.472 12.25 15.297 1 98.88 142 LEU B N 1
ATOM 2719 C CA . LEU B 1 142 ? -1.866 13.508 15.914 1 98.88 142 LEU B CA 1
ATOM 2720 C C . LEU B 1 142 ? -3.371 13.727 15.797 1 98.88 142 LEU B C 1
ATOM 2722 O O . LEU B 1 142 ? -4.02 14.148 16.75 1 98.88 142 LEU B O 1
ATOM 2726 N N . PHE B 1 143 ? -3.949 13.438 14.562 1 98.94 143 PHE B N 1
ATOM 2727 C CA . PHE B 1 143 ? -5.391 13.555 14.383 1 98.94 143 PHE B CA 1
ATOM 2728 C C . PHE B 1 143 ? -6.133 12.75 15.445 1 98.94 143 PHE B C 1
ATOM 2730 O O . PHE B 1 143 ? -7.066 13.25 16.078 1 98.94 143 PHE B O 1
ATOM 2737 N N . LEU B 1 144 ? -5.672 11.562 15.688 1 98.88 144 LEU B N 1
ATOM 2738 C CA . LEU B 1 144 ? -6.309 10.664 16.656 1 98.88 144 LEU B CA 1
ATOM 2739 C C . LEU B 1 144 ? -6.152 11.203 18.062 1 98.88 144 LEU B C 1
ATOM 2741 O O . LEU B 1 144 ? -7.117 11.211 18.844 1 98.88 144 LEU B O 1
ATOM 2745 N N . GLN B 1 145 ? -5.012 11.664 18.406 1 98.56 145 GLN B N 1
ATOM 2746 C CA . GLN B 1 145 ? -4.727 12.203 19.734 1 98.56 145 GLN B CA 1
ATOM 2747 C C . GLN B 1 145 ? -5.621 13.406 20.047 1 98.56 145 GLN B C 1
ATOM 2749 O O . GLN B 1 145 ? -5.969 13.641 21.203 1 98.56 145 GLN B O 1
ATOM 2754 N N . TYR B 1 146 ? -6.012 14.109 19.016 1 98.31 146 TYR B N 1
ATOM 2755 C CA . TYR B 1 146 ? -6.773 15.336 19.234 1 98.31 146 TYR B CA 1
ATOM 2756 C C . TYR B 1 146 ? -8.242 15.141 18.859 1 98.31 146 TYR B C 1
ATOM 2758 O O . TYR B 1 146 ? -8.938 16.094 18.531 1 98.31 146 TYR B O 1
ATOM 2766 N N . GLY B 1 147 ? -8.695 13.93 18.766 1 98.06 147 GLY B N 1
ATOM 2767 C CA . GLY B 1 147 ? -10.117 13.641 18.906 1 98.06 147 GLY B CA 1
ATOM 2768 C C . GLY B 1 147 ? -10.773 13.305 17.578 1 98.06 147 GLY B C 1
ATOM 2769 O O . GLY B 1 147 ? -11.992 13.133 17.516 1 98.06 147 GLY B O 1
ATOM 2770 N N . VAL B 1 148 ? -10.031 13.258 16.516 1 98.75 148 VAL B N 1
ATOM 2771 C CA . VAL B 1 148 ? -10.648 12.828 15.273 1 98.75 148 VAL B CA 1
ATOM 2772 C C . VAL B 1 148 ? -11.148 11.391 15.414 1 98.75 148 VAL B C 1
ATOM 2774 O O . VAL B 1 148 ? -10.453 10.539 15.961 1 98.75 148 VAL B O 1
ATOM 2777 N N . ASP B 1 149 ? -12.336 11.094 14.906 1 98.75 149 ASP B N 1
ATOM 2778 C CA . ASP B 1 149 ? -12.953 9.773 14.969 1 98.75 149 ASP B CA 1
ATOM 2779 C C . ASP B 1 149 ? -12.141 8.742 14.188 1 98.75 149 ASP B C 1
ATOM 2781 O O . ASP B 1 149 ? -11.977 8.867 12.969 1 98.75 149 ASP B O 1
ATOM 2785 N N . PRO B 1 150 ? -11.633 7.742 14.898 1 98.81 150 PRO B N 1
ATOM 2786 C CA . PRO B 1 150 ? -10.812 6.758 14.195 1 98.81 150 PRO B CA 1
ATOM 2787 C C . PRO B 1 150 ? -11.57 6.043 13.078 1 98.81 150 PRO B C 1
ATOM 2789 O O . PRO B 1 150 ? -10.977 5.664 12.07 1 98.81 150 PRO B O 1
ATOM 2792 N N . TYR B 1 151 ? -12.844 5.867 13.164 1 98.88 151 TYR B N 1
ATOM 2793 C CA . TYR B 1 151 ? -13.617 5.195 12.125 1 98.88 151 TYR B CA 1
ATOM 2794 C C . TYR B 1 151 ? -13.773 6.086 10.898 1 98.88 151 TYR B C 1
ATOM 2796 O O . TYR B 1 151 ? -13.867 5.59 9.773 1 98.88 151 TYR B O 1
ATOM 2804 N N . ARG B 1 152 ? -13.82 7.41 11.164 1 98.75 152 ARG B N 1
ATOM 2805 C CA . ARG B 1 152 ? -13.789 8.328 10.031 1 98.75 152 ARG B CA 1
ATOM 2806 C C . ARG B 1 152 ? -12.516 8.156 9.219 1 98.75 152 ARG B C 1
ATOM 2808 O O . ARG B 1 152 ? -12.57 8.039 7.988 1 98.75 152 ARG B O 1
ATOM 2815 N N . ILE B 1 153 ? -11.367 8.062 9.898 1 98.94 153 ILE B N 1
ATOM 2816 C CA . ILE B 1 153 ? -10.078 7.859 9.25 1 98.94 153 ILE B CA 1
ATOM 2817 C C . ILE B 1 153 ? -10.055 6.492 8.57 1 98.94 153 ILE B C 1
ATOM 2819 O O . ILE B 1 153 ? -9.602 6.367 7.43 1 98.94 153 ILE B O 1
ATOM 2823 N N . THR B 1 154 ? -10.586 5.477 9.219 1 98.88 154 THR B N 1
ATOM 2824 C CA . THR B 1 154 ? -10.578 4.113 8.703 1 98.88 154 THR B CA 1
ATOM 2825 C C . THR B 1 154 ? -11.406 4.016 7.426 1 98.88 154 THR B C 1
ATOM 2827 O O . THR B 1 154 ? -11.008 3.35 6.469 1 98.88 154 THR B O 1
ATOM 2830 N N . ASN B 1 155 ? -12.586 4.621 7.422 1 98.81 155 ASN B N 1
ATOM 2831 C CA . ASN B 1 155 ? -13.414 4.621 6.223 1 98.81 155 ASN B CA 1
ATOM 2832 C C . ASN B 1 155 ? -12.688 5.238 5.031 1 98.81 155 ASN B C 1
ATOM 2834 O O . ASN B 1 155 ? -12.766 4.727 3.916 1 98.81 155 ASN B O 1
ATOM 2838 N N . ILE B 1 156 ? -11.992 6.285 5.266 1 98.88 156 ILE B N 1
ATOM 2839 C CA . ILE B 1 156 ? -11.242 6.949 4.203 1 98.88 156 ILE B CA 1
ATOM 2840 C C . ILE B 1 156 ? -10.062 6.082 3.775 1 98.88 156 ILE B C 1
ATOM 2842 O O . ILE B 1 156 ? -9.719 6.027 2.594 1 98.88 156 ILE B O 1
ATOM 2846 N N . LEU B 1 157 ? -9.406 5.367 4.723 1 98.81 157 LEU B N 1
ATOM 2847 C CA . LEU B 1 157 ? -8.352 4.41 4.402 1 98.81 157 LEU B CA 1
ATOM 2848 C C . LEU B 1 157 ? -8.867 3.334 3.451 1 98.81 157 LEU B C 1
ATOM 2850 O O . LEU B 1 157 ? -8.211 3.023 2.449 1 98.81 157 LEU B O 1
ATOM 2854 N N . TRP B 1 158 ? -10.07 2.752 3.764 1 98.62 158 TRP B N 1
ATOM 2855 C CA . TRP B 1 158 ? -10.656 1.737 2.893 1 98.62 158 TRP B CA 1
ATOM 2856 C C . TRP B 1 158 ? -10.938 2.307 1.506 1 98.62 158 TRP B C 1
ATOM 2858 O O . TRP B 1 158 ? -10.703 1.639 0.495 1 98.62 158 TRP B O 1
ATOM 2868 N N . GLU B 1 159 ? -11.453 3.541 1.487 1 98.5 159 GLU B N 1
ATOM 2869 C CA . GLU B 1 159 ? -11.688 4.207 0.21 1 98.5 159 GLU B CA 1
ATOM 2870 C C . GLU B 1 159 ? -10.398 4.332 -0.597 1 98.5 159 GLU B C 1
ATOM 2872 O O . GLU B 1 159 ? -10.383 4.035 -1.794 1 98.5 159 GLU B O 1
ATOM 2877 N N . TYR B 1 160 ? -9.383 4.746 0.03 1 98.62 160 TYR B N 1
ATOM 2878 C CA . TYR B 1 160 ? -8.086 4.902 -0.627 1 98.62 160 TYR B CA 1
ATOM 2879 C C . TYR B 1 160 ? -7.582 3.566 -1.161 1 98.62 160 TYR B C 1
ATOM 2881 O O . TYR B 1 160 ? -7.172 3.469 -2.32 1 98.62 160 TYR B O 1
ATOM 2889 N N . LEU B 1 161 ? -7.602 2.52 -0.336 1 98 161 LEU B N 1
ATOM 2890 C CA . LEU B 1 161 ? -7.117 1.204 -0.746 1 98 161 LEU B CA 1
ATOM 2891 C C . LEU B 1 161 ? -7.945 0.659 -1.906 1 98 161 LEU B C 1
ATOM 2893 O O . LEU B 1 161 ? -7.391 0.149 -2.883 1 98 161 LEU B O 1
ATOM 2897 N N . ASN B 1 162 ? -9.273 0.784 -1.81 1 98.12 162 ASN B N 1
ATOM 2898 C CA . ASN B 1 162 ? -10.164 0.297 -2.857 1 98.12 162 ASN B CA 1
ATOM 2899 C C . ASN B 1 162 ? -9.891 0.983 -4.191 1 98.12 162 ASN B C 1
ATOM 2901 O O . ASN B 1 162 ? -9.938 0.345 -5.246 1 98.12 162 ASN B O 1
ATOM 2905 N N . ASP B 1 163 ? -9.594 2.266 -4.121 1 97.81 163 ASP B N 1
ATOM 2906 C CA . ASP B 1 163 ? -9.461 3.064 -5.336 1 97.81 163 ASP B CA 1
ATOM 2907 C C . ASP B 1 163 ? -8.039 2.988 -5.891 1 97.81 163 ASP B C 1
ATOM 2909 O O . ASP B 1 163 ? -7.848 2.902 -7.105 1 97.81 163 ASP B O 1
ATOM 2913 N N . GLN B 1 164 ? -7.047 3.088 -5.012 1 97.06 164 GLN B N 1
ATOM 2914 C CA . GLN B 1 164 ? -5.68 3.316 -5.461 1 97.06 164 GLN B CA 1
ATOM 2915 C C . GLN B 1 164 ? -4.844 2.043 -5.348 1 97.06 164 GLN B C 1
ATOM 2917 O O . GLN B 1 164 ? -3.795 1.923 -5.984 1 97.06 164 GLN B O 1
ATOM 2922 N N . ARG B 1 165 ? -5.266 1.137 -4.562 1 96.25 165 ARG B N 1
ATOM 2923 C CA . ARG B 1 165 ? -4.582 -0.136 -4.355 1 96.25 165 ARG B CA 1
ATOM 2924 C C . ARG B 1 165 ? -5.574 -1.295 -4.344 1 96.25 165 ARG B C 1
ATOM 2926 O O . ARG B 1 165 ? -5.629 -2.062 -3.379 1 96.25 165 ARG B O 1
ATOM 2933 N N . PRO B 1 166 ? -6.27 -1.441 -5.414 1 97.25 166 PRO B N 1
ATOM 2934 C CA . PRO B 1 166 ? -7.41 -2.361 -5.41 1 97.25 166 PRO B CA 1
ATOM 2935 C C . PRO B 1 166 ? -7 -3.809 -5.141 1 97.25 166 PRO B C 1
ATOM 2937 O O . PRO B 1 166 ? -7.762 -4.57 -4.539 1 97.25 166 PRO B O 1
ATOM 2940 N N . HIS B 1 167 ? -5.82 -4.246 -5.543 1 96.81 167 HIS B N 1
ATOM 2941 C CA . HIS B 1 167 ? -5.41 -5.629 -5.312 1 96.81 167 HIS B CA 1
ATOM 2942 C C . HIS B 1 167 ? -5.105 -5.871 -3.84 1 96.81 167 HIS B C 1
ATOM 2944 O O . HIS B 1 167 ? -5.383 -6.953 -3.314 1 96.81 167 HIS B O 1
ATOM 2950 N N . MET B 1 168 ? -4.527 -4.875 -3.209 1 97 168 MET B N 1
ATOM 2951 C CA . MET B 1 168 ? -4.32 -4.984 -1.768 1 97 168 MET B CA 1
ATOM 2952 C C . MET B 1 168 ? -5.656 -5.047 -1.031 1 97 168 MET B C 1
ATOM 2954 O O . MET B 1 168 ? -5.828 -5.859 -0.122 1 97 168 MET B O 1
ATOM 2958 N N . PHE B 1 169 ? -6.527 -4.188 -1.501 1 98.56 169 PHE B N 1
ATOM 2959 C CA . PHE B 1 169 ? -7.867 -4.176 -0.932 1 98.56 169 PHE B CA 1
ATOM 2960 C C . PHE B 1 169 ? -8.539 -5.539 -1.099 1 98.56 169 PHE B C 1
ATOM 2962 O O . PHE B 1 169 ? -9.141 -6.059 -0.158 1 98.56 169 PHE B O 1
ATOM 2969 N N . LYS B 1 170 ? -8.445 -6.172 -2.213 1 98.56 170 LYS B N 1
ATOM 2970 C CA . LYS B 1 170 ? -9.031 -7.477 -2.504 1 98.56 170 LYS B CA 1
ATOM 2971 C C . LYS B 1 170 ? -8.406 -8.57 -1.64 1 98.56 170 LYS B C 1
ATOM 2973 O O . LYS B 1 170 ? -9.102 -9.469 -1.163 1 98.56 170 LYS B O 1
ATOM 2978 N N . ILE B 1 171 ? -7.07 -8.523 -1.499 1 98.62 171 ILE B N 1
ATOM 2979 C CA . ILE B 1 171 ? -6.406 -9.492 -0.641 1 98.62 171 ILE B CA 1
ATOM 2980 C C . ILE B 1 171 ? -6.98 -9.422 0.771 1 98.62 171 ILE B C 1
ATOM 2982 O O . ILE B 1 171 ? -7.328 -10.445 1.362 1 98.62 171 ILE B O 1
ATOM 2986 N N . MET B 1 172 ? -7.18 -8.203 1.33 1 98.56 172 MET B N 1
ATOM 2987 C CA . MET B 1 172 ? -7.746 -8.031 2.664 1 98.56 172 MET B CA 1
ATOM 2988 C C . MET B 1 172 ? -9.18 -8.547 2.715 1 98.56 172 MET B C 1
ATOM 2990 O O . MET B 1 172 ? -9.594 -9.164 3.697 1 98.56 172 MET B O 1
ATOM 2994 N N . GLN B 1 173 ? -9.883 -8.281 1.659 1 98.69 173 GLN B N 1
ATOM 2995 C CA . GLN B 1 173 ? -11.25 -8.773 1.594 1 98.69 173 GLN B CA 1
ATOM 2996 C C . GLN B 1 173 ? -11.289 -10.305 1.629 1 98.69 173 GLN B C 1
ATOM 2998 O O . GLN B 1 173 ? -12.117 -10.891 2.322 1 98.69 173 GLN B O 1
ATOM 3003 N N . HIS B 1 174 ? -10.398 -10.961 0.824 1 98.69 174 HIS B N 1
ATOM 3004 C CA . HIS B 1 174 ? -10.328 -12.414 0.812 1 98.69 174 HIS B CA 1
ATOM 3005 C C . HIS B 1 174 ? -10.016 -12.961 2.199 1 98.69 174 HIS B C 1
ATOM 3007 O O . HIS B 1 174 ? -10.625 -13.938 2.641 1 98.69 174 HIS B O 1
ATOM 3013 N N . LEU B 1 175 ? -9.094 -12.344 2.869 1 98.81 175 LEU B N 1
ATOM 3014 C CA . LEU B 1 175 ? -8.711 -12.789 4.203 1 98.81 175 LEU B CA 1
ATOM 3015 C C . LEU B 1 175 ? -9.867 -12.617 5.188 1 98.81 175 LEU B C 1
ATOM 3017 O O . LEU B 1 175 ? -10.125 -13.492 6.012 1 98.81 175 LEU B O 1
ATOM 3021 N N . ASN B 1 176 ? -10.539 -11.445 5.078 1 98.81 176 ASN B N 1
ATOM 3022 C CA . ASN B 1 176 ? -11.703 -11.188 5.918 1 98.81 176 ASN B CA 1
ATOM 3023 C C . ASN B 1 176 ? -12.797 -12.234 5.691 1 98.81 176 ASN B C 1
ATOM 3025 O O . ASN B 1 176 ? -13.383 -12.742 6.648 1 98.81 176 ASN B O 1
ATOM 3029 N N . LYS B 1 177 ? -13.055 -12.547 4.453 1 98.19 177 LYS B N 1
ATOM 3030 C CA . LYS B 1 177 ? -14.062 -13.539 4.086 1 98.19 177 LYS B CA 1
ATOM 3031 C C . LYS B 1 177 ? -13.711 -14.914 4.641 1 98.19 177 LYS B C 1
ATOM 3033 O O . LYS B 1 177 ? -14.586 -15.766 4.82 1 98.19 177 LYS B O 1
ATOM 3038 N N . ASN B 1 178 ? -12.43 -15.133 4.855 1 98.62 178 ASN B N 1
ATOM 3039 C CA . ASN B 1 178 ? -11.969 -16.391 5.422 1 98.62 178 ASN B CA 1
ATOM 3040 C C . ASN B 1 178 ? -11.758 -16.281 6.93 1 98.62 178 ASN B C 1
ATOM 3042 O O . ASN B 1 178 ? -10.938 -17.016 7.496 1 98.62 178 ASN B O 1
ATOM 3046 N N . ASN B 1 179 ? -12.375 -15.312 7.621 1 98.12 179 ASN B N 1
ATOM 3047 C CA . ASN B 1 179 ? -12.594 -15.188 9.055 1 98.12 179 ASN B CA 1
ATOM 3048 C C . ASN B 1 179 ? -11.305 -14.844 9.789 1 98.12 179 ASN B C 1
ATOM 3050 O O . ASN B 1 179 ? -11.094 -15.289 10.922 1 98.12 179 ASN B O 1
ATOM 3054 N N . VAL B 1 180 ? -10.406 -14.188 9.125 1 98.81 180 VAL B N 1
ATOM 3055 C CA . VAL B 1 180 ? -9.234 -13.656 9.82 1 98.81 180 VAL B CA 1
ATOM 3056 C C . VAL B 1 180 ? -9.664 -12.539 10.773 1 98.81 180 VAL B C 1
ATOM 3058 O O . VAL B 1 180 ? -10.43 -11.648 10.383 1 98.81 180 VAL B O 1
ATOM 3061 N N . ASP B 1 181 ? -9.289 -12.578 12.008 1 98.88 181 ASP B N 1
ATOM 3062 C CA . ASP B 1 181 ? -9.359 -11.461 12.938 1 98.88 181 ASP B CA 1
ATOM 3063 C C . ASP B 1 181 ? -8.172 -10.523 12.773 1 98.88 181 ASP B C 1
ATOM 3065 O O . ASP B 1 181 ? -7.078 -10.797 13.266 1 98.88 181 ASP B O 1
ATOM 3069 N N . PHE B 1 182 ? -8.383 -9.453 12.102 1 98.81 182 PHE B N 1
ATOM 3070 C CA . PHE B 1 182 ? -7.273 -8.57 11.758 1 98.81 182 PHE B CA 1
ATOM 3071 C C . PHE B 1 182 ? -6.676 -7.938 13.008 1 98.81 182 PHE B C 1
ATOM 3073 O O . PHE B 1 182 ? -5.461 -7.73 13.086 1 98.81 182 PHE B O 1
ATOM 3080 N N . ASN B 1 183 ? -7.488 -7.527 13.992 1 98.81 183 ASN B N 1
ATOM 3081 C CA . ASN B 1 183 ? -6.992 -6.902 15.211 1 98.81 183 ASN B CA 1
ATOM 3082 C C . ASN B 1 183 ? -6.09 -7.848 16 1 98.81 183 ASN B C 1
ATOM 3084 O O . ASN B 1 183 ? -4.973 -7.484 16.375 1 98.81 183 ASN B O 1
ATOM 3088 N N . GLN B 1 184 ? -6.602 -9.047 16.156 1 98.44 184 GLN B N 1
ATOM 3089 C CA . GLN B 1 184 ? -5.809 -10.031 16.875 1 98.44 184 GLN B CA 1
ATOM 3090 C C . GLN B 1 184 ? -4.516 -10.352 16.141 1 98.44 184 GLN B C 1
ATOM 3092 O O . GLN B 1 184 ? -3.449 -10.453 16.75 1 98.44 184 GLN B O 1
ATOM 3097 N N . SER B 1 185 ? -4.598 -10.602 14.828 1 98.62 185 SER B N 1
ATOM 3098 C CA . SER B 1 185 ? -3.422 -10.945 14.039 1 98.62 185 SER B CA 1
ATOM 3099 C C . SER B 1 185 ? -2.387 -9.82 14.07 1 98.62 185 SER B C 1
ATOM 3101 O O . SER B 1 185 ? -1.186 -10.086 14.156 1 98.62 185 SER B O 1
ATOM 3103 N N . LEU B 1 186 ? -2.842 -8.531 13.992 1 98.62 186 LEU B N 1
ATOM 3104 C CA . LEU B 1 186 ? -1.944 -7.379 14.039 1 98.62 186 LEU B CA 1
ATOM 3105 C C . LEU B 1 186 ? -1.277 -7.266 15.406 1 98.62 186 LEU B C 1
ATOM 3107 O O . LEU B 1 186 ? -0.076 -7.008 15.492 1 98.62 186 LEU B O 1
ATOM 3111 N N . ASP B 1 187 ? -2.006 -7.438 16.484 1 98.38 187 ASP B N 1
ATOM 3112 C CA . ASP B 1 187 ? -1.464 -7.402 17.828 1 98.38 187 ASP B CA 1
ATOM 3113 C C . ASP B 1 187 ? -0.388 -8.469 18.031 1 98.38 187 ASP B C 1
ATOM 3115 O O . ASP B 1 187 ? 0.67 -8.195 18.594 1 98.38 187 ASP B O 1
ATOM 3119 N N . LEU B 1 188 ? -0.712 -9.672 17.578 1 97.81 188 LEU B N 1
ATOM 3120 C CA . LEU B 1 188 ? 0.233 -10.773 17.703 1 97.81 188 LEU B CA 1
ATOM 3121 C C . LEU B 1 188 ? 1.508 -10.492 16.906 1 97.81 188 LEU B C 1
ATOM 3123 O O . LEU B 1 188 ? 2.609 -10.781 17.375 1 97.81 188 LEU B O 1
ATOM 3127 N N . PHE B 1 189 ? 1.367 -9.914 15.719 1 98.19 189 PHE B N 1
ATOM 3128 C CA . PHE B 1 189 ? 2.521 -9.594 14.883 1 98.19 189 PHE B CA 1
ATOM 3129 C C . PHE B 1 189 ? 3.389 -8.531 15.547 1 98.19 189 PHE B C 1
ATOM 3131 O O . PHE B 1 189 ? 4.617 -8.609 15.5 1 98.19 189 PHE B O 1
ATOM 3138 N N . THR B 1 190 ? 2.777 -7.523 16.125 1 95.81 190 THR B N 1
ATOM 3139 C CA . THR B 1 190 ? 3.486 -6.375 16.672 1 95.81 190 THR B CA 1
ATOM 3140 C C . THR B 1 190 ? 4.172 -6.742 17.984 1 95.81 190 THR B C 1
ATOM 3142 O O . THR B 1 190 ? 5.109 -6.062 18.422 1 95.81 190 THR B O 1
ATOM 3145 N N . LYS B 1 191 ? 3.766 -7.812 18.719 1 91.06 191 LYS B N 1
ATOM 3146 C CA . LYS B 1 191 ? 4.371 -8.25 19.969 1 91.06 191 LYS B CA 1
ATOM 3147 C C . LYS B 1 191 ? 5.648 -9.047 19.719 1 91.06 191 LYS B C 1
ATOM 3149 O O . LYS B 1 191 ? 6.465 -9.227 20.625 1 91.06 191 LYS B O 1
ATOM 3154 N N . LYS B 1 192 ? 5.859 -9.383 18.547 1 75.19 192 LYS B N 1
ATOM 3155 C CA . LYS B 1 192 ? 7.062 -10.141 18.234 1 75.19 192 LYS B CA 1
ATOM 3156 C C . LYS B 1 192 ? 8.281 -9.234 18.125 1 75.19 192 LYS B C 1
ATOM 3158 O O . LYS B 1 192 ? 8.164 -8.078 17.703 1 75.19 192 LYS B O 1
#

Organism: NCBI:txid2126985

Foldseek 3Di:
DVVVVVVVLVVLVVCQPPVNLVVLLVCCVPPVPVSVVNLLVCLQEPHDLVVNVSNVVSPDQCCPPQNSSLLSNLLHQDLVNNCCCVPPVPHDCCGPNNSSLLNNLVNVNVVNNLVSLVVPHDCDLVSLLVSLVVVSVSSVVSCVVSPNDVVSSVVSNLVCCCVPVVVVNVVVVVVVVVPDDPVVVVVVVVVD/DVVPVVVVLVVLVVVQPPVNLVVLLVCCVPPVPVSVVNLLVCLQEPHDLVVNVSNVVSPDQCCPPQNSSLLSNLLHQDLVNNCCCVPPVPHDCCGPNNSSLLNNLVNVNVVNNLVSLVVPHDCDLVSLLVSLVVVSVSSVVSCVVSPNDVVSSVVSNLVCCCVPVVVVNVVVVVVVVVPDDPVVVVVVVVVD

pLDDT: mean 89.91, std 18.19, range [20.02, 98.94]

Solvent-accessible surface area (backbone atoms only — not comparable to full-atom values): 20660 Å² total; per-residue (Å²): 129,80,73,56,63,58,50,57,53,46,59,60,48,67,54,34,70,88,80,10,66,64,54,48,53,50,35,47,72,74,38,48,68,60,39,48,53,51,50,43,52,44,40,32,33,88,54,59,50,65,59,54,49,48,46,38,74,72,63,49,65,69,54,44,83,67,24,41,46,44,38,38,14,27,58,22,77,38,50,62,48,40,45,42,35,42,73,72,68,63,41,61,64,46,35,79,82,15,42,26,50,44,34,9,54,75,62,66,28,58,70,46,38,49,51,43,50,75,69,64,37,62,84,47,70,68,48,52,45,50,36,58,75,68,46,34,33,68,55,52,46,50,42,48,76,72,64,49,56,55,64,62,54,47,54,45,50,51,51,46,30,52,72,77,35,44,38,59,38,47,39,52,48,51,38,47,75,65,68,51,56,55,60,62,54,49,53,58,58,67,71,101,128,80,73,55,64,58,52,58,52,46,60,60,48,67,54,35,70,85,84,11,68,62,54,51,53,50,34,47,72,75,37,46,68,61,39,48,53,50,51,43,53,45,41,30,33,88,52,59,53,66,59,55,50,49,46,39,75,72,64,49,66,69,54,43,82,67,24,40,45,44,38,38,14,27,57,23,78,38,51,64,46,39,44,44,35,42,74,74,67,63,41,60,64,47,35,78,82,15,42,26,49,45,35,10,56,75,62,66,30,58,69,46,39,50,51,42,52,76,68,64,38,63,85,46,69,68,47,52,45,49,34,58,75,66,45,34,33,68,57,52,47,51,42,47,76,72,65,47,57,56,64,62,54,47,53,45,50,51,52,46,30,52,72,77,36,44,39,59,38,47,39,53,49,51,38,47,76,63,68,50,55,54,59,60,54,49,52,58,58,68,73,102

Nearest PDB structures (foldseek):
  2aja-assembly2_B  TM=4.976E-01  e=8.765E-01  Legionella pneumophila
  7sx3-assembly1_D  TM=2.875E-01  e=7.636E+00  Homo sapiens
  2aja-assembly2_B  TM=5.241E-01  e=9.962E-01  Legionella pneumophila
  7sx3-assembly1_D  TM=2.857E-01  e=7.571E+00  Homo sapiens

InterPro domains:
  IPR002110 Ankyrin repeat [PF00023] (74-97)
  IPR036770 Ankyrin repeat-containing domain superfamily [G3DSA:1.25.40.20] (39-191)
  IPR036770 Ankyrin repeat-containing domain superfamily [SSF48403] (36-155)